Protein AF-A0A9X9M7S9-F1 (afdb_monomer_lite)

Structure (mmCIF, N/CA/C/O backbone):
data_AF-A0A9X9M7S9-F1
#
_entry.id   AF-A0A9X9M7S9-F1
#
loop_
_atom_site.group_PDB
_atom_site.id
_atom_site.type_symbol
_atom_site.label_atom_id
_atom_site.label_alt_id
_atom_site.label_comp_id
_atom_site.label_asym_id
_atom_site.label_entity_id
_atom_site.label_seq_id
_atom_site.pdbx_PDB_ins_code
_atom_site.Cartn_x
_atom_site.Cartn_y
_atom_site.Cartn_z
_atom_site.occupancy
_atom_site.B_iso_or_equiv
_atom_site.auth_seq_id
_atom_site.auth_comp_id
_atom_site.auth_asym_id
_atom_site.auth_atom_id
_atom_site.pdbx_PDB_model_num
ATOM 1 N N . MET A 1 1 ? 25.853 -17.321 -23.809 1.00 47.62 1 MET A N 1
ATOM 2 C CA . MET A 1 1 ? 25.324 -18.065 -22.638 1.00 47.62 1 MET A CA 1
ATOM 3 C C . MET A 1 1 ? 24.465 -17.165 -21.759 1.00 47.62 1 MET A C 1
ATOM 5 O O . MET A 1 1 ? 23.256 -17.331 -21.812 1.00 47.62 1 MET A O 1
ATOM 9 N N . ASP A 1 2 ? 25.023 -16.188 -21.032 1.00 68.62 2 ASP A N 1
ATOM 10 C CA . ASP A 1 2 ? 24.218 -15.273 -20.192 1.00 68.62 2 ASP A CA 1
ATOM 11 C C . ASP A 1 2 ? 23.227 -14.417 -21.001 1.00 68.62 2 ASP A C 1
ATOM 13 O O . ASP A 1 2 ? 22.062 -14.299 -20.622 1.00 68.62 2 ASP A O 1
ATOM 17 N N . ASP A 1 3 ? 23.658 -13.866 -22.139 1.00 73.50 3 ASP A N 1
ATOM 18 C CA . ASP A 1 3 ? 22.803 -12.988 -22.951 1.00 73.50 3 ASP A CA 1
ATOM 19 C C . ASP A 1 3 ? 21.720 -13.750 -23.720 1.00 73.50 3 ASP A C 1
ATOM 21 O O . ASP A 1 3 ? 20.636 -13.219 -23.945 1.00 73.50 3 ASP A O 1
ATOM 25 N N . ASP A 1 4 ? 21.969 -15.006 -24.093 1.00 79.50 4 ASP A N 1
ATOM 26 C CA . ASP A 1 4 ? 20.979 -15.848 -24.780 1.00 79.50 4 ASP A CA 1
ATOM 27 C C . ASP A 1 4 ? 19.871 -16.287 -23.819 1.00 79.50 4 ASP A C 1
ATOM 29 O O . ASP A 1 4 ? 18.689 -16.251 -24.164 1.00 79.50 4 ASP A O 1
ATOM 33 N N . LEU A 1 5 ? 20.243 -16.620 -22.578 1.00 84.44 5 LEU A N 1
ATOM 34 C CA . LEU A 1 5 ? 19.285 -16.881 -21.509 1.00 84.44 5 LEU A CA 1
ATOM 35 C C . LEU A 1 5 ? 18.484 -15.618 -21.168 1.00 84.44 5 LEU A C 1
ATOM 37 O O . LEU A 1 5 ? 17.266 -15.685 -21.012 1.00 84.44 5 LEU A O 1
ATOM 41 N N . LEU A 1 6 ? 19.138 -14.454 -21.099 1.00 84.44 6 LEU A N 1
ATOM 42 C CA . LEU A 1 6 ? 18.450 -13.189 -20.858 1.00 84.44 6 LEU A CA 1
ATOM 43 C C . LEU A 1 6 ? 17.467 -12.846 -21.984 1.00 84.44 6 LEU A C 1
ATOM 45 O O . LEU A 1 6 ? 16.357 -12.413 -21.695 1.00 84.44 6 LEU A O 1
ATOM 49 N N . LYS A 1 7 ? 17.817 -13.090 -23.253 1.00 83.88 7 LYS A N 1
ATOM 50 C CA . LYS A 1 7 ? 16.895 -12.910 -24.390 1.00 83.88 7 LYS A CA 1
ATOM 51 C C . LYS A 1 7 ? 15.647 -13.787 -24.276 1.00 83.88 7 LYS A C 1
ATOM 53 O O . LYS A 1 7 ? 14.579 -13.353 -24.694 1.00 83.88 7 LYS A O 1
ATOM 58 N N . LEU A 1 8 ? 15.767 -14.985 -23.701 1.00 85.94 8 LEU A N 1
ATOM 59 C CA . LEU A 1 8 ? 14.631 -15.874 -23.454 1.00 85.94 8 LEU A CA 1
ATOM 60 C C . LEU A 1 8 ? 13.777 -15.414 -22.262 1.00 85.94 8 LEU A C 1
ATOM 62 O O . LEU A 1 8 ? 12.552 -15.499 -22.309 1.00 85.94 8 LEU A O 1
ATOM 66 N N . LEU A 1 9 ? 14.415 -14.926 -21.196 1.00 88.06 9 LEU A N 1
ATOM 67 C CA . LEU A 1 9 ? 13.733 -14.516 -19.966 1.00 88.06 9 LEU A CA 1
ATOM 68 C C . LEU A 1 9 ? 13.092 -13.130 -20.066 1.00 88.06 9 LEU A C 1
ATOM 70 O O . LEU A 1 9 ? 12.056 -12.897 -19.454 1.00 88.06 9 LEU A O 1
ATOM 74 N N . LEU A 1 10 ? 13.675 -12.209 -20.831 1.00 89.56 10 LEU A N 1
ATOM 75 C CA . LEU A 1 10 ? 13.235 -10.816 -20.896 1.00 89.56 10 LEU A CA 1
ATOM 76 C C . LEU A 1 10 ? 11.772 -10.649 -21.356 1.00 89.56 10 LEU A C 1
ATOM 78 O O . LEU A 1 10 ? 11.062 -9.873 -20.718 1.00 89.56 10 LEU A O 1
ATOM 82 N N . PRO A 1 11 ? 11.268 -11.377 -22.375 1.00 89.75 11 PRO A N 1
ATOM 83 C CA . PRO A 1 11 ? 9.847 -11.351 -22.718 1.00 89.75 11 PRO A CA 1
ATOM 84 C C . PRO A 1 11 ? 8.944 -11.792 -21.563 1.00 89.75 11 PRO A C 1
ATOM 86 O O . PRO A 1 11 ? 7.930 -11.148 -21.323 1.00 89.75 11 PRO A O 1
ATOM 89 N N . LEU A 1 12 ? 9.331 -12.831 -20.812 1.00 90.12 12 LEU A N 1
ATOM 90 C CA . LEU A 1 12 ? 8.583 -13.283 -19.632 1.00 90.12 12 LEU A CA 1
ATOM 91 C C . LEU A 1 12 ? 8.607 -12.216 -18.535 1.00 90.12 12 LEU A C 1
ATOM 93 O O . LEU A 1 12 ? 7.580 -11.903 -17.946 1.00 90.12 12 LEU A O 1
ATOM 97 N N . MET A 1 13 ? 9.768 -11.607 -18.292 1.00 90.06 13 MET A N 1
ATOM 98 C CA . MET A 1 13 ? 9.902 -10.530 -17.312 1.00 90.06 13 MET A CA 1
ATOM 99 C C . MET A 1 13 ? 8.981 -9.354 -17.650 1.00 90.06 13 MET A C 1
ATOM 101 O O . MET A 1 13 ? 8.308 -8.843 -16.762 1.00 90.06 13 MET A O 1
ATOM 105 N N . LEU A 1 14 ? 8.931 -8.951 -18.924 1.00 90.69 14 LEU A N 1
ATOM 106 C CA . LEU A 1 14 ? 8.047 -7.889 -19.408 1.00 90.69 14 LEU A CA 1
ATOM 107 C C . LEU A 1 14 ? 6.568 -8.294 -19.365 1.00 90.69 14 LEU A C 1
ATOM 109 O O . LEU A 1 14 ? 5.734 -7.460 -19.043 1.00 90.69 14 LEU A O 1
ATOM 113 N N . GLN A 1 15 ? 6.238 -9.554 -19.654 1.00 92.56 15 GLN A N 1
ATOM 114 C CA . GLN A 1 15 ? 4.866 -10.063 -19.591 1.00 92.56 15 GLN A CA 1
ATOM 115 C C . GLN A 1 15 ? 4.295 -10.021 -18.168 1.00 92.56 15 GLN A C 1
ATOM 117 O O . GLN A 1 15 ? 3.120 -9.719 -17.992 1.00 92.56 15 GLN A O 1
ATOM 122 N N . TYR A 1 16 ? 5.125 -10.304 -17.164 1.00 91.00 16 TYR A N 1
ATOM 123 C CA . TYR A 1 16 ? 4.739 -10.317 -15.751 1.00 91.00 16 TYR A CA 1
ATOM 124 C C . TYR A 1 16 ? 5.138 -9.029 -15.010 1.00 91.00 16 TYR A C 1
ATOM 126 O O . TYR A 1 16 ? 5.242 -9.023 -13.782 1.00 91.00 16 TYR A O 1
ATOM 134 N N . SER A 1 17 ? 5.378 -7.920 -15.727 1.00 91.44 17 SER A N 1
ATOM 135 C CA . SER A 1 17 ? 5.828 -6.660 -15.116 1.00 91.44 17 SER A CA 1
ATOM 136 C C . SER A 1 17 ? 4.877 -6.163 -14.030 1.00 91.44 17 SER A C 1
ATOM 138 O O . SER A 1 17 ? 5.337 -5.709 -12.983 1.00 91.44 17 SER A O 1
ATOM 140 N N . ASP A 1 18 ? 3.570 -6.308 -14.255 1.00 89.56 18 ASP A N 1
ATOM 141 C CA . ASP A 1 18 ? 2.520 -5.857 -13.338 1.00 89.56 18 ASP A CA 1
ATOM 142 C C . ASP A 1 18 ? 2.488 -6.667 -12.037 1.00 89.56 18 ASP A C 1
ATOM 144 O O . ASP A 1 18 ? 2.126 -6.137 -10.990 1.00 89.56 18 ASP A O 1
ATOM 148 N N . GLU A 1 19 ? 2.931 -7.925 -12.064 1.00 89.31 19 GLU A N 1
ATOM 149 C CA . GLU A 1 19 ? 3.075 -8.754 -10.864 1.00 89.31 19 GLU A CA 1
ATOM 150 C C . GLU A 1 19 ? 4.368 -8.417 -10.113 1.00 89.31 19 GLU A C 1
ATOM 152 O O . GLU A 1 19 ? 4.375 -8.306 -8.886 1.00 89.31 19 GLU A O 1
ATOM 157 N N . PHE A 1 20 ? 5.474 -8.173 -10.828 1.00 89.50 20 PHE A N 1
ATOM 158 C CA . PHE A 1 20 ? 6.741 -7.802 -10.191 1.00 89.50 20 PHE A CA 1
ATOM 159 C C . PHE A 1 20 ? 6.636 -6.499 -9.394 1.00 89.50 20 PHE A C 1
ATOM 161 O O . PHE A 1 20 ? 7.176 -6.412 -8.284 1.00 89.50 20 PHE A O 1
ATOM 168 N N . VAL A 1 21 ? 5.934 -5.495 -9.932 1.00 91.38 21 VAL A N 1
ATOM 169 C CA . VAL A 1 21 ? 5.788 -4.175 -9.292 1.00 91.38 21 VAL A CA 1
ATOM 170 C C . VAL A 1 21 ? 4.903 -4.184 -8.049 1.00 91.38 21 VAL A C 1
ATOM 172 O O . VAL A 1 21 ? 4.995 -3.263 -7.238 1.00 91.38 21 VAL A O 1
ATOM 175 N N . GLN A 1 22 ? 4.134 -5.253 -7.830 1.00 87.56 22 GLN A N 1
ATOM 176 C CA . GLN A 1 22 ? 3.372 -5.455 -6.596 1.00 87.56 22 GLN A CA 1
ATOM 177 C C . GLN A 1 22 ? 4.266 -5.786 -5.394 1.00 87.56 22 GLN A C 1
ATOM 179 O O . GLN A 1 22 ? 3.878 -5.545 -4.253 1.00 87.56 22 GLN A O 1
ATOM 184 N N . SER A 1 23 ? 5.483 -6.293 -5.623 1.00 86.25 23 SER A N 1
ATOM 185 C CA . SER A 1 23 ? 6.447 -6.590 -4.562 1.00 86.25 23 SER A CA 1
ATOM 186 C C . SER A 1 23 ? 7.656 -5.664 -4.640 1.00 86.25 23 SER A C 1
ATOM 188 O O . SER A 1 23 ? 8.510 -5.795 -5.519 1.00 86.25 23 SER A O 1
ATOM 190 N N . ALA A 1 24 ? 7.795 -4.770 -3.656 1.00 86.56 24 ALA A N 1
ATOM 191 C CA . ALA A 1 24 ? 8.944 -3.866 -3.566 1.00 86.56 24 ALA A CA 1
ATOM 192 C C . ALA A 1 24 ? 10.284 -4.618 -3.472 1.00 86.56 24 ALA A C 1
ATOM 194 O O . ALA A 1 24 ? 11.287 -4.178 -4.036 1.00 86.56 24 ALA A O 1
ATOM 195 N N . TYR A 1 25 ? 10.306 -5.777 -2.806 1.00 85.31 25 TYR A N 1
ATOM 196 C CA . TYR A 1 25 ? 11.500 -6.615 -2.700 1.00 85.31 25 TYR A CA 1
ATOM 197 C C . TYR A 1 25 ? 11.914 -7.204 -4.056 1.00 85.31 25 TYR A C 1
ATOM 199 O O . TYR A 1 25 ? 13.078 -7.082 -4.453 1.00 85.31 25 TYR A O 1
ATOM 207 N N . LEU A 1 26 ? 10.971 -7.809 -4.791 1.00 87.88 26 LEU A N 1
ATOM 208 C CA . LEU A 1 26 ? 11.246 -8.364 -6.121 1.00 87.88 26 LEU A CA 1
ATOM 209 C C . LEU A 1 26 ? 11.609 -7.256 -7.110 1.00 87.88 26 LEU A C 1
ATOM 211 O O . LEU A 1 26 ? 12.632 -7.362 -7.785 1.00 87.88 26 LEU A O 1
ATOM 215 N N . SER A 1 27 ? 10.847 -6.160 -7.112 1.00 92.44 27 SER A N 1
ATOM 216 C CA . SER A 1 27 ? 11.121 -4.958 -7.905 1.00 92.44 27 SER A CA 1
ATOM 217 C C . SER A 1 27 ? 12.523 -4.416 -7.668 1.00 92.44 27 SER A C 1
ATOM 219 O O . SER A 1 27 ? 13.221 -4.067 -8.615 1.00 92.44 27 SER A O 1
ATOM 221 N N . ARG A 1 28 ? 12.989 -4.393 -6.415 1.00 92.00 28 ARG A N 1
ATOM 222 C CA . ARG A 1 28 ? 14.336 -3.921 -6.080 1.00 92.00 28 ARG A CA 1
ATOM 223 C C . ARG A 1 28 ? 15.413 -4.845 -6.630 1.00 92.00 28 ARG A C 1
ATOM 225 O O . ARG A 1 28 ? 16.378 -4.370 -7.225 1.00 92.00 28 ARG A O 1
ATOM 232 N N . ARG A 1 29 ? 15.262 -6.162 -6.461 1.00 90.56 29 ARG A N 1
ATOM 233 C CA . ARG A 1 29 ? 16.203 -7.148 -7.025 1.00 90.56 29 ARG A CA 1
ATOM 234 C C . ARG A 1 29 ? 16.255 -7.056 -8.547 1.00 90.56 29 ARG A C 1
ATOM 236 O O . ARG A 1 29 ? 17.342 -7.079 -9.122 1.00 90.56 29 ARG A O 1
ATOM 243 N N . LEU A 1 30 ? 15.092 -6.913 -9.170 1.00 92.56 30 LEU A N 1
ATOM 244 C CA . LEU A 1 30 ? 14.942 -6.746 -10.605 1.00 92.56 30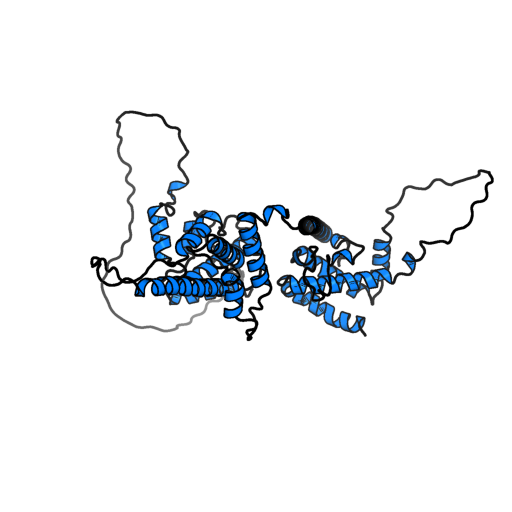 LEU A CA 1
ATOM 245 C C . LEU A 1 30 ? 15.574 -5.439 -11.096 1.00 92.56 30 LEU A C 1
ATOM 247 O O . LEU A 1 30 ? 16.305 -5.450 -12.083 1.00 92.56 30 LEU A O 1
ATOM 251 N N . ALA A 1 31 ? 15.377 -4.335 -10.378 1.00 94.19 31 ALA A N 1
ATOM 252 C CA . ALA A 1 31 ? 15.998 -3.054 -10.686 1.00 94.19 31 ALA A CA 1
ATOM 253 C C . ALA A 1 31 ? 17.526 -3.123 -10.598 1.00 94.19 31 ALA A C 1
ATOM 255 O O . ALA A 1 31 ? 18.192 -2.670 -11.522 1.00 94.19 31 ALA A O 1
ATOM 256 N N . TYR A 1 32 ? 18.092 -3.743 -9.553 1.00 92.19 32 TYR A N 1
ATOM 257 C CA . TYR A 1 32 ? 19.542 -3.965 -9.460 1.00 92.19 32 TYR A CA 1
ATOM 258 C C . TYR A 1 32 ? 20.067 -4.795 -10.633 1.00 92.19 32 TYR A C 1
ATOM 260 O O . TYR A 1 32 ? 21.108 -4.469 -11.203 1.00 92.19 32 TYR A O 1
ATOM 268 N N . PHE A 1 33 ? 19.344 -5.851 -11.015 1.00 91.38 33 PHE A N 1
ATOM 269 C CA . PHE A 1 33 ? 19.691 -6.663 -12.176 1.00 91.38 33 PHE A CA 1
ATOM 270 C C . PHE A 1 33 ? 19.680 -5.835 -13.470 1.00 91.38 33 PHE A C 1
ATOM 272 O O . PHE A 1 33 ? 20.670 -5.847 -14.204 1.00 91.38 33 PHE A O 1
ATOM 279 N N . CYS A 1 34 ? 18.607 -5.077 -13.720 1.00 92.81 34 CYS A N 1
ATOM 280 C CA . CYS A 1 34 ? 18.466 -4.244 -14.915 1.00 92.81 34 CYS A CA 1
ATOM 281 C C . CYS A 1 34 ? 19.530 -3.146 -14.963 1.00 92.81 34 CYS A C 1
ATOM 283 O O . CYS A 1 34 ? 20.212 -3.008 -15.973 1.00 92.81 34 CYS A O 1
ATOM 285 N N . ALA A 1 35 ? 19.720 -2.416 -13.864 1.00 92.44 35 ALA A N 1
ATOM 286 C CA . ALA A 1 35 ? 20.692 -1.337 -13.748 1.00 92.44 35 ALA A CA 1
ATOM 287 C C . ALA A 1 35 ? 22.126 -1.832 -13.971 1.00 92.44 35 ALA A C 1
ATOM 289 O O . ALA A 1 35 ? 22.855 -1.266 -14.780 1.00 92.44 35 ALA A O 1
ATOM 290 N N . ARG A 1 36 ? 22.518 -2.941 -13.331 1.00 90.25 36 ARG A N 1
ATOM 291 C CA . ARG A 1 36 ? 23.852 -3.528 -13.505 1.00 90.25 36 ARG A CA 1
ATOM 292 C C . ARG A 1 36 ? 24.081 -4.033 -14.930 1.00 90.25 36 ARG A C 1
ATOM 294 O O . ARG A 1 36 ? 25.153 -3.810 -15.481 1.00 90.25 36 ARG A O 1
ATOM 301 N N . ARG A 1 37 ? 23.102 -4.723 -15.528 1.00 88.88 37 ARG A N 1
ATOM 302 C CA . ARG A 1 37 ? 23.224 -5.234 -16.904 1.00 88.88 37 ARG A CA 1
ATOM 303 C C . ARG A 1 37 ? 23.265 -4.098 -17.924 1.00 88.88 37 ARG A C 1
ATOM 305 O O . ARG A 1 37 ? 24.103 -4.141 -18.816 1.00 88.88 37 ARG A O 1
ATOM 312 N N . LEU A 1 38 ? 22.441 -3.065 -17.755 1.00 89.12 38 LEU A N 1
ATOM 313 C CA . LEU A 1 38 ? 22.503 -1.853 -18.575 1.00 89.12 38 LEU A CA 1
ATOM 314 C C . LEU A 1 38 ? 23.852 -1.144 -18.426 1.00 89.12 38 LEU A C 1
ATOM 316 O O . LEU A 1 38 ? 24.454 -0.798 -19.433 1.00 89.12 38 LEU A O 1
ATOM 320 N N . ALA A 1 39 ? 24.362 -0.976 -17.203 1.00 87.69 39 ALA A N 1
ATOM 321 C CA . ALA A 1 39 ? 25.665 -0.356 -16.972 1.00 87.69 39 ALA A CA 1
ATOM 322 C C . ALA A 1 39 ? 26.801 -1.116 -17.675 1.00 87.69 39 ALA A C 1
ATOM 324 O O . ALA A 1 39 ? 27.630 -0.483 -18.320 1.00 87.69 39 ALA A O 1
ATOM 325 N N . LEU A 1 40 ? 26.800 -2.455 -17.614 1.00 85.81 40 LEU A N 1
ATOM 326 C CA . LEU A 1 40 ? 27.782 -3.292 -18.314 1.00 85.81 40 LEU A CA 1
ATOM 327 C C . LEU A 1 40 ? 27.705 -3.110 -19.834 1.00 85.81 40 LEU A C 1
ATOM 329 O O . LEU A 1 40 ? 28.723 -2.811 -20.454 1.00 85.81 40 LEU A O 1
ATOM 333 N N . LEU A 1 41 ? 26.499 -3.205 -20.406 1.00 81.00 41 LEU A N 1
ATOM 334 C CA . LEU A 1 41 ? 26.272 -3.008 -21.841 1.00 81.00 41 LEU A CA 1
ATOM 335 C C . LEU A 1 41 ? 26.709 -1.612 -22.311 1.00 81.00 41 LEU A C 1
ATOM 337 O O . LEU A 1 41 ? 27.214 -1.476 -23.415 1.00 81.00 41 LEU A O 1
ATOM 341 N N . LEU A 1 42 ? 26.548 -0.582 -21.474 1.00 74.06 42 LEU A N 1
ATOM 342 C CA . LEU A 1 42 ? 26.959 0.790 -21.788 1.00 74.06 42 LEU A CA 1
ATOM 343 C C . LEU A 1 42 ? 28.463 1.033 -21.585 1.00 74.06 42 LEU A C 1
ATOM 345 O O . LEU A 1 42 ? 29.034 1.896 -22.249 1.00 74.06 42 LEU A O 1
ATOM 349 N N . SER A 1 43 ? 29.103 0.293 -20.676 1.00 68.19 43 SER A N 1
ATOM 350 C CA . SER A 1 43 ? 30.533 0.424 -20.371 1.00 68.19 43 SER A CA 1
ATOM 351 C C . SER A 1 43 ? 31.457 -0.291 -21.361 1.00 68.19 43 SER A C 1
ATOM 353 O O . SER A 1 43 ? 32.602 0.123 -21.499 1.00 68.19 43 SER A O 1
ATOM 355 N N . ASP A 1 44 ? 30.966 -1.301 -22.087 1.00 59.66 44 ASP A N 1
ATOM 356 C CA . ASP A 1 44 ? 31.745 -2.083 -23.069 1.00 59.66 44 ASP A CA 1
ATOM 357 C C . ASP A 1 44 ? 32.049 -1.306 -24.373 1.00 59.66 44 ASP A C 1
ATOM 359 O O . ASP A 1 44 ? 32.544 -1.856 -25.357 1.00 59.66 44 ASP A O 1
ATOM 363 N N . SER A 1 45 ? 31.756 -0.000 -24.397 1.00 49.16 45 SER A N 1
ATOM 364 C CA . SER A 1 45 ? 32.053 0.877 -25.524 1.00 49.16 45 SER A CA 1
ATOM 365 C C . SER A 1 45 ? 33.520 1.343 -25.509 1.00 49.16 45 SER A C 1
ATOM 367 O O . SER A 1 45 ? 33.936 2.032 -24.570 1.00 49.16 45 SER A O 1
ATOM 369 N N . PRO A 1 46 ? 34.306 1.107 -26.579 1.00 46.00 46 PRO A N 1
ATOM 370 C CA . PRO A 1 46 ? 35.680 1.610 -26.689 1.00 46.00 46 PRO A CA 1
ATOM 371 C C . PRO A 1 46 ? 35.775 3.147 -26.685 1.00 46.00 46 PRO A C 1
ATOM 373 O O . PRO A 1 46 ? 36.852 3.703 -26.471 1.00 46.00 46 PRO A O 1
ATOM 376 N N . SER A 1 47 ? 34.663 3.855 -26.924 1.00 45.50 47 SER A N 1
ATOM 377 C CA . SER A 1 47 ? 34.629 5.317 -27.057 1.00 45.50 47 SER A CA 1
ATOM 378 C C . SER A 1 47 ? 34.764 6.089 -25.737 1.00 45.50 47 SER A C 1
ATOM 380 O O . SER A 1 47 ? 35.062 7.280 -25.779 1.00 45.50 47 SER A O 1
ATOM 382 N N . LEU A 1 48 ? 34.634 5.441 -24.570 1.00 42.44 48 LEU A N 1
ATOM 383 C CA . LEU A 1 48 ? 34.871 6.090 -23.268 1.00 42.44 48 LEU A CA 1
ATOM 384 C C . LEU A 1 48 ? 36.340 6.045 -22.811 1.00 42.44 48 LEU A C 1
ATOM 386 O O . LEU A 1 48 ? 36.735 6.843 -21.963 1.00 42.44 48 LEU A O 1
ATOM 390 N N . LEU A 1 49 ? 37.174 5.177 -23.393 1.00 37.78 49 LEU A N 1
ATOM 391 C CA . LEU A 1 49 ? 38.612 5.108 -23.083 1.00 37.78 49 LEU A CA 1
ATOM 392 C C . LEU A 1 49 ? 39.456 6.111 -23.889 1.00 37.78 49 LEU A C 1
ATOM 394 O O . LEU A 1 49 ? 40.599 6.382 -23.530 1.00 37.78 49 LEU A O 1
ATOM 398 N N . ALA A 1 50 ? 38.897 6.715 -24.942 1.00 35.62 50 ALA A N 1
ATOM 399 C CA . ALA A 1 50 ? 39.602 7.679 -25.791 1.00 35.62 50 ALA A CA 1
ATOM 400 C C . ALA A 1 50 ? 39.707 9.102 -25.192 1.00 35.62 50 ALA A C 1
ATOM 402 O O . ALA A 1 50 ? 40.277 9.988 -25.826 1.00 35.62 50 ALA A O 1
ATOM 403 N N . ALA A 1 51 ? 39.180 9.346 -23.983 1.00 37.34 51 ALA A N 1
ATOM 404 C CA . ALA A 1 51 ? 39.198 10.669 -23.344 1.00 37.34 51 ALA A CA 1
ATOM 405 C C . ALA A 1 51 ? 40.479 10.982 -22.540 1.00 37.34 51 ALA A C 1
ATOM 407 O O . ALA A 1 51 ? 40.660 12.117 -22.101 1.00 37.34 51 ALA A O 1
ATOM 408 N N . HIS A 1 52 ? 41.402 10.028 -22.381 1.00 34.91 52 HIS A N 1
ATOM 409 C CA . HIS A 1 52 ? 42.715 10.288 -21.785 1.00 34.91 52 HIS A CA 1
ATOM 410 C C . HIS A 1 52 ? 43.821 10.148 -22.833 1.00 34.91 52 HIS A C 1
ATOM 412 O O . HIS A 1 52 ? 44.499 9.129 -22.927 1.00 34.91 52 HIS A O 1
ATOM 418 N N . SER A 1 53 ? 44.014 11.208 -23.620 1.00 29.45 53 SER A N 1
ATOM 419 C CA . SER A 1 53 ? 45.252 11.392 -24.382 1.00 29.45 53 SER A CA 1
ATOM 420 C C . SER A 1 53 ? 46.413 11.613 -23.393 1.00 29.45 53 SER A C 1
ATOM 422 O O . SER A 1 53 ? 46.241 12.385 -22.442 1.00 29.45 53 SER A O 1
ATOM 424 N N . PRO A 1 54 ? 47.576 10.950 -23.542 1.00 35.44 54 PRO A N 1
ATOM 425 C CA . PRO A 1 54 ? 48.663 11.084 -22.589 1.00 35.44 54 PRO A CA 1
ATOM 426 C C . PRO A 1 54 ? 49.318 12.461 -22.730 1.00 35.44 54 PRO A C 1
ATOM 428 O O . PRO A 1 54 ? 49.567 12.959 -23.826 1.00 35.44 54 PRO A O 1
ATOM 431 N N . HIS A 1 55 ? 49.588 13.057 -21.575 1.00 34.81 55 HIS A N 1
ATOM 432 C CA . HIS A 1 55 ? 50.401 14.245 -21.343 1.00 34.81 55 HIS A CA 1
ATOM 433 C C . HIS A 1 55 ? 51.508 14.461 -22.402 1.00 34.81 55 HIS A C 1
ATOM 435 O O . HIS A 1 55 ? 52.436 13.661 -22.510 1.00 34.81 55 HIS A O 1
ATOM 441 N N . MET A 1 56 ? 51.465 15.588 -23.119 1.00 31.27 56 MET A N 1
ATOM 442 C CA . MET A 1 56 ? 52.626 16.147 -23.820 1.00 31.27 56 MET A CA 1
ATOM 443 C C . MET A 1 56 ? 53.019 17.469 -23.157 1.00 31.27 56 MET A C 1
ATOM 445 O O . MET A 1 56 ? 52.186 18.322 -22.858 1.00 31.27 56 MET A O 1
ATOM 449 N N . MET A 1 57 ? 54.308 17.569 -22.856 1.00 32.06 57 MET A N 1
ATOM 450 C CA . MET A 1 57 ? 54.972 18.631 -22.107 1.00 32.06 57 MET A CA 1
ATOM 451 C C . MET A 1 57 ? 54.931 19.961 -22.876 1.00 32.06 57 MET A C 1
ATOM 453 O O . MET A 1 57 ? 55.347 20.018 -24.032 1.00 32.06 57 MET A O 1
ATOM 457 N N . ILE A 1 58 ? 54.480 21.040 -22.229 1.00 33.06 58 ILE A N 1
ATOM 458 C CA . ILE A 1 58 ? 54.546 22.408 -22.763 1.00 33.06 58 ILE A CA 1
ATOM 459 C C . ILE A 1 58 ? 55.952 22.971 -22.508 1.00 33.06 58 ILE A C 1
ATOM 461 O O . ILE A 1 58 ? 56.333 23.198 -21.362 1.00 33.06 58 ILE A O 1
ATOM 465 N N . GLY A 1 59 ? 56.706 23.220 -23.581 1.00 31.58 59 GLY A N 1
ATOM 466 C CA . GLY A 1 59 ? 57.794 24.203 -23.611 1.00 31.58 59 GLY A CA 1
ATOM 467 C C . GLY A 1 59 ? 57.267 25.545 -24.148 1.00 31.58 59 GLY A C 1
ATOM 468 O O . GLY A 1 59 ? 56.335 25.538 -24.955 1.00 31.58 59 GLY A O 1
ATOM 469 N N . PRO A 1 60 ? 57.804 26.701 -23.722 1.00 40.31 60 PRO A N 1
ATOM 470 C CA . PRO A 1 60 ? 57.287 27.993 -24.147 1.00 40.31 60 PRO A CA 1
ATOM 471 C C . PRO A 1 60 ? 57.940 28.407 -25.469 1.00 40.31 60 PRO A C 1
ATOM 473 O O . PRO A 1 60 ? 59.163 28.391 -25.568 1.00 40.31 60 PRO A O 1
ATOM 476 N N . ASN A 1 61 ? 57.144 28.785 -26.475 1.00 29.67 61 ASN A N 1
ATOM 477 C CA . ASN A 1 61 ? 57.446 29.923 -27.350 1.00 29.67 61 ASN A CA 1
ATOM 478 C C . ASN A 1 61 ? 56.296 30.259 -28.315 1.00 29.67 61 ASN A C 1
ATOM 480 O O . ASN A 1 61 ? 55.525 29.419 -28.763 1.00 29.67 61 ASN A O 1
ATOM 484 N N . SER A 1 62 ? 56.216 31.558 -28.580 1.00 32.22 62 SER A N 1
ATOM 485 C CA . SER A 1 62 ? 55.239 32.349 -29.328 1.00 32.22 62 SER A CA 1
ATOM 486 C C . SER A 1 62 ? 55.082 32.017 -30.818 1.00 32.22 62 SER A C 1
ATOM 488 O O . SER A 1 62 ? 56.085 31.807 -31.496 1.00 32.22 62 SER A O 1
ATOM 490 N N . SER A 1 63 ? 53.867 32.158 -31.363 1.00 31.66 63 SER A N 1
ATOM 491 C CA . SER A 1 63 ? 53.505 33.060 -32.488 1.00 31.66 63 SER A CA 1
ATOM 492 C C . SER A 1 63 ? 52.138 32.685 -33.089 1.00 31.66 63 SER A C 1
ATOM 494 O O . SER A 1 63 ? 51.788 31.519 -33.230 1.00 31.66 63 SER A O 1
ATOM 496 N N . SER A 1 64 ? 51.339 33.710 -33.389 1.00 32.72 64 SER A N 1
ATOM 497 C CA . SER A 1 64 ? 49.999 33.642 -33.982 1.00 32.72 64 SER A CA 1
ATOM 498 C C . SER A 1 64 ? 50.010 33.160 -35.436 1.00 32.72 64 SER A C 1
ATOM 500 O O . SER A 1 64 ? 50.921 33.559 -36.153 1.00 32.72 64 SER A O 1
ATOM 502 N N . ILE A 1 65 ? 48.948 32.473 -35.890 1.00 30.55 65 ILE A N 1
ATOM 503 C CA . ILE A 1 65 ? 48.178 32.763 -37.127 1.00 30.55 65 ILE A CA 1
ATOM 504 C C . ILE A 1 65 ? 46.971 31.796 -37.240 1.00 30.55 65 ILE A C 1
ATOM 506 O O . ILE A 1 65 ? 47.138 30.583 -37.234 1.00 30.55 65 ILE A O 1
ATOM 510 N N . GLY A 1 66 ? 45.765 32.369 -37.388 1.00 28.83 66 GLY A N 1
ATOM 511 C CA . GLY A 1 66 ? 44.638 31.824 -38.170 1.00 28.83 66 GLY A CA 1
ATOM 512 C C . GLY A 1 66 ? 43.745 30.728 -37.566 1.00 28.83 66 GLY A C 1
ATOM 513 O O . GLY A 1 66 ? 43.852 29.574 -37.964 1.00 28.83 66 GLY A O 1
ATOM 514 N N . ALA A 1 67 ? 42.771 31.092 -36.723 1.00 28.97 67 ALA A N 1
ATOM 515 C CA . ALA A 1 67 ? 41.620 30.232 -36.410 1.00 28.97 67 ALA A CA 1
ATOM 516 C C . ALA A 1 67 ? 40.425 30.564 -37.336 1.00 28.97 67 ALA A C 1
ATOM 518 O O . ALA A 1 67 ? 40.067 31.742 -37.434 1.00 28.97 67 ALA A O 1
ATOM 519 N N . PRO A 1 68 ? 39.765 29.586 -37.987 1.00 31.02 68 PRO A N 1
ATOM 520 C CA . PRO A 1 68 ? 38.428 29.790 -38.530 1.00 31.02 68 PRO A CA 1
ATOM 521 C C . PRO A 1 68 ? 37.411 29.801 -37.378 1.00 31.02 68 PRO A C 1
ATOM 523 O O . PRO A 1 68 ? 37.510 29.011 -36.440 1.00 31.02 68 PRO A O 1
ATOM 526 N N . SER A 1 69 ? 36.448 30.725 -37.431 1.00 28.81 69 SER A N 1
ATOM 527 C CA . SER A 1 69 ? 35.374 30.843 -36.432 1.00 28.81 69 SER A CA 1
ATOM 528 C C . SER A 1 69 ? 34.602 29.525 -36.273 1.00 28.81 69 SER A C 1
ATOM 530 O O . SER A 1 69 ? 34.275 28.904 -37.288 1.00 28.81 69 SER A O 1
ATOM 532 N N . PRO A 1 70 ? 34.239 29.109 -35.044 1.00 37.12 70 PRO A N 1
ATOM 533 C CA . PRO A 1 70 ? 33.311 28.009 -34.867 1.00 37.12 70 PRO A CA 1
ATOM 534 C C . PRO A 1 70 ? 31.911 28.478 -35.275 1.00 37.12 70 PRO A C 1
ATOM 536 O O . PRO A 1 70 ? 31.414 29.495 -34.789 1.00 37.12 70 PRO A O 1
ATOM 539 N N . GLY A 1 71 ? 31.283 27.735 -36.187 1.00 37.59 71 GLY A N 1
ATOM 540 C CA . GLY A 1 71 ? 29.848 27.840 -36.440 1.00 37.59 71 GLY A CA 1
ATOM 541 C C . GLY A 1 71 ? 29.038 27.526 -35.173 1.00 37.59 71 GLY A C 1
ATOM 542 O O . GLY A 1 71 ? 29.588 26.999 -34.201 1.00 37.59 71 GLY A O 1
ATOM 543 N N . PRO A 1 72 ? 27.736 27.856 -35.157 1.00 34.72 72 PRO A N 1
ATOM 544 C CA . PRO A 1 72 ? 26.901 27.681 -33.975 1.00 34.72 72 PRO A CA 1
ATOM 545 C C . PRO A 1 72 ? 26.919 26.210 -33.535 1.00 34.72 72 PRO A C 1
ATOM 547 O O . PRO A 1 72 ? 26.894 25.324 -34.396 1.00 34.72 72 PRO A O 1
ATOM 550 N N . PRO A 1 73 ? 26.967 25.924 -32.222 1.00 37.94 73 PRO A N 1
ATOM 551 C CA . PRO A 1 73 ? 26.945 24.556 -31.740 1.00 37.94 73 PRO A CA 1
ATOM 552 C C . PRO A 1 73 ? 25.610 23.932 -32.150 1.00 37.94 73 PRO A C 1
ATOM 554 O O . PRO A 1 73 ? 24.549 24.303 -31.649 1.00 37.94 73 PRO A O 1
ATOM 557 N N . GLY A 1 74 ? 25.663 22.985 -33.089 1.00 39.41 74 GLY A N 1
ATOM 558 C CA . GLY A 1 74 ? 24.584 22.021 -33.262 1.00 39.41 74 GLY A CA 1
ATOM 559 C C . GLY A 1 74 ? 24.360 21.266 -31.945 1.00 39.41 74 GLY A C 1
ATOM 560 O O . GLY A 1 74 ? 25.232 21.295 -31.073 1.00 39.41 74 GLY A O 1
ATOM 561 N N . PRO A 1 75 ? 23.208 20.602 -31.763 1.00 39.16 75 PRO A N 1
ATOM 562 C CA . PRO A 1 75 ? 22.911 19.879 -30.534 1.00 39.16 75 PRO A CA 1
ATOM 563 C C . PRO A 1 75 ? 23.953 18.772 -30.350 1.00 39.16 75 PRO A C 1
ATOM 565 O O . PRO A 1 75 ? 23.886 17.723 -30.987 1.00 39.16 75 PRO A O 1
ATOM 568 N N . VAL A 1 76 ? 24.958 19.033 -29.515 1.00 41.44 76 VAL A N 1
ATOM 569 C CA . VAL A 1 76 ? 25.993 18.062 -29.174 1.00 41.44 76 VAL A CA 1
ATOM 570 C C . VAL A 1 76 ? 25.302 17.011 -28.314 1.00 41.44 76 VAL A C 1
ATOM 572 O O . VAL A 1 76 ? 25.004 17.251 -27.144 1.00 41.44 76 VAL A O 1
ATOM 575 N N . MET A 1 77 ? 24.948 15.879 -28.925 1.00 50.53 77 MET A N 1
ATOM 576 C CA . MET A 1 77 ? 24.375 14.735 -28.219 1.00 50.53 77 MET A CA 1
ATOM 577 C C . MET A 1 77 ? 25.342 14.312 -27.111 1.00 50.53 77 MET A C 1
ATOM 579 O O . MET A 1 77 ? 26.558 14.298 -27.320 1.00 50.53 77 MET A O 1
ATOM 583 N N . SER A 1 78 ? 24.827 13.998 -25.919 1.00 58.69 78 SER A N 1
ATOM 584 C CA . SER A 1 78 ? 25.710 13.592 -24.824 1.00 58.69 78 SER A CA 1
ATOM 585 C C . SER A 1 78 ? 26.454 12.298 -25.204 1.00 58.69 78 SER A C 1
ATOM 587 O O . SER A 1 78 ? 25.885 11.465 -25.915 1.00 58.69 78 SER A O 1
ATOM 589 N N . PRO A 1 79 ? 27.696 12.074 -24.729 1.00 58.62 79 PRO A N 1
ATOM 590 C CA . PRO A 1 79 ? 28.462 10.858 -25.037 1.00 58.62 79 PRO A CA 1
ATOM 591 C C . PRO A 1 79 ? 27.677 9.568 -24.761 1.00 58.62 79 PRO A C 1
ATOM 593 O O . PRO A 1 79 ? 27.823 8.568 -25.457 1.00 58.62 79 PRO A O 1
ATOM 596 N N . VAL A 1 80 ? 26.779 9.620 -23.775 1.00 60.19 80 VAL A N 1
ATOM 597 C CA . VAL A 1 80 ? 25.916 8.504 -23.402 1.00 60.19 80 VAL A CA 1
ATOM 598 C C . VAL A 1 80 ? 24.738 8.322 -24.366 1.00 60.19 80 VAL A C 1
ATOM 600 O O . VAL A 1 80 ? 24.375 7.193 -24.679 1.00 60.19 80 VAL A O 1
ATOM 603 N N . GLN A 1 81 ? 24.161 9.406 -24.892 1.00 65.00 81 GLN A N 1
ATOM 604 C CA . GLN A 1 81 ? 23.146 9.329 -25.950 1.00 65.00 81 GLN A CA 1
ATOM 605 C C . GLN A 1 81 ? 23.724 8.776 -27.260 1.00 65.00 81 GLN A C 1
ATOM 607 O O . GLN A 1 81 ? 23.022 8.042 -27.954 1.00 65.00 81 GLN A O 1
ATOM 612 N N . LEU A 1 82 ? 24.996 9.072 -27.556 1.00 62.91 82 LEU A N 1
ATOM 613 C CA . LEU A 1 82 ? 25.737 8.457 -28.662 1.00 62.91 82 LEU A CA 1
ATOM 614 C C . LEU A 1 82 ? 25.967 6.955 -28.438 1.00 62.91 82 LEU A C 1
ATOM 616 O O . LEU A 1 82 ? 25.705 6.152 -29.330 1.00 62.91 82 LEU A O 1
ATOM 620 N N . ALA A 1 83 ? 26.379 6.556 -27.230 1.00 61.62 83 ALA A N 1
ATOM 621 C CA . ALA A 1 83 ? 26.517 5.140 -26.895 1.00 61.62 83 ALA A CA 1
ATOM 622 C C . ALA A 1 83 ? 25.179 4.396 -27.065 1.00 61.62 83 ALA A C 1
ATOM 624 O O . ALA A 1 83 ? 25.132 3.329 -27.675 1.00 61.62 83 ALA A O 1
ATOM 625 N N . PHE A 1 84 ? 24.062 4.985 -26.621 1.00 69.69 84 PHE A N 1
ATOM 626 C CA . PHE A 1 84 ? 22.740 4.409 -26.869 1.00 69.69 84 PHE A CA 1
ATOM 627 C C . PHE A 1 84 ? 22.426 4.280 -28.362 1.00 69.69 84 PHE A C 1
ATOM 629 O O . PHE A 1 84 ? 21.939 3.226 -28.760 1.00 69.69 84 PHE A O 1
ATOM 636 N N . SER A 1 85 ? 22.701 5.280 -29.207 1.00 65.12 85 SER A N 1
ATOM 637 C CA . SER A 1 85 ? 22.412 5.157 -30.645 1.00 65.12 85 SER A CA 1
ATOM 638 C C . SER A 1 85 ? 23.164 4.002 -31.311 1.00 65.12 85 SER A C 1
ATOM 640 O O . SER A 1 85 ? 22.573 3.294 -32.130 1.00 65.12 85 SER A O 1
ATOM 642 N N . ASP A 1 86 ? 24.407 3.746 -30.900 1.00 65.69 86 ASP A N 1
ATOM 643 C CA . ASP A 1 86 ? 25.222 2.665 -31.457 1.00 65.69 86 ASP A CA 1
ATOM 644 C C . ASP A 1 86 ? 24.692 1.285 -31.029 1.00 65.69 86 ASP A C 1
ATOM 646 O O . ASP A 1 86 ? 24.469 0.413 -31.872 1.00 65.69 86 ASP A O 1
ATOM 650 N N . PHE A 1 87 ? 24.371 1.087 -29.744 1.00 65.81 87 PHE A N 1
ATOM 651 C CA . PHE A 1 87 ? 23.833 -0.193 -29.254 1.00 65.81 87 PHE A CA 1
ATOM 652 C C . PHE A 1 87 ? 22.411 -0.483 -29.735 1.00 65.81 87 PHE A C 1
ATOM 654 O O . PHE A 1 87 ? 22.070 -1.640 -29.993 1.00 65.81 87 PHE A O 1
ATOM 661 N N . LEU A 1 88 ? 21.584 0.551 -29.889 1.00 66.69 88 LEU A N 1
ATOM 662 C CA . LEU A 1 88 ? 20.229 0.415 -30.424 1.00 66.69 88 LEU A CA 1
ATOM 663 C C . LEU A 1 88 ? 20.232 0.020 -31.906 1.00 66.69 88 LEU A C 1
ATOM 665 O O . LEU A 1 88 ? 19.299 -0.641 -32.357 1.00 66.69 88 LEU A O 1
ATOM 669 N N . SER A 1 89 ? 21.288 0.372 -32.646 1.00 67.69 89 SER A N 1
ATOM 670 C CA . SER A 1 89 ? 21.472 -0.046 -34.041 1.00 67.69 89 SER A CA 1
ATOM 671 C C . SER A 1 89 ? 21.924 -1.509 -34.186 1.00 67.69 89 SER A C 1
ATOM 673 O O . SER A 1 89 ? 21.802 -2.099 -35.262 1.00 67.69 89 SER A O 1
ATOM 675 N N . CYS A 1 90 ? 22.395 -2.138 -33.101 1.00 77.69 90 CYS A N 1
ATOM 676 C CA . CYS A 1 90 ? 22.819 -3.532 -33.095 1.00 77.69 90 CYS A CA 1
ATOM 677 C C . CYS A 1 90 ? 21.624 -4.482 -32.907 1.00 77.69 90 CYS A C 1
ATOM 679 O O . CYS A 1 90 ? 20.998 -4.514 -31.846 1.00 77.69 90 CYS A O 1
ATOM 681 N N . ALA A 1 91 ? 21.373 -5.350 -33.894 1.00 74.81 91 ALA A N 1
ATOM 682 C CA . ALA A 1 91 ? 20.279 -6.328 -33.862 1.00 74.81 91 ALA A CA 1
ATOM 683 C C . ALA A 1 91 ? 20.329 -7.301 -32.664 1.00 74.81 91 ALA A C 1
ATOM 685 O O . ALA A 1 91 ? 19.303 -7.862 -32.285 1.00 74.81 91 ALA A O 1
ATOM 686 N N . GLN A 1 92 ? 21.504 -7.505 -32.053 1.00 76.94 92 GLN A N 1
ATOM 687 C CA . GLN A 1 92 ? 21.663 -8.400 -30.902 1.00 76.94 92 GLN A CA 1
ATOM 688 C C . GLN A 1 92 ? 21.445 -7.712 -29.546 1.00 76.94 92 GLN A C 1
ATOM 690 O O . GLN A 1 92 ? 20.956 -8.367 -28.624 1.00 76.94 92 GLN A O 1
ATOM 695 N N . HIS A 1 93 ? 21.778 -6.423 -29.420 1.00 81.62 93 HIS A N 1
ATOM 696 C CA . HIS A 1 93 ? 21.744 -5.689 -28.146 1.00 81.62 93 HIS A CA 1
ATOM 697 C C . HIS A 1 93 ? 20.529 -4.763 -28.016 1.00 81.62 93 HIS A C 1
ATOM 699 O O . HIS A 1 93 ? 20.027 -4.583 -26.908 1.00 81.62 93 HIS A O 1
ATOM 705 N N . GLY A 1 94 ? 20.001 -4.235 -29.125 1.00 85.38 94 GLY A N 1
ATOM 706 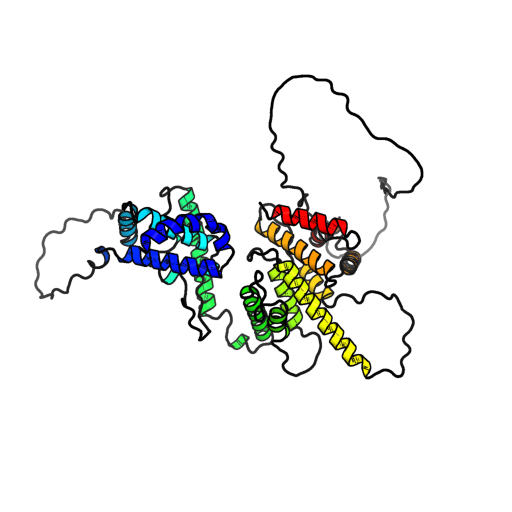C CA . GLY A 1 94 ? 18.856 -3.321 -29.129 1.00 85.38 94 GLY A CA 1
ATOM 707 C C . GLY A 1 94 ? 17.643 -3.838 -28.339 1.00 85.38 94 GLY A C 1
ATOM 708 O O . GLY A 1 94 ? 17.181 -3.138 -27.435 1.00 85.38 94 GLY A O 1
ATOM 709 N N . PRO A 1 95 ? 17.152 -5.072 -28.585 1.00 87.38 95 PRO A N 1
ATOM 710 C CA . PRO A 1 95 ? 16.023 -5.631 -27.835 1.00 87.38 95 PRO A CA 1
ATOM 711 C C . PRO A 1 95 ? 16.285 -5.753 -26.328 1.00 87.38 95 PRO A C 1
ATOM 713 O O . PRO A 1 95 ? 15.393 -5.489 -25.522 1.00 87.38 95 PRO A O 1
ATOM 716 N N . LEU A 1 96 ? 17.516 -6.108 -25.941 1.00 88.44 96 LEU A N 1
ATOM 717 C CA . LEU A 1 96 ? 17.915 -6.216 -24.537 1.00 88.44 96 LEU A CA 1
ATOM 718 C C . LEU A 1 96 ? 17.918 -4.845 -23.858 1.00 88.44 96 LEU A C 1
ATOM 720 O O . LEU A 1 96 ? 17.331 -4.688 -22.791 1.00 88.44 96 LEU A O 1
ATOM 724 N N . VAL A 1 97 ? 18.523 -3.840 -24.495 1.00 89.31 97 VAL A N 1
ATOM 725 C CA . VAL A 1 97 ? 18.579 -2.472 -23.965 1.00 89.31 97 VAL A CA 1
ATOM 726 C C . VAL A 1 97 ? 17.174 -1.893 -23.811 1.00 89.31 97 VAL A C 1
ATOM 728 O O . VAL A 1 97 ? 16.870 -1.337 -22.755 1.00 89.31 97 VAL A O 1
ATOM 731 N N . TYR A 1 98 ? 16.294 -2.065 -24.804 1.00 89.81 98 TYR A N 1
ATOM 732 C CA . TYR A 1 98 ? 14.907 -1.604 -24.706 1.00 89.81 98 TYR A CA 1
ATOM 733 C C . TYR A 1 98 ? 14.131 -2.316 -23.601 1.00 89.81 98 TYR A C 1
ATOM 735 O O . TYR A 1 98 ? 13.458 -1.646 -22.823 1.00 89.81 98 TYR A O 1
ATOM 743 N N . GLY A 1 99 ? 14.221 -3.643 -23.495 1.00 91.75 99 GLY A N 1
ATOM 744 C CA . GLY A 1 99 ? 13.461 -4.369 -22.478 1.00 91.75 99 GLY A CA 1
ATOM 745 C C . GLY A 1 99 ? 13.962 -4.106 -21.057 1.00 91.75 99 GLY A C 1
ATOM 746 O O . GLY A 1 99 ? 13.150 -3.881 -20.165 1.00 91.75 99 GLY A O 1
ATOM 747 N N . LEU A 1 100 ? 15.280 -4.047 -20.833 1.00 93.00 100 LEU A N 1
ATOM 748 C CA . LEU A 1 100 ? 15.837 -3.692 -19.520 1.00 93.00 100 LEU A CA 1
ATOM 749 C C . LEU A 1 100 ? 15.501 -2.242 -19.135 1.00 93.00 100 LEU A C 1
ATOM 751 O O . LEU A 1 100 ? 15.171 -1.975 -17.979 1.00 93.00 100 LEU A O 1
ATOM 755 N N . SER A 1 101 ? 15.542 -1.317 -20.102 1.00 93.19 101 SER A N 1
ATOM 756 C CA . SER A 1 101 ? 15.137 0.081 -19.897 1.00 93.19 101 SER A CA 1
ATOM 757 C C . SER A 1 101 ? 13.656 0.185 -19.556 1.00 93.19 101 SER A C 1
ATOM 759 O O . SER A 1 101 ? 13.300 0.827 -18.572 1.00 93.19 101 SER A O 1
ATOM 761 N N . CYS A 1 102 ? 12.805 -0.504 -20.318 1.00 93.81 102 CYS A N 1
ATOM 762 C CA . CYS A 1 102 ? 11.367 -0.560 -20.091 1.00 93.81 102 CYS A CA 1
ATOM 763 C C . CYS A 1 102 ? 11.048 -1.123 -18.703 1.00 93.81 102 CYS A C 1
ATOM 765 O O . CYS A 1 102 ? 10.250 -0.535 -17.975 1.00 93.81 102 CYS A O 1
ATOM 767 N N . MET A 1 103 ? 11.725 -2.196 -18.289 1.00 95.31 103 MET A N 1
ATOM 768 C CA . MET A 1 103 ? 11.535 -2.765 -16.959 1.00 95.31 103 MET A CA 1
ATOM 769 C C . MET A 1 103 ? 11.923 -1.777 -15.856 1.00 95.31 103 MET A C 1
ATOM 771 O O . MET A 1 103 ? 11.160 -1.562 -14.916 1.00 95.31 103 MET A O 1
ATOM 775 N N . LEU A 1 104 ? 13.079 -1.118 -15.976 1.00 95.12 104 LEU A N 1
ATOM 776 C CA . LEU A 1 104 ? 13.514 -0.150 -14.972 1.00 95.12 104 LEU A CA 1
ATOM 777 C C . LEU A 1 104 ? 12.597 1.084 -14.914 1.00 95.12 104 LEU A C 1
ATOM 779 O O . LEU A 1 104 ? 12.289 1.571 -13.826 1.00 95.12 104 LEU A O 1
ATOM 783 N N . GLN A 1 105 ? 12.122 1.569 -16.062 1.00 95.25 105 GLN A N 1
ATOM 784 C CA . GLN A 1 105 ? 11.137 2.652 -16.149 1.00 95.25 105 GLN A CA 1
ATOM 785 C C . GLN A 1 105 ? 9.791 2.244 -15.533 1.00 95.25 105 GLN A C 1
ATOM 787 O O . GLN A 1 105 ? 9.190 3.034 -14.807 1.00 95.25 105 GLN A O 1
ATOM 792 N N . THR A 1 106 ? 9.362 0.997 -15.740 1.00 95.38 106 THR A N 1
ATOM 793 C CA . THR A 1 106 ? 8.142 0.432 -15.140 1.00 95.38 106 THR A CA 1
ATOM 794 C C . THR A 1 106 ? 8.268 0.356 -13.621 1.00 95.38 106 THR A C 1
ATOM 796 O O . THR A 1 106 ? 7.406 0.864 -12.910 1.00 95.38 106 THR A O 1
ATOM 799 N N . VAL A 1 107 ? 9.387 -0.163 -13.099 1.00 95.62 107 VAL A N 1
ATOM 800 C CA . VAL A 1 107 ? 9.673 -0.138 -11.653 1.00 95.62 107 VAL A CA 1
ATOM 801 C C . VAL A 1 107 ? 9.713 1.298 -11.124 1.00 95.62 107 VAL A C 1
ATOM 803 O O . VAL A 1 107 ? 9.185 1.560 -10.047 1.00 95.62 107 VAL A O 1
ATOM 806 N N . THR A 1 108 ? 10.277 2.244 -11.882 1.00 95.62 108 THR A N 1
ATOM 807 C CA . THR A 1 108 ? 10.321 3.660 -11.485 1.00 95.62 108 THR A CA 1
ATOM 808 C C . THR A 1 108 ? 8.922 4.246 -11.333 1.00 95.62 108 THR A C 1
ATOM 810 O O . THR A 1 108 ? 8.672 4.930 -10.350 1.00 95.62 108 THR A O 1
ATOM 813 N N . LEU A 1 109 ? 7.999 3.960 -12.253 1.00 93.62 109 LEU A N 1
ATOM 814 C CA . LEU A 1 109 ? 6.636 4.494 -12.211 1.00 93.62 109 LEU A CA 1
ATOM 815 C C . LEU A 1 109 ? 5.741 3.780 -11.193 1.00 93.62 109 LEU A C 1
ATOM 817 O O . LEU A 1 109 ? 5.024 4.439 -10.441 1.00 93.62 109 LEU A O 1
ATOM 821 N N . CYS A 1 110 ? 5.781 2.450 -11.170 1.00 92.50 110 CYS A N 1
ATOM 822 C CA . CYS A 1 110 ? 4.806 1.637 -10.446 1.00 92.50 110 CYS A CA 1
ATOM 823 C C . CYS A 1 110 ? 5.281 1.235 -9.043 1.00 92.50 110 CYS A C 1
ATOM 825 O O . CYS A 1 110 ? 4.461 1.060 -8.148 1.00 92.50 110 CYS A O 1
ATOM 827 N N . CYS A 1 111 ? 6.595 1.122 -8.818 1.00 91.94 111 CYS A N 1
ATOM 828 C CA . CYS A 1 111 ? 7.168 0.729 -7.527 1.00 91.94 111 CYS A CA 1
ATOM 829 C C . CYS A 1 111 ? 8.394 1.585 -7.136 1.00 91.94 111 CYS A C 1
ATOM 831 O O . CYS A 1 111 ? 9.480 1.057 -6.875 1.00 91.94 111 CYS A O 1
ATOM 833 N N . PRO A 1 112 ? 8.261 2.924 -7.048 1.00 93.12 112 PRO A N 1
ATOM 834 C CA . PRO A 1 112 ? 9.397 3.818 -6.805 1.00 93.12 112 PRO A CA 1
ATOM 835 C C . PRO A 1 112 ? 10.106 3.578 -5.466 1.00 93.12 112 PRO A C 1
ATOM 837 O O . PRO A 1 112 ? 11.294 3.864 -5.336 1.00 93.12 112 PRO A O 1
ATOM 840 N N . SER A 1 113 ? 9.410 3.029 -4.463 1.00 89.44 113 SER A N 1
ATOM 841 C CA . SER A 1 113 ? 10.002 2.655 -3.169 1.00 89.44 113 SER A CA 1
ATOM 842 C C . SER A 1 113 ? 11.150 1.654 -3.315 1.00 89.44 113 SER A C 1
ATOM 844 O O . SER A 1 113 ? 12.116 1.733 -2.559 1.00 89.44 113 SER A O 1
ATOM 846 N N . ALA A 1 114 ? 11.094 0.766 -4.312 1.00 90.88 114 ALA A N 1
ATOM 847 C CA . ALA A 1 114 ? 12.146 -0.203 -4.599 1.00 90.88 114 ALA A CA 1
ATOM 848 C C . ALA A 1 114 ? 13.480 0.460 -4.983 1.00 90.88 114 ALA A C 1
ATOM 850 O O . ALA A 1 114 ? 14.541 -0.134 -4.777 1.00 90.88 114 ALA A O 1
ATOM 851 N N . LEU A 1 115 ? 13.427 1.689 -5.505 1.00 93.00 115 LEU A N 1
ATOM 852 C CA . LEU A 1 115 ? 14.578 2.455 -5.982 1.00 93.00 115 LEU A CA 1
ATOM 853 C C . LEU A 1 115 ? 15.121 3.441 -4.942 1.00 93.00 115 LEU A C 1
ATOM 855 O O . LEU A 1 115 ? 16.187 4.017 -5.147 1.00 93.00 115 LEU A O 1
ATOM 859 N N . VAL A 1 116 ? 14.420 3.645 -3.825 1.00 90.38 116 VAL A N 1
ATOM 860 C CA . VAL A 1 116 ? 14.889 4.529 -2.752 1.00 90.38 116 VAL A CA 1
ATOM 861 C C . VAL A 1 116 ? 16.164 3.953 -2.136 1.00 90.38 116 VAL A C 1
ATOM 863 O O . VAL A 1 116 ? 16.311 2.736 -1.976 1.00 90.38 116 VAL A O 1
ATOM 866 N N . TRP A 1 117 ? 17.106 4.838 -1.823 1.00 85.44 117 TRP A N 1
ATOM 867 C CA . TRP A 1 117 ? 18.359 4.476 -1.175 1.00 85.44 117 TRP A CA 1
ATOM 868 C C . TRP A 1 117 ? 18.094 3.790 0.173 1.00 85.44 117 TRP A C 1
ATOM 870 O O . TRP A 1 117 ? 17.242 4.237 0.941 1.00 85.44 117 TRP A O 1
ATOM 880 N N . ASN A 1 118 ? 18.789 2.684 0.447 1.00 77.69 118 ASN A N 1
ATOM 881 C CA . ASN A 1 118 ? 18.628 1.929 1.689 1.00 77.69 118 ASN A CA 1
ATOM 882 C C . ASN A 1 118 ? 19.995 1.553 2.278 1.00 77.69 118 ASN A C 1
ATOM 884 O O . ASN A 1 118 ? 20.870 1.054 1.562 1.00 77.69 118 ASN A O 1
ATOM 888 N N . TYR A 1 119 ? 20.150 1.770 3.585 1.00 65.00 119 TYR A N 1
ATOM 889 C CA . TYR A 1 119 ? 21.320 1.371 4.356 1.00 65.00 119 TYR A CA 1
ATOM 890 C C . TYR A 1 119 ? 21.118 -0.043 4.902 1.00 65.00 119 TYR A C 1
ATOM 892 O O . TYR A 1 119 ? 20.134 -0.320 5.587 1.00 65.00 119 TYR A O 1
ATOM 900 N N . SER A 1 120 ? 22.055 -0.955 4.643 1.00 54.44 120 SER A N 1
ATOM 901 C CA . SER A 1 120 ? 22.005 -2.271 5.276 1.00 54.44 120 SER A CA 1
ATOM 902 C C . SER A 1 120 ? 22.484 -2.168 6.721 1.00 54.44 120 SER A C 1
ATOM 904 O O . SER A 1 120 ? 23.683 -2.161 6.982 1.00 54.44 120 SER A O 1
ATOM 906 N N . THR A 1 121 ? 21.553 -2.087 7.666 1.00 45.38 121 THR A N 1
ATOM 907 C CA . THR A 1 121 ? 21.852 -2.059 9.108 1.00 45.38 121 THR A CA 1
ATOM 908 C C . THR A 1 121 ? 22.163 -3.440 9.694 1.00 45.38 121 THR A C 1
ATOM 910 O O . THR A 1 121 ? 22.398 -3.542 10.891 1.00 45.38 121 THR A O 1
ATOM 913 N N . ASN A 1 122 ? 22.144 -4.506 8.887 1.00 41.22 122 ASN A N 1
ATOM 914 C CA . ASN A 1 122 ? 22.259 -5.877 9.371 1.00 41.22 122 ASN A CA 1
ATOM 915 C C . ASN A 1 122 ? 23.529 -6.542 8.818 1.00 41.22 122 ASN A C 1
ATOM 917 O O . ASN A 1 122 ? 23.698 -6.632 7.599 1.00 41.22 122 ASN A O 1
ATOM 921 N N . ASP A 1 123 ? 24.386 -7.034 9.717 1.00 44.31 123 ASP A N 1
ATOM 922 C CA . ASP A 1 123 ? 25.666 -7.714 9.443 1.00 44.31 123 ASP A CA 1
ATOM 923 C C . ASP A 1 123 ? 25.530 -8.961 8.544 1.00 44.31 123 ASP A C 1
ATOM 925 O O . ASP A 1 123 ? 26.507 -9.480 7.995 1.00 44.31 123 ASP A O 1
ATOM 929 N N . ASN A 1 124 ? 24.300 -9.414 8.297 1.00 44.72 124 ASN A N 1
ATOM 930 C CA . ASN A 1 124 ? 23.990 -10.356 7.233 1.00 44.72 124 ASN A CA 1
ATOM 931 C C . ASN A 1 124 ? 23.979 -9.653 5.873 1.00 44.72 124 ASN A C 1
ATOM 933 O O . ASN A 1 124 ? 22.916 -9.284 5.379 1.00 44.72 124 ASN A O 1
ATOM 937 N N . LYS A 1 125 ? 25.177 -9.504 5.284 1.00 49.53 125 LYS A N 1
ATOM 938 C CA . LYS A 1 125 ? 25.475 -9.222 3.862 1.00 49.53 125 LYS A CA 1
ATOM 939 C C . LYS A 1 125 ? 24.223 -8.970 3.012 1.00 49.53 125 LYS A C 1
ATOM 941 O O . LYS A 1 125 ? 23.804 -9.837 2.239 1.00 49.53 125 LYS A O 1
ATOM 946 N N . SER A 1 126 ? 23.617 -7.786 3.119 1.00 51.66 126 SER A N 1
ATOM 947 C CA . SER A 1 126 ? 22.620 -7.406 2.125 1.00 51.66 126 SER A CA 1
ATOM 948 C C . SER A 1 126 ? 23.390 -7.280 0.813 1.00 51.66 126 SER A C 1
ATOM 950 O O . SER A 1 126 ? 24.341 -6.504 0.724 1.00 51.66 126 SER A O 1
ATOM 952 N N . ALA A 1 127 ? 23.056 -8.107 -0.175 1.00 55.75 127 ALA A N 1
ATOM 953 C CA . ALA A 1 127 ? 23.867 -8.230 -1.383 1.00 55.75 127 ALA A CA 1
ATOM 954 C C . ALA A 1 127 ? 23.981 -6.911 -2.173 1.00 55.75 127 ALA A C 1
ATOM 956 O O . ALA A 1 127 ? 24.869 -6.805 -3.010 1.00 55.75 127 ALA A O 1
ATOM 957 N N . ASN A 1 128 ? 23.117 -5.920 -1.901 1.00 61.50 128 ASN A N 1
ATOM 958 C CA . ASN A 1 128 ? 23.072 -4.646 -2.613 1.00 61.50 128 ASN A CA 1
ATOM 959 C C . ASN A 1 128 ? 22.667 -3.467 -1.683 1.00 61.50 128 ASN A C 1
ATOM 961 O O . ASN A 1 128 ? 21.473 -3.152 -1.591 1.00 61.50 128 ASN A O 1
ATOM 965 N N . PRO A 1 129 ? 23.613 -2.814 -0.981 1.00 70.94 129 PRO A N 1
ATOM 966 C CA . PRO A 1 129 ? 23.352 -1.543 -0.298 1.00 70.94 129 PRO A CA 1
ATOM 967 C C . PRO A 1 129 ? 23.144 -0.393 -1.309 1.00 70.94 129 PRO A C 1
ATOM 969 O O . PRO A 1 129 ? 23.538 -0.498 -2.471 1.00 70.94 129 PRO A O 1
ATOM 972 N N . GLY A 1 130 ? 22.524 0.712 -0.880 1.00 80.06 130 GLY A N 1
ATOM 973 C CA . GLY A 1 130 ? 22.378 1.936 -1.687 1.00 80.06 130 GLY A CA 1
ATOM 974 C C . GLY A 1 130 ? 21.092 2.012 -2.513 1.00 80.06 130 GLY A C 1
ATOM 975 O O . GLY A 1 130 ? 20.079 1.436 -2.126 1.00 80.06 130 GLY A O 1
ATOM 976 N N . SER A 1 131 ? 21.073 2.744 -3.627 1.00 88.19 131 SER A N 1
ATOM 977 C CA . SER A 1 131 ? 19.981 2.713 -4.611 1.00 88.19 131 SER A CA 1
ATOM 978 C C . SER A 1 131 ? 20.375 1.851 -5.819 1.00 88.19 131 SER A C 1
ATOM 980 O O . SER A 1 131 ? 21.516 1.924 -6.272 1.00 88.19 131 SER A O 1
ATOM 982 N N . PRO A 1 132 ? 19.447 1.078 -6.425 1.00 89.19 132 PRO A N 1
ATOM 983 C CA . PRO A 1 132 ? 19.681 0.467 -7.735 1.00 89.19 132 PRO A CA 1
ATOM 984 C C . PRO A 1 132 ? 20.108 1.473 -8.810 1.00 89.19 132 PRO A C 1
ATOM 986 O O . PRO A 1 132 ? 20.842 1.113 -9.728 1.00 89.19 132 PRO A O 1
ATOM 989 N N . LEU A 1 133 ? 19.650 2.724 -8.698 1.00 89.94 133 LEU A N 1
ATOM 990 C CA . LEU A 1 133 ? 19.938 3.776 -9.668 1.00 89.94 133 LEU A CA 1
ATOM 991 C C . LEU A 1 133 ? 21.378 4.295 -9.572 1.00 89.94 133 LEU A C 1
ATOM 993 O O . LEU A 1 133 ? 21.877 4.812 -10.564 1.00 89.94 133 LEU A O 1
ATOM 997 N N . ASP A 1 134 ? 22.067 4.092 -8.443 1.00 88.06 134 ASP A N 1
ATOM 998 C CA . ASP A 1 134 ? 23.463 4.522 -8.255 1.00 88.06 134 ASP A CA 1
ATOM 999 C C . ASP A 1 134 ? 24.436 3.754 -9.169 1.00 88.06 134 ASP A C 1
ATOM 1001 O O . ASP A 1 134 ? 25.553 4.201 -9.423 1.00 88.06 134 ASP A O 1
ATOM 1005 N N . LEU A 1 135 ? 24.012 2.594 -9.687 1.00 86.12 135 LEU A N 1
ATOM 1006 C CA . LEU A 1 135 ? 24.787 1.795 -10.639 1.00 86.12 135 LEU A CA 1
ATOM 1007 C C . LEU A 1 135 ? 24.745 2.353 -12.067 1.00 86.12 135 LEU A C 1
ATOM 1009 O O . LEU A 1 135 ? 25.537 1.931 -12.909 1.00 86.12 135 LEU A O 1
ATOM 1013 N N . LEU A 1 136 ? 23.811 3.259 -12.364 1.00 85.56 136 LEU A N 1
ATOM 1014 C CA . LEU A 1 136 ? 23.622 3.823 -13.694 1.00 85.56 136 LEU A CA 1
ATOM 1015 C C . LEU A 1 136 ? 24.180 5.239 -13.771 1.00 85.56 136 LEU A C 1
ATOM 1017 O O . LEU A 1 136 ? 23.889 6.094 -12.943 1.00 85.56 136 LEU A O 1
ATOM 1021 N N . GLN A 1 137 ? 24.894 5.525 -14.858 1.00 80.81 137 GLN A N 1
ATOM 1022 C CA . GLN A 1 137 ? 25.329 6.889 -15.184 1.00 80.81 137 GLN A CA 1
ATOM 1023 C C . GLN A 1 137 ? 24.198 7.741 -15.791 1.00 80.81 137 GLN A C 1
ATOM 1025 O O . GLN A 1 137 ? 24.383 8.923 -16.073 1.00 80.81 137 GLN A O 1
ATOM 1030 N N . VAL A 1 138 ? 23.028 7.137 -16.027 1.00 85.38 138 VAL A N 1
ATOM 1031 C CA . VAL A 1 138 ? 21.903 7.719 -16.766 1.00 85.38 138 VAL A CA 1
ATOM 1032 C C . VAL A 1 138 ? 20.629 7.561 -15.958 1.00 85.38 138 VAL A C 1
ATOM 1034 O O . VAL A 1 138 ? 20.336 6.477 -15.455 1.00 85.38 138 VAL A O 1
ATOM 1037 N N . ALA A 1 139 ? 19.846 8.635 -15.872 1.00 89.12 139 ALA A N 1
ATOM 1038 C CA . ALA A 1 139 ? 18.547 8.607 -15.215 1.00 89.12 139 ALA A CA 1
ATOM 1039 C C . ALA A 1 139 ? 17.529 7.751 -16.005 1.00 89.12 139 ALA A C 1
ATOM 1041 O O . ALA A 1 139 ? 17.545 7.791 -17.240 1.00 89.12 139 ALA A O 1
ATOM 1042 N N . PRO A 1 140 ? 16.607 7.029 -15.338 1.00 92.06 140 PRO A N 1
ATOM 1043 C CA . PRO A 1 140 ? 15.542 6.258 -15.993 1.00 92.06 140 PRO A CA 1
ATOM 1044 C C . PRO A 1 140 ? 14.754 7.008 -17.088 1.00 92.06 140 PRO A C 1
ATOM 1046 O O . PRO A 1 140 ? 14.402 6.429 -18.115 1.00 92.06 140 PRO A O 1
ATOM 1049 N N . SER A 1 141 ? 14.525 8.307 -16.918 1.00 92.38 141 SER A N 1
ATOM 1050 C CA . SER A 1 141 ? 13.838 9.225 -17.835 1.00 92.38 141 SER A CA 1
ATOM 1051 C C . SER A 1 141 ? 14.604 9.451 -19.139 1.00 92.38 141 SER A C 1
ATOM 1053 O O . SER A 1 141 ? 14.009 9.762 -20.170 1.00 92.38 141 SER A O 1
ATOM 1055 N N . SER A 1 142 ? 15.922 9.258 -19.107 1.00 90.25 142 SER A N 1
ATOM 1056 C CA . SER A 1 142 ? 16.818 9.376 -20.258 1.00 90.25 142 SER A CA 1
ATOM 1057 C C . SER A 1 142 ? 17.076 8.036 -20.954 1.00 90.25 142 SER A C 1
ATOM 1059 O O . SER A 1 142 ? 17.734 8.013 -21.994 1.00 90.25 142 SER A O 1
ATOM 1061 N N . LEU A 1 143 ? 16.563 6.925 -20.413 1.00 90.50 143 LEU A N 1
ATOM 1062 C CA . LEU A 1 143 ? 16.694 5.611 -21.036 1.00 90.50 143 LEU A CA 1
ATOM 1063 C C . LEU A 1 143 ? 15.834 5.489 -22.310 1.00 90.50 143 LEU A C 1
ATOM 1065 O O . LEU A 1 143 ? 14.780 6.131 -22.436 1.00 90.50 143 LEU A O 1
ATOM 1069 N N . PRO A 1 144 ? 16.271 4.667 -23.280 1.00 88.69 144 PRO A N 1
ATOM 1070 C CA . PRO A 1 144 ? 15.590 4.535 -24.558 1.00 88.69 144 PRO A CA 1
ATOM 1071 C C . PRO A 1 144 ? 14.208 3.889 -24.413 1.00 88.69 144 PRO A C 1
ATOM 1073 O O . PRO A 1 144 ? 14.013 2.946 -23.651 1.00 88.69 144 PRO A O 1
ATOM 1076 N N . MET A 1 145 ? 13.254 4.390 -25.201 1.00 87.00 145 MET A N 1
ATOM 1077 C CA . MET A 1 145 ? 11.882 3.880 -25.283 1.00 87.00 145 MET A CA 1
ATOM 1078 C C . MET A 1 145 ? 11.558 3.458 -26.721 1.00 87.00 145 MET A C 1
ATOM 1080 O O . MET A 1 145 ? 11.972 4.161 -27.655 1.00 87.00 145 MET A O 1
ATOM 1084 N N . PRO A 1 146 ? 10.813 2.357 -26.928 1.00 81.69 146 PRO A N 1
ATOM 1085 C CA . PRO A 1 146 ? 10.309 1.989 -28.246 1.00 81.69 146 PRO A CA 1
ATOM 1086 C C . PRO A 1 146 ? 9.458 3.112 -28.860 1.00 81.69 146 PRO A C 1
ATOM 1088 O O . PRO A 1 146 ? 8.795 3.872 -28.154 1.00 81.69 146 PRO A O 1
ATOM 1091 N N . GLY A 1 147 ? 9.474 3.235 -30.188 1.00 77.69 147 GLY A N 1
ATOM 1092 C CA . GLY A 1 147 ? 8.668 4.236 -30.902 1.00 77.69 147 GLY A CA 1
ATOM 1093 C C . GLY A 1 147 ? 9.255 5.654 -30.938 1.00 77.69 147 GLY A C 1
ATOM 1094 O O . GLY A 1 147 ? 8.615 6.560 -31.461 1.00 77.69 147 GLY A O 1
ATOM 1095 N N . GLY A 1 148 ? 10.475 5.873 -30.437 1.00 75.50 148 GLY A N 1
ATOM 1096 C CA . GLY A 1 148 ? 11.185 7.147 -30.595 1.00 75.50 148 GLY A CA 1
ATOM 1097 C C . GLY A 1 148 ? 10.640 8.277 -29.712 1.00 75.50 148 GLY A C 1
ATOM 1098 O O . GLY A 1 148 ? 10.307 8.065 -28.544 1.00 75.50 148 GLY A O 1
ATOM 1099 N N . ASN A 1 1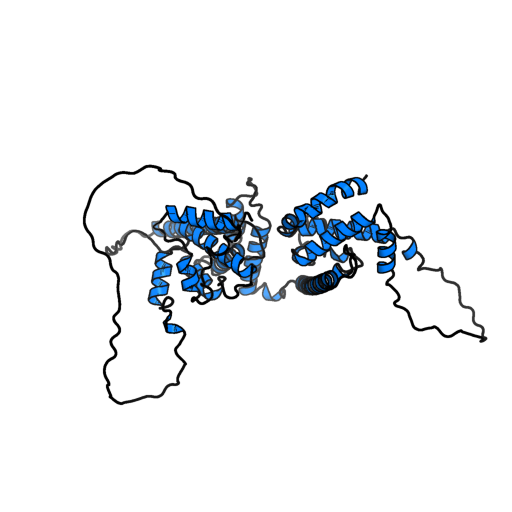49 ? 10.604 9.508 -30.233 1.00 78.81 149 ASN A N 1
ATOM 1100 C CA . ASN A 1 149 ? 10.246 10.713 -29.472 1.00 78.81 149 ASN A CA 1
ATOM 1101 C C . ASN A 1 149 ? 8.809 11.198 -29.746 1.00 78.81 149 ASN A C 1
ATOM 1103 O O . ASN A 1 149 ? 8.598 12.340 -30.148 1.00 78.81 149 ASN A O 1
ATOM 1107 N N . THR A 1 150 ? 7.822 10.321 -29.556 1.00 89.56 150 THR A N 1
ATOM 1108 C CA . THR A 1 150 ? 6.397 10.679 -29.659 1.00 89.56 150 THR A CA 1
ATOM 1109 C C . THR A 1 150 ? 5.958 11.592 -28.507 1.00 89.56 150 THR A C 1
ATOM 1111 O O . THR A 1 150 ? 6.572 11.589 -27.439 1.00 89.56 150 THR A O 1
ATOM 1114 N N . ALA A 1 151 ? 4.862 12.340 -28.687 1.00 89.75 151 ALA A N 1
ATOM 1115 C CA . ALA A 1 151 ? 4.278 13.171 -27.624 1.00 89.75 151 ALA A CA 1
ATOM 1116 C C . ALA A 1 151 ? 3.911 12.346 -26.373 1.00 89.75 151 ALA A C 1
ATOM 1118 O O . ALA A 1 151 ? 4.156 12.776 -25.248 1.00 89.75 151 ALA A O 1
ATOM 1119 N N . PHE A 1 152 ? 3.411 11.122 -26.571 1.00 91.62 152 PHE A N 1
ATOM 1120 C CA . PHE A 1 152 ? 3.161 10.176 -25.483 1.00 91.62 152 PHE A CA 1
ATOM 1121 C C . PHE A 1 152 ? 4.451 9.815 -24.732 1.00 91.62 152 PHE A C 1
ATOM 1123 O O . PHE A 1 152 ? 4.508 9.958 -23.515 1.00 91.62 152 PHE A O 1
ATOM 1130 N N . ASN A 1 153 ? 5.524 9.437 -25.438 1.00 89.94 153 ASN A N 1
ATOM 1131 C CA . ASN A 1 153 ? 6.803 9.115 -24.794 1.00 89.94 153 ASN A CA 1
ATOM 1132 C C . ASN A 1 153 ? 7.389 10.325 -24.050 1.00 89.94 153 ASN A C 1
ATOM 1134 O O . ASN A 1 153 ? 8.006 10.155 -23.002 1.00 89.94 153 ASN A O 1
ATOM 1138 N N . GLN A 1 154 ? 7.182 11.550 -24.541 1.00 90.69 154 GLN A N 1
ATOM 1139 C CA . GLN A 1 154 ? 7.572 12.765 -23.816 1.00 90.69 154 GLN A CA 1
ATOM 1140 C C . GLN A 1 154 ? 6.790 12.926 -22.505 1.00 90.69 154 GLN A C 1
ATOM 1142 O O . GLN A 1 154 ? 7.398 13.217 -21.476 1.00 90.69 154 GLN A O 1
ATOM 1147 N N . GLN A 1 155 ? 5.478 12.669 -22.513 1.00 93.44 155 GLN A N 1
ATOM 1148 C CA . GLN A 1 155 ? 4.654 12.690 -21.302 1.00 93.44 155 GLN A CA 1
ATOM 1149 C C . GLN A 1 155 ? 5.100 11.624 -20.291 1.00 93.44 155 GLN A C 1
ATOM 1151 O O . GLN A 1 155 ? 5.257 11.922 -19.107 1.00 93.44 155 GLN A O 1
ATOM 1156 N N . VAL A 1 156 ? 5.367 10.397 -20.750 1.00 93.06 156 VAL A N 1
ATOM 1157 C CA . VAL A 1 156 ? 5.869 9.322 -19.882 1.00 93.06 156 VAL A CA 1
ATOM 1158 C C . VAL A 1 156 ? 7.236 9.695 -19.300 1.00 93.06 156 VAL A C 1
ATOM 1160 O O . VAL A 1 156 ? 7.438 9.549 -18.098 1.00 93.06 156 VAL A O 1
ATOM 1163 N N . ARG A 1 157 ? 8.160 10.245 -20.100 1.00 93.69 157 ARG A N 1
ATOM 1164 C CA . ARG A 1 157 ? 9.466 10.723 -19.607 1.00 93.69 157 ARG A CA 1
ATOM 1165 C C . ARG A 1 157 ? 9.334 11.824 -18.562 1.00 93.69 157 ARG A C 1
ATOM 1167 O O . ARG A 1 157 ? 10.036 11.766 -17.556 1.00 93.69 157 ARG A O 1
ATOM 1174 N N . ALA A 1 158 ? 8.439 12.790 -18.772 1.00 94.69 158 ALA A N 1
ATOM 1175 C CA . ALA A 1 158 ? 8.162 13.832 -17.787 1.00 94.69 158 ALA A CA 1
ATOM 1176 C C . ALA A 1 158 ? 7.669 13.219 -16.469 1.00 94.69 158 ALA A C 1
ATOM 1178 O O . ALA A 1 158 ? 8.181 13.553 -15.402 1.00 94.69 158 ALA A O 1
ATOM 1179 N N . ARG A 1 159 ? 6.763 12.234 -16.543 1.00 96.19 159 ARG A N 1
ATOM 1180 C CA . ARG A 1 159 ? 6.271 11.540 -15.352 1.00 96.19 159 ARG A CA 1
ATOM 1181 C C . ARG A 1 159 ? 7.356 10.728 -14.644 1.00 96.19 159 ARG A C 1
ATOM 1183 O O . ARG A 1 159 ? 7.437 10.765 -13.420 1.00 96.19 159 ARG A O 1
ATOM 1190 N N . ILE A 1 160 ? 8.209 10.025 -15.389 1.00 96.50 160 ILE A N 1
ATOM 1191 C CA . ILE A 1 160 ? 9.361 9.309 -14.820 1.00 96.50 160 ILE A CA 1
ATOM 1192 C C . ILE A 1 160 ? 10.278 10.297 -14.097 1.00 96.50 160 ILE A C 1
ATOM 1194 O O . ILE A 1 160 ? 10.656 10.049 -12.957 1.00 96.50 160 ILE A O 1
ATOM 1198 N N . TYR A 1 161 ? 10.585 11.436 -14.720 1.00 96.00 161 TYR A N 1
ATOM 1199 C CA . TYR A 1 161 ? 11.428 12.467 -14.121 1.00 96.00 161 TYR A CA 1
ATOM 1200 C C . TYR A 1 161 ? 10.847 13.011 -12.806 1.00 96.00 161 TYR A C 1
ATOM 1202 O O . TYR A 1 161 ? 11.577 13.163 -11.829 1.00 96.00 161 TYR A O 1
ATOM 1210 N N . GLU A 1 162 ? 9.537 13.259 -12.734 1.00 96.50 162 GLU A N 1
ATOM 1211 C CA . GLU A 1 162 ? 8.877 13.655 -11.481 1.00 96.50 162 GLU A CA 1
ATOM 1212 C C . GLU A 1 162 ? 9.083 12.612 -10.375 1.00 96.50 162 GLU A C 1
ATOM 1214 O O . GLU A 1 162 ? 9.451 12.951 -9.246 1.00 96.50 162 GLU A O 1
ATOM 1219 N N . VAL A 1 163 ? 8.889 11.332 -10.702 1.00 96.25 163 VAL A N 1
ATOM 1220 C CA . VAL A 1 163 ? 9.051 10.236 -9.742 1.00 96.25 163 VAL A CA 1
ATOM 1221 C C . VAL A 1 163 ? 10.518 10.056 -9.334 1.00 96.25 163 VAL A C 1
ATOM 1223 O O . VAL A 1 163 ? 10.803 9.816 -8.162 1.00 96.25 163 VAL A O 1
ATOM 1226 N N . GLU A 1 164 ? 11.474 10.269 -10.239 1.00 94.25 164 GLU A N 1
ATOM 1227 C CA . GLU A 1 164 ? 12.905 10.300 -9.912 1.00 94.25 164 GLU A CA 1
ATOM 1228 C C . GLU A 1 164 ? 13.235 11.357 -8.856 1.00 94.25 164 GLU A C 1
ATOM 1230 O O . GLU A 1 164 ? 14.008 11.086 -7.934 1.00 94.25 164 GLU A O 1
ATOM 1235 N N . GLN A 1 165 ? 12.649 12.556 -8.953 1.00 94.38 165 GLN A N 1
ATOM 1236 C CA . GLN A 1 165 ? 12.864 13.593 -7.940 1.00 94.38 165 GLN A CA 1
ATOM 1237 C C . GLN A 1 165 ? 12.293 13.178 -6.582 1.00 94.38 165 GLN A C 1
ATOM 1239 O O . GLN A 1 165 ? 12.929 13.419 -5.554 1.00 94.38 165 GLN A O 1
ATOM 1244 N N . GLN A 1 166 ? 11.147 12.488 -6.563 1.00 94.00 166 GLN A N 1
ATOM 1245 C CA . GLN A 1 166 ? 10.591 11.923 -5.330 1.00 94.00 166 GLN A CA 1
ATOM 1246 C C . GLN A 1 166 ? 11.509 10.849 -4.737 1.00 94.00 166 GLN A C 1
ATOM 1248 O O . GLN A 1 166 ? 11.758 10.857 -3.532 1.00 94.00 166 GLN A O 1
ATOM 1253 N N . ILE A 1 167 ? 12.059 9.956 -5.567 1.00 93.56 167 ILE A N 1
ATOM 1254 C CA . ILE A 1 167 ? 13.015 8.926 -5.133 1.00 93.56 167 ILE A CA 1
ATOM 1255 C C . ILE A 1 167 ? 14.252 9.581 -4.511 1.00 93.56 167 ILE A C 1
ATOM 1257 O O . ILE A 1 167 ? 14.648 9.202 -3.410 1.00 93.56 167 ILE A O 1
ATOM 1261 N N . LYS A 1 168 ? 14.819 10.606 -5.160 1.00 90.06 168 LYS A N 1
ATOM 1262 C CA . LYS A 1 168 ? 15.971 11.364 -4.640 1.00 90.06 168 LYS A CA 1
ATOM 1263 C C . LYS A 1 168 ? 15.657 12.052 -3.316 1.00 90.06 168 LYS A C 1
ATOM 1265 O O . LYS A 1 168 ? 16.448 11.968 -2.381 1.00 90.06 168 LYS A O 1
ATOM 1270 N N . GLN A 1 169 ? 14.504 12.713 -3.215 1.00 90.38 169 GLN A N 1
ATOM 1271 C CA . GLN A 1 169 ? 14.084 13.373 -1.979 1.00 90.38 169 GLN A CA 1
ATOM 1272 C C . GLN A 1 169 ? 13.925 12.370 -0.831 1.00 90.38 169 GLN A C 1
ATOM 1274 O O . GLN A 1 169 ? 14.395 12.626 0.275 1.00 90.38 169 GLN A O 1
ATOM 1279 N N . ARG A 1 170 ? 13.308 11.213 -1.097 1.00 89.88 170 ARG A N 1
ATOM 1280 C CA . ARG A 1 170 ? 13.165 10.133 -0.113 1.00 89.88 170 ARG A CA 1
ATOM 1281 C C . ARG A 1 170 ? 14.513 9.521 0.264 1.00 89.88 170 ARG A C 1
ATOM 1283 O O . ARG A 1 170 ? 14.726 9.257 1.438 1.00 89.88 170 ARG A O 1
ATOM 1290 N N . GLY A 1 171 ? 15.426 9.347 -0.693 1.00 89.00 171 GLY A N 1
ATOM 1291 C CA . GLY A 1 171 ? 16.791 8.879 -0.434 1.00 89.00 171 GLY A CA 1
ATOM 1292 C C . GLY A 1 171 ? 17.535 9.791 0.544 1.00 89.00 171 GLY A C 1
ATOM 1293 O O . GLY A 1 171 ? 18.026 9.315 1.561 1.00 89.00 171 GLY A O 1
ATOM 1294 N N . ARG A 1 172 ? 17.492 11.112 0.322 1.00 84.38 172 ARG A N 1
ATOM 1295 C CA . ARG A 1 172 ? 18.057 12.100 1.261 1.00 84.38 172 ARG A CA 1
ATOM 1296 C C . ARG A 1 172 ? 17.423 12.034 2.652 1.00 84.38 172 ARG A C 1
ATOM 1298 O O . ARG A 1 172 ? 18.116 12.187 3.650 1.00 84.38 172 ARG A O 1
ATOM 1305 N N . ALA A 1 173 ? 16.110 11.801 2.736 1.00 83.38 173 ALA A N 1
ATOM 1306 C CA . ALA A 1 173 ? 15.421 11.645 4.021 1.00 83.38 173 ALA A CA 1
ATOM 1307 C C . ALA A 1 173 ? 15.906 10.403 4.800 1.00 83.38 173 ALA A C 1
ATOM 1309 O O . ALA A 1 173 ? 16.008 10.442 6.027 1.00 83.38 173 ALA A O 1
ATOM 1310 N N . VAL A 1 174 ? 16.247 9.321 4.089 1.00 80.44 174 VAL A N 1
ATOM 1311 C CA . VAL A 1 174 ? 16.835 8.111 4.684 1.00 80.44 174 VAL A CA 1
ATOM 1312 C C . VAL A 1 174 ? 18.234 8.390 5.232 1.00 80.44 174 VAL A C 1
ATOM 1314 O O . VAL A 1 174 ? 18.538 7.951 6.339 1.00 80.44 174 VAL A O 1
ATOM 1317 N N . GLU A 1 175 ? 19.064 9.145 4.508 1.00 77.25 175 GLU A N 1
ATOM 1318 C CA . GLU A 1 175 ? 20.415 9.524 4.958 1.00 77.25 175 GLU A CA 1
ATOM 1319 C C . GLU A 1 175 ? 20.390 10.296 6.286 1.00 77.25 175 GLU A C 1
ATOM 1321 O O . GLU A 1 175 ? 21.263 10.107 7.131 1.00 77.25 175 GLU A O 1
ATOM 1326 N N . VAL A 1 176 ? 19.346 11.099 6.518 1.00 74.81 176 VAL A N 1
ATOM 1327 C CA . VAL A 1 176 ? 19.128 11.825 7.784 1.00 74.81 176 VAL A CA 1
ATOM 1328 C C . VAL A 1 176 ? 18.293 11.038 8.808 1.00 74.81 176 VAL A C 1
ATOM 1330 O O . VAL A 1 176 ? 17.739 11.624 9.735 1.00 74.81 176 VAL A O 1
ATOM 1333 N N . ARG A 1 177 ? 18.204 9.707 8.651 1.00 70.56 177 ARG A N 1
ATOM 1334 C CA . ARG A 1 177 ? 17.533 8.746 9.552 1.00 70.56 177 ARG A CA 1
ATOM 1335 C C . ARG A 1 177 ? 16.041 8.980 9.793 1.00 70.56 177 ARG A C 1
ATOM 1337 O O . ARG A 1 177 ? 15.503 8.464 10.769 1.00 70.56 177 ARG A O 1
ATOM 1344 N N . TRP A 1 178 ? 15.352 9.718 8.917 1.00 63.72 178 TRP A N 1
ATOM 1345 C CA . TRP A 1 178 ? 13.926 10.085 9.035 1.00 63.72 178 TRP A CA 1
ATOM 1346 C C . TRP A 1 178 ? 13.549 10.894 10.295 1.00 63.72 178 TRP A C 1
ATOM 1348 O O . TRP A 1 178 ? 12.505 11.540 10.316 1.00 63.72 178 TRP A O 1
ATOM 1358 N N . SER A 1 179 ? 14.385 10.886 11.332 1.00 60.84 179 SER A N 1
ATOM 1359 C CA . SER A 1 179 ? 14.218 11.558 12.612 1.00 60.84 179 SER A CA 1
ATOM 1360 C C . SER A 1 179 ? 15.592 11.790 13.250 1.00 60.84 179 SER A C 1
ATOM 1362 O O . SER A 1 179 ? 16.529 11.019 13.048 1.00 60.84 179 SER A O 1
ATOM 1364 N N . PHE A 1 180 ? 15.722 12.876 14.011 1.00 60.22 180 PHE A N 1
ATOM 1365 C CA . PHE A 1 180 ? 16.949 13.194 14.742 1.00 60.22 180 PHE A CA 1
ATOM 1366 C C . PHE A 1 180 ? 17.144 12.184 15.882 1.00 60.22 180 PHE A C 1
ATOM 1368 O O . PHE A 1 180 ? 16.168 11.864 16.558 1.00 60.22 180 PHE A O 1
ATOM 1375 N N . ASP A 1 181 ? 18.377 11.748 16.165 1.00 63.84 181 ASP A N 1
ATOM 1376 C CA . ASP A 1 181 ? 18.662 10.770 17.237 1.00 63.84 181 ASP A CA 1
ATOM 1377 C C . ASP A 1 181 ? 18.070 11.203 18.603 1.00 63.84 181 ASP A C 1
ATOM 1379 O O . ASP A 1 181 ? 17.597 10.374 19.371 1.00 63.84 181 ASP A O 1
ATOM 1383 N N . LYS A 1 182 ? 17.953 12.517 18.854 1.00 60.06 182 LYS A N 1
ATOM 1384 C CA . LYS A 1 182 ? 17.301 13.091 20.051 1.00 60.06 182 LYS A CA 1
ATOM 1385 C C . LYS A 1 182 ? 15.809 12.752 20.204 1.00 60.06 182 LYS A C 1
ATOM 1387 O O . LYS A 1 182 ? 15.281 12.846 21.304 1.00 60.06 182 LYS A O 1
ATOM 1392 N N . CYS A 1 183 ? 15.107 12.413 19.121 1.00 62.75 183 CYS A N 1
ATOM 1393 C CA . CYS A 1 183 ? 13.689 12.051 19.170 1.00 62.75 183 CYS A CA 1
ATOM 1394 C C . CYS A 1 183 ? 13.488 10.641 19.740 1.00 62.75 183 CYS A C 1
ATOM 1396 O O . CYS A 1 183 ? 12.472 10.401 20.386 1.00 62.75 183 CYS A O 1
ATOM 1398 N N . GLN A 1 184 ? 14.456 9.734 19.554 1.00 66.06 184 GLN A N 1
ATOM 1399 C CA . GLN A 1 184 ? 14.339 8.320 19.938 1.00 66.06 184 GLN A CA 1
ATOM 1400 C C . GLN A 1 184 ? 14.218 8.113 21.455 1.00 66.06 184 GLN A C 1
ATOM 1402 O O . GLN A 1 184 ? 13.568 7.167 21.884 1.00 66.06 184 GLN A O 1
ATOM 1407 N N . GLU A 1 185 ? 14.771 9.024 22.258 1.00 74.62 185 GLU A N 1
ATOM 1408 C CA . GLU A 1 185 ? 14.687 8.993 23.728 1.00 74.62 185 GLU A CA 1
ATOM 1409 C C . GLU A 1 185 ? 13.337 9.501 24.273 1.00 74.62 185 GLU A C 1
ATOM 1411 O O . GLU A 1 185 ? 13.063 9.389 25.466 1.00 74.62 185 GLU A O 1
ATOM 1416 N N . SER A 1 186 ? 12.474 10.064 23.420 1.00 82.88 186 SER A N 1
ATOM 1417 C CA . SER A 1 186 ? 11.147 10.552 23.815 1.00 82.88 186 SER A CA 1
ATOM 1418 C C . SER A 1 186 ? 10.072 9.466 23.702 1.00 82.88 186 SER A C 1
ATOM 1420 O O . SER A 1 186 ? 10.181 8.547 22.891 1.00 82.88 186 SER A O 1
ATOM 1422 N N . THR A 1 187 ? 8.957 9.624 24.423 1.00 82.00 187 THR A N 1
ATOM 1423 C CA . THR A 1 187 ? 7.764 8.764 24.280 1.00 82.00 187 THR A CA 1
ATOM 1424 C C . THR A 1 187 ? 7.273 8.682 22.828 1.00 82.00 187 THR A C 1
ATOM 1426 O O . THR A 1 187 ? 6.880 7.614 22.351 1.00 82.00 187 THR A O 1
ATOM 1429 N N . ALA A 1 188 ? 7.347 9.795 22.089 1.00 82.94 188 ALA A N 1
ATOM 1430 C CA . ALA A 1 188 ? 7.022 9.826 20.666 1.00 82.94 188 ALA A CA 1
ATOM 1431 C C . ALA A 1 188 ? 8.015 8.993 19.836 1.00 82.94 188 ALA A C 1
ATOM 1433 O O . ALA A 1 188 ? 7.599 8.249 18.953 1.00 82.94 188 ALA A O 1
ATOM 1434 N N . GLY A 1 189 ? 9.311 9.052 20.151 1.00 83.12 189 GLY A N 1
ATOM 1435 C CA . GLY A 1 189 ? 10.345 8.233 19.513 1.00 83.12 189 GLY A CA 1
ATOM 1436 C C . GLY A 1 189 ? 10.172 6.737 19.742 1.00 83.12 189 GLY A C 1
ATOM 1437 O O . GLY A 1 189 ? 10.332 5.957 18.801 1.00 83.12 189 GLY A O 1
ATOM 1438 N N . VAL A 1 190 ? 9.785 6.334 20.955 1.00 81.88 190 VAL A N 1
ATOM 1439 C CA . VAL A 1 190 ? 9.449 4.935 21.274 1.00 81.88 190 VAL A CA 1
ATOM 1440 C C . VAL A 1 190 ? 8.261 4.468 20.432 1.00 81.88 190 VAL A C 1
ATOM 1442 O O . VAL A 1 190 ? 8.325 3.407 19.809 1.00 81.88 190 VAL A O 1
ATOM 1445 N N . THR A 1 191 ? 7.212 5.291 20.342 1.00 85.69 191 THR A N 1
ATOM 1446 C CA . THR A 1 191 ? 6.020 4.994 19.531 1.00 85.69 191 THR A CA 1
ATOM 1447 C C . THR A 1 191 ? 6.381 4.857 18.049 1.00 85.69 191 THR A C 1
ATOM 1449 O O . THR A 1 191 ? 6.033 3.861 17.419 1.00 85.69 191 THR A O 1
ATOM 1452 N N . ILE A 1 192 ? 7.140 5.811 17.497 1.00 85.00 192 ILE A N 1
ATOM 1453 C CA . ILE A 1 192 ? 7.604 5.786 16.102 1.00 85.00 192 ILE A CA 1
ATOM 1454 C C . ILE A 1 192 ? 8.433 4.528 15.834 1.00 85.00 192 ILE A C 1
ATOM 1456 O O . ILE A 1 192 ? 8.179 3.823 14.860 1.00 85.00 192 ILE A O 1
ATOM 1460 N N . SER A 1 193 ? 9.392 4.210 16.705 1.00 83.38 193 SER A N 1
ATOM 1461 C CA . SER A 1 193 ? 10.247 3.025 16.557 1.00 83.38 193 SER A CA 1
ATOM 1462 C C . SER A 1 193 ? 9.424 1.738 16.563 1.00 83.38 193 SER A C 1
ATOM 1464 O O . SER A 1 193 ? 9.664 0.847 15.750 1.00 83.38 193 SER A O 1
ATOM 1466 N N . ARG A 1 194 ? 8.400 1.659 17.420 1.00 86.19 194 ARG A N 1
ATOM 1467 C CA . ARG A 1 194 ? 7.484 0.515 17.491 1.00 86.19 194 ARG A CA 1
ATOM 1468 C C . ARG A 1 194 ? 6.609 0.383 16.242 1.00 86.19 194 ARG A C 1
ATOM 1470 O O . ARG A 1 194 ? 6.450 -0.723 15.725 1.00 86.19 194 ARG A O 1
ATOM 1477 N N . VAL A 1 195 ? 6.076 1.492 15.732 1.00 90.12 195 VAL A N 1
ATOM 1478 C CA . VAL A 1 195 ? 5.299 1.538 14.481 1.00 90.12 195 VAL A CA 1
ATOM 1479 C C . VAL A 1 195 ? 6.170 1.105 13.296 1.00 90.12 195 VAL A C 1
ATOM 1481 O O . VAL A 1 195 ? 5.775 0.233 12.524 1.00 90.12 195 VAL A O 1
ATOM 1484 N N . LEU A 1 196 ? 7.391 1.635 13.180 1.00 88.00 196 LEU A N 1
ATOM 1485 C CA . LEU A 1 196 ? 8.331 1.259 12.119 1.00 88.00 196 LEU A CA 1
ATOM 1486 C C . LEU A 1 196 ? 8.744 -0.215 12.207 1.00 88.00 196 LEU A C 1
ATOM 1488 O O . LEU A 1 196 ? 8.768 -0.899 11.185 1.00 88.00 196 LEU A O 1
ATOM 1492 N N . HIS A 1 197 ? 9.013 -0.720 13.413 1.00 88.44 197 HIS A N 1
ATOM 1493 C CA . HIS A 1 197 ? 9.327 -2.132 13.627 1.00 88.44 197 HIS A CA 1
ATOM 1494 C C . HIS A 1 197 ? 8.166 -3.041 13.211 1.00 88.44 197 HIS A C 1
ATOM 1496 O O . HIS A 1 197 ? 8.364 -4.006 12.476 1.00 88.44 197 HIS A O 1
ATOM 1502 N N . THR A 1 198 ? 6.942 -2.702 13.625 1.00 92.81 198 THR A N 1
ATOM 1503 C CA . THR A 1 198 ? 5.731 -3.444 13.248 1.00 92.81 198 THR A CA 1
ATOM 1504 C C . THR A 1 198 ? 5.568 -3.483 11.730 1.00 92.81 198 THR A C 1
ATOM 1506 O O . THR A 1 198 ? 5.314 -4.542 11.158 1.00 92.81 198 THR A O 1
ATOM 1509 N N . LEU A 1 199 ? 5.776 -2.345 11.061 1.00 91.94 199 LEU A N 1
ATOM 1510 C CA . LEU A 1 199 ? 5.706 -2.251 9.607 1.00 91.94 199 LEU A CA 1
ATOM 1511 C C . LEU A 1 199 ? 6.757 -3.134 8.917 1.00 91.94 199 LEU A C 1
ATOM 1513 O O . LEU A 1 199 ? 6.433 -3.835 7.961 1.00 91.94 199 LEU A O 1
ATOM 1517 N N . GLU A 1 200 ? 7.997 -3.143 9.417 1.00 88.31 200 GLU A N 1
ATOM 1518 C CA . GLU A 1 200 ? 9.068 -4.009 8.906 1.00 88.31 200 GLU A CA 1
ATOM 1519 C C . GLU A 1 200 ? 8.734 -5.496 9.084 1.00 88.31 200 GLU A C 1
ATOM 1521 O O . GLU A 1 200 ? 8.959 -6.299 8.176 1.00 88.31 200 GLU A O 1
ATOM 1526 N N . VAL A 1 201 ? 8.185 -5.870 10.242 1.00 92.19 201 VAL A N 1
ATOM 1527 C CA . VAL A 1 201 ? 7.775 -7.243 10.550 1.00 92.19 201 VAL A CA 1
ATOM 1528 C C . VAL A 1 201 ? 6.658 -7.709 9.612 1.00 92.19 201 VAL A C 1
ATOM 1530 O O . VAL A 1 201 ? 6.761 -8.809 9.066 1.00 92.19 201 VAL A O 1
ATOM 1533 N N . LEU A 1 202 ? 5.635 -6.878 9.385 1.00 92.62 202 LEU A N 1
ATOM 1534 C CA . LEU A 1 202 ? 4.539 -7.167 8.453 1.00 92.62 202 LEU A CA 1
ATOM 1535 C C . LEU A 1 202 ? 5.048 -7.321 7.018 1.00 92.62 202 LEU A C 1
ATOM 1537 O O . LEU A 1 202 ? 4.721 -8.301 6.354 1.00 92.62 202 LEU A O 1
ATOM 1541 N N . ASP A 1 203 ? 5.882 -6.389 6.551 1.00 87.62 203 ASP A N 1
ATOM 1542 C CA . ASP A 1 203 ? 6.375 -6.378 5.169 1.00 87.62 203 ASP A CA 1
ATOM 1543 C C . ASP A 1 203 ? 7.378 -7.513 4.879 1.00 87.62 203 ASP A C 1
ATOM 1545 O O . ASP A 1 203 ? 7.570 -7.894 3.723 1.00 87.62 203 ASP A O 1
ATOM 1549 N N . ARG A 1 204 ? 8.027 -8.072 5.910 1.00 85.62 204 ARG A N 1
ATOM 1550 C CA . ARG A 1 204 ? 8.897 -9.255 5.786 1.00 85.62 204 ARG A CA 1
ATOM 1551 C C . ARG A 1 204 ? 8.158 -10.581 5.892 1.00 85.62 204 ARG A C 1
ATOM 1553 O O . ARG A 1 204 ? 8.728 -11.607 5.519 1.00 85.62 204 ARG A O 1
ATOM 1560 N N . HIS A 1 205 ? 6.951 -10.587 6.445 1.00 89.62 205 HIS A N 1
ATOM 1561 C CA . HIS A 1 205 ? 6.204 -11.816 6.646 1.00 89.62 205 HIS A CA 1
ATOM 1562 C C . HIS A 1 205 ? 5.729 -12.382 5.305 1.00 89.62 205 HIS A C 1
ATOM 1564 O O . HIS A 1 205 ? 5.159 -11.673 4.477 1.00 89.62 205 HIS A O 1
ATOM 1570 N N . CYS A 1 206 ? 5.956 -13.676 5.080 1.00 87.25 206 CYS A N 1
ATOM 1571 C CA . CYS A 1 206 ? 5.490 -14.339 3.867 1.00 87.25 206 CYS A CA 1
ATOM 1572 C C . CYS A 1 206 ? 4.099 -14.929 4.114 1.00 87.25 206 CYS A C 1
ATOM 1574 O O . CYS A 1 206 ? 3.982 -15.974 4.742 1.00 87.25 206 CYS A O 1
ATOM 1576 N N . PHE A 1 207 ? 3.043 -14.281 3.624 1.00 88.75 207 PHE A N 1
ATOM 1577 C CA . PHE A 1 207 ? 1.667 -14.747 3.849 1.00 88.75 207 PHE A CA 1
ATOM 1578 C C . PHE A 1 207 ? 1.266 -15.966 2.995 1.00 88.75 207 PHE A C 1
ATOM 1580 O O . PHE A 1 207 ? 0.270 -16.615 3.303 1.00 88.75 207 PHE A O 1
ATOM 1587 N N . ASP A 1 208 ? 2.051 -16.318 1.972 1.00 84.75 208 ASP A N 1
ATOM 1588 C CA . ASP A 1 208 ? 1.771 -17.455 1.076 1.00 84.75 208 ASP A CA 1
ATOM 1589 C C . ASP A 1 208 ? 2.301 -18.796 1.604 1.00 84.75 208 ASP A C 1
ATOM 1591 O O . ASP A 1 208 ? 1.971 -19.862 1.080 1.00 84.75 208 ASP A O 1
ATOM 1595 N N . ARG A 1 209 ? 3.154 -18.767 2.633 1.00 86.75 209 ARG A N 1
ATOM 1596 C CA . ARG A 1 209 ? 3.813 -19.957 3.175 1.00 86.75 209 ARG A CA 1
ATOM 1597 C C . ARG A 1 209 ? 3.709 -19.975 4.688 1.00 86.75 209 ARG A C 1
ATOM 1599 O O . ARG A 1 209 ? 3.986 -18.981 5.340 1.00 86.75 209 ARG A O 1
ATOM 1606 N N . THR A 1 210 ? 3.401 -21.129 5.267 1.00 90.06 210 THR A N 1
ATOM 1607 C CA . THR A 1 210 ? 3.437 -21.309 6.723 1.00 90.06 210 THR A CA 1
ATOM 1608 C C . THR A 1 210 ? 4.480 -22.352 7.101 1.00 90.06 210 THR A C 1
ATOM 1610 O O . THR A 1 210 ? 4.468 -23.465 6.580 1.00 90.06 210 THR A O 1
ATOM 1613 N N . ASP A 1 211 ? 5.394 -21.987 7.998 1.00 90.25 211 ASP A N 1
ATOM 1614 C CA . ASP A 1 211 ? 6.374 -22.888 8.606 1.00 90.25 211 ASP A CA 1
ATOM 1615 C C . ASP A 1 211 ? 6.617 -22.523 10.082 1.00 90.25 211 ASP A C 1
ATOM 1617 O O . ASP A 1 211 ? 5.993 -21.607 10.620 1.00 90.25 211 ASP A O 1
ATOM 1621 N N . SER A 1 212 ? 7.509 -23.247 10.764 1.00 87.56 212 SER A N 1
ATOM 1622 C CA . SER A 1 212 ? 7.793 -23.034 12.191 1.00 87.56 212 SER A CA 1
ATOM 1623 C C . SER A 1 212 ? 8.392 -21.658 12.514 1.00 87.56 212 SER A C 1
ATOM 1625 O O . SER A 1 212 ? 8.302 -21.212 13.652 1.00 87.56 212 SER A O 1
ATOM 1627 N N . SER A 1 213 ? 9.016 -20.988 11.540 1.00 87.56 213 SER A N 1
ATOM 1628 C CA . SER A 1 213 ? 9.627 -19.656 11.677 1.00 87.56 213 SER A CA 1
ATOM 1629 C C . SER A 1 213 ? 8.784 -18.521 11.076 1.00 87.56 213 SER A C 1
ATOM 1631 O O . SER A 1 213 ? 9.046 -17.343 11.345 1.00 87.56 213 SER A O 1
ATOM 1633 N N . ASN A 1 214 ? 7.776 -18.878 10.276 1.00 91.19 214 ASN A N 1
ATOM 1634 C CA . ASN A 1 214 ? 6.882 -17.988 9.552 1.00 91.19 214 ASN A CA 1
ATOM 1635 C C . ASN A 1 214 ? 5.435 -18.490 9.677 1.00 91.19 214 ASN A C 1
ATOM 1637 O O . ASN A 1 214 ? 4.908 -19.189 8.813 1.00 91.19 214 ASN A O 1
ATOM 1641 N N . SER A 1 215 ? 4.798 -18.131 10.785 1.00 94.12 215 SER A N 1
ATOM 1642 C CA . SER A 1 215 ? 3.391 -18.404 11.087 1.00 94.12 215 SER A CA 1
ATOM 1643 C C . SER A 1 215 ? 2.706 -17.171 11.681 1.00 94.12 215 SER A C 1
ATOM 1645 O O . SER A 1 215 ? 3.385 -16.263 12.171 1.00 94.12 215 SER A O 1
ATOM 1647 N N . MET A 1 216 ? 1.368 -17.156 11.692 1.00 93.94 216 MET A N 1
ATOM 1648 C CA . MET A 1 216 ? 0.591 -16.101 12.362 1.00 93.94 216 MET A CA 1
ATOM 1649 C C . MET A 1 216 ? 0.970 -15.951 13.840 1.00 93.94 216 MET A C 1
ATOM 1651 O O . MET A 1 216 ? 1.009 -14.836 14.347 1.00 93.94 216 MET A O 1
ATOM 1655 N N . GLU A 1 217 ? 1.331 -17.053 14.502 1.00 92.75 217 GLU A N 1
ATOM 1656 C CA . GLU A 1 217 ? 1.820 -17.036 15.880 1.00 92.75 217 GLU A CA 1
ATOM 1657 C C . GLU A 1 217 ? 3.147 -16.277 15.981 1.00 92.75 217 GLU A C 1
ATOM 1659 O O . GLU A 1 217 ? 3.269 -15.310 16.724 1.00 92.75 217 GLU A O 1
ATOM 1664 N N . THR A 1 218 ? 4.142 -16.638 15.165 1.00 93.75 218 THR A N 1
ATOM 1665 C CA . THR A 1 218 ? 5.434 -15.930 15.181 1.00 93.75 218 THR A CA 1
ATOM 1666 C C . THR A 1 218 ? 5.301 -14.458 14.787 1.00 93.75 218 THR A C 1
ATOM 1668 O O . THR A 1 218 ? 6.073 -13.627 15.262 1.00 93.75 218 THR A O 1
ATOM 1671 N N . LEU A 1 219 ? 4.337 -14.127 13.920 1.00 94.62 219 LEU A N 1
ATOM 1672 C CA . LEU A 1 219 ? 4.032 -12.756 13.528 1.00 94.62 219 LEU A CA 1
ATOM 1673 C C . LEU A 1 219 ? 3.456 -11.972 14.708 1.00 94.62 219 LEU A C 1
ATOM 1675 O O . LEU A 1 219 ? 3.951 -10.891 15.014 1.00 94.62 219 LEU A O 1
ATOM 1679 N N . TYR A 1 220 ? 2.470 -12.548 15.398 1.00 94.62 220 TYR A N 1
ATOM 1680 C CA . TYR A 1 220 ? 1.873 -11.967 16.595 1.00 94.62 220 TYR A CA 1
ATOM 1681 C C . TYR A 1 220 ? 2.926 -11.638 17.654 1.00 94.62 220 TYR A C 1
ATOM 1683 O O . TYR A 1 220 ? 3.004 -10.502 18.118 1.00 94.62 220 TYR A O 1
ATOM 1691 N N . HIS A 1 221 ? 3.796 -12.602 17.971 1.00 92.25 221 HIS A N 1
ATOM 1692 C CA . HIS A 1 221 ? 4.849 -12.411 18.969 1.00 92.25 221 HIS A CA 1
ATOM 1693 C C . HIS A 1 221 ? 5.812 -11.292 18.555 1.00 92.25 221 HIS A C 1
ATOM 1695 O O . HIS A 1 221 ? 6.145 -10.428 19.357 1.00 92.25 221 HIS A O 1
ATOM 1701 N N . LYS A 1 222 ? 6.208 -11.214 17.281 1.00 92.50 222 LYS A N 1
ATOM 1702 C CA . LYS A 1 222 ? 7.072 -10.117 16.812 1.00 92.50 222 LYS A CA 1
ATOM 1703 C C . LYS A 1 222 ? 6.418 -8.734 16.941 1.00 92.50 222 LYS A C 1
ATOM 1705 O O . LYS A 1 222 ? 7.132 -7.762 17.151 1.00 92.50 222 LYS A O 1
ATOM 1710 N N . ILE A 1 223 ? 5.092 -8.636 16.826 1.00 92.88 223 ILE A N 1
ATOM 1711 C CA . ILE A 1 223 ? 4.362 -7.358 16.870 1.00 92.88 223 ILE A CA 1
ATOM 1712 C C . ILE A 1 223 ? 4.029 -6.933 18.309 1.00 92.88 223 ILE A C 1
ATOM 1714 O O . ILE A 1 223 ? 4.280 -5.787 18.683 1.00 92.88 223 ILE A O 1
ATOM 1718 N N . PHE A 1 224 ? 3.466 -7.836 19.116 1.00 88.88 224 PHE A N 1
ATOM 1719 C CA . PHE A 1 224 ? 2.932 -7.507 20.445 1.00 88.88 224 PHE A CA 1
ATOM 1720 C C . PHE A 1 224 ? 3.839 -7.943 21.605 1.00 88.88 224 PHE A C 1
ATOM 1722 O O . PHE A 1 224 ? 3.787 -7.331 22.668 1.00 88.88 224 PHE A O 1
ATOM 1729 N N . TRP A 1 225 ? 4.719 -8.934 21.418 1.00 75.50 225 TRP A N 1
ATOM 1730 C CA . TRP A 1 225 ? 5.583 -9.450 22.494 1.00 75.50 225 TRP A CA 1
ATOM 1731 C C . TRP A 1 225 ? 6.913 -8.700 22.641 1.00 75.50 225 TRP A C 1
ATOM 1733 O O . TRP A 1 225 ? 7.571 -8.799 23.674 1.00 75.50 225 TRP A O 1
ATOM 1743 N N . ALA A 1 226 ? 7.322 -7.917 21.639 1.00 59.56 226 ALA A N 1
ATOM 1744 C CA . ALA A 1 226 ? 8.630 -7.256 21.602 1.00 59.56 226 ALA A CA 1
ATOM 1745 C C . ALA A 1 226 ? 8.901 -6.261 22.757 1.00 59.56 226 ALA A C 1
ATOM 1747 O O . ALA A 1 226 ? 9.999 -5.714 22.824 1.00 59.56 226 ALA A O 1
ATOM 1748 N N . ASN A 1 227 ? 7.940 -6.006 23.656 1.00 53.84 227 ASN A N 1
ATOM 1749 C CA . ASN A 1 227 ? 8.051 -4.964 24.676 1.00 53.84 227 ASN A CA 1
ATOM 1750 C C . ASN A 1 227 ? 7.531 -5.341 26.076 1.00 53.84 227 ASN A C 1
ATOM 1752 O O . ASN A 1 227 ? 7.176 -4.452 26.844 1.00 53.84 227 ASN A O 1
ATOM 1756 N N . GLN A 1 228 ? 7.527 -6.628 26.446 1.00 53.44 228 GLN A N 1
ATOM 1757 C CA . GLN A 1 228 ? 7.336 -7.044 27.847 1.00 53.44 228 GLN A CA 1
ATOM 1758 C C . GLN A 1 228 ? 8.598 -6.740 28.685 1.00 53.44 228 GLN A C 1
ATOM 1760 O O . GLN A 1 228 ? 9.253 -7.637 29.216 1.00 53.44 228 GLN A O 1
ATOM 1765 N N . ASN A 1 229 ? 8.985 -5.466 28.777 1.00 39.78 229 ASN A N 1
ATOM 1766 C CA . ASN A 1 229 ? 9.861 -5.014 29.848 1.00 39.78 229 ASN A CA 1
ATOM 1767 C C . ASN A 1 229 ? 8.985 -4.765 31.074 1.00 39.78 229 ASN A C 1
ATOM 1769 O O . ASN A 1 229 ? 8.069 -3.951 31.032 1.00 39.78 229 ASN A O 1
ATOM 1773 N N . LYS A 1 230 ? 9.283 -5.516 32.136 1.00 42.78 230 LYS A N 1
ATOM 1774 C CA . LYS A 1 230 ? 8.696 -5.432 33.475 1.00 42.78 230 LYS A CA 1
ATOM 1775 C C . LYS A 1 230 ? 8.536 -3.981 33.939 1.00 42.78 230 LYS A C 1
ATOM 1777 O O . LYS A 1 230 ? 9.495 -3.400 34.428 1.00 42.78 230 LYS A O 1
ATOM 1782 N N . ASP A 1 231 ? 7.345 -3.427 33.802 1.00 37.75 231 ASP A N 1
ATOM 1783 C CA . ASP A 1 231 ? 6.639 -2.767 34.895 1.00 37.75 231 ASP A CA 1
ATOM 1784 C C . ASP A 1 231 ? 5.192 -2.524 34.458 1.00 37.75 231 ASP A C 1
ATOM 1786 O O . ASP A 1 231 ? 4.918 -2.101 33.336 1.00 37.75 231 ASP A O 1
ATOM 1790 N N . ASN A 1 232 ? 4.278 -2.900 35.349 1.00 42.25 232 ASN A N 1
ATOM 1791 C CA . ASN A 1 232 ? 2.829 -2.824 35.222 1.00 42.25 232 ASN A CA 1
ATOM 1792 C C . ASN A 1 232 ? 2.341 -1.517 34.571 1.00 42.25 232 ASN A C 1
ATOM 1794 O O . ASN A 1 232 ? 2.813 -0.445 34.945 1.00 42.25 232 ASN A O 1
ATOM 1798 N N . GLN A 1 233 ? 1.311 -1.607 33.715 1.00 40.56 233 GLN A N 1
ATOM 1799 C CA . GLN A 1 233 ? -0.021 -1.009 33.945 1.00 40.56 233 GLN A CA 1
ATOM 1800 C C . GLN A 1 233 ? -0.753 -0.661 32.635 1.00 40.56 233 GLN A C 1
ATOM 1802 O O . GLN A 1 233 ? -0.239 0.098 31.817 1.00 40.56 233 GLN A O 1
ATOM 1807 N N . GLU A 1 234 ? -1.989 -1.172 32.530 1.00 39.31 234 GLU A N 1
ATOM 1808 C CA . GLU A 1 234 ? -3.045 -0.845 31.553 1.00 39.31 234 GLU A CA 1
ATOM 1809 C C . GLU A 1 234 ? -2.678 -1.048 30.072 1.00 39.31 234 GLU A C 1
ATOM 1811 O O . GLU A 1 234 ? -1.516 -1.164 29.703 1.00 39.31 234 GLU A O 1
ATOM 1816 N N . VAL A 1 235 ? -3.682 -1.184 29.195 1.00 46.50 235 VAL A N 1
ATOM 1817 C CA . VAL A 1 235 ? -3.478 -1.351 27.744 1.00 46.50 235 VAL A CA 1
ATOM 1818 C C . VAL A 1 235 ? -2.583 -0.212 27.263 1.00 46.50 235 VAL A C 1
ATOM 1820 O O . VAL A 1 235 ? -3.024 0.931 27.161 1.00 46.50 235 VAL A O 1
ATOM 1823 N N . ALA A 1 236 ? -1.298 -0.512 27.062 1.00 54.94 236 ALA A N 1
ATOM 1824 C CA . ALA A 1 236 ? -0.295 0.523 26.905 1.00 54.94 236 ALA A CA 1
ATOM 1825 C C . ALA A 1 236 ? -0.684 1.416 25.712 1.00 54.94 236 ALA A C 1
ATOM 1827 O O . ALA A 1 236 ? -1.055 0.877 24.668 1.00 54.94 236 ALA A O 1
ATOM 1828 N N . PRO A 1 237 ? -0.538 2.753 25.784 1.00 58.91 237 PRO A N 1
ATOM 1829 C CA . PRO A 1 237 ? -0.814 3.675 24.665 1.00 58.91 237 PRO A CA 1
ATOM 1830 C C . PRO A 1 237 ? -0.076 3.305 23.360 1.00 58.91 237 PRO A C 1
ATOM 1832 O O . PRO A 1 237 ? -0.422 3.754 22.270 1.00 58.91 237 PRO A O 1
ATOM 1835 N N . ASN A 1 238 ? 0.925 2.432 23.461 1.00 69.38 238 ASN A N 1
ATOM 1836 C CA . ASN A 1 238 ? 1.622 1.813 22.347 1.00 69.38 238 ASN A CA 1
ATOM 1837 C C . ASN A 1 238 ? 0.789 0.793 21.540 1.00 69.38 238 ASN A C 1
ATOM 1839 O O . ASN A 1 238 ? 1.031 0.648 20.342 1.00 69.38 238 ASN A O 1
ATOM 1843 N N . ASP A 1 239 ? -0.156 0.073 22.152 1.00 85.75 239 ASP A N 1
ATOM 1844 C CA . ASP A 1 239 ? -0.999 -0.909 21.456 1.00 85.75 239 ASP A CA 1
ATOM 1845 C C . ASP A 1 239 ? -1.984 -0.205 20.521 1.00 85.75 239 ASP A C 1
ATOM 1847 O O . ASP A 1 239 ? -2.169 -0.648 19.390 1.00 85.75 239 ASP A O 1
ATOM 1851 N N . GLU A 1 240 ? -2.536 0.943 20.925 1.00 90.62 240 GLU A N 1
ATOM 1852 C CA . GLU A 1 240 ? -3.418 1.736 20.062 1.00 90.62 240 GLU A CA 1
ATOM 1853 C C . GLU A 1 240 ? -2.713 2.212 18.785 1.00 90.62 240 GLU A C 1
ATOM 1855 O O . GLU A 1 240 ? -3.291 2.152 17.697 1.00 90.62 240 GLU A O 1
ATOM 1860 N N . ALA A 1 241 ? -1.455 2.655 18.897 1.00 91.75 241 ALA A N 1
ATOM 1861 C CA . ALA A 1 241 ? -0.649 3.062 17.747 1.00 91.75 241 ALA A CA 1
ATOM 1862 C C . ALA A 1 241 ? -0.385 1.881 16.797 1.00 91.75 241 ALA A C 1
ATOM 1864 O O . ALA A 1 241 ? -0.459 2.038 15.578 1.00 91.75 241 ALA A O 1
ATOM 1865 N N . VAL A 1 242 ? -0.135 0.686 17.345 1.00 94.31 242 VAL A N 1
ATOM 1866 C CA . VAL A 1 242 ? 0.018 -0.548 16.559 1.00 94.31 242 VAL A CA 1
ATOM 1867 C C . VAL A 1 242 ? -1.296 -0.944 15.884 1.00 94.31 242 VAL A C 1
ATOM 1869 O O . VAL A 1 242 ? -1.288 -1.232 14.692 1.00 94.31 242 VAL A O 1
ATOM 1872 N N . VAL A 1 243 ? -2.427 -0.921 16.593 1.00 95.56 243 VAL A N 1
ATOM 1873 C CA . VAL A 1 243 ? -3.754 -1.229 16.028 1.00 95.56 243 VAL A CA 1
ATOM 1874 C C . VAL A 1 243 ? -4.102 -0.262 14.898 1.00 95.56 243 VAL A C 1
ATOM 1876 O O . VAL A 1 243 ? -4.552 -0.682 13.832 1.00 95.56 243 VAL A O 1
ATOM 1879 N N . THR A 1 244 ? -3.831 1.026 15.099 1.00 95.69 244 THR A N 1
ATOM 1880 C CA . THR A 1 244 ? -4.047 2.062 14.084 1.00 95.69 244 THR A CA 1
ATOM 1881 C C . THR A 1 244 ? -3.177 1.809 12.851 1.00 95.69 244 THR A C 1
ATOM 1883 O O . THR A 1 244 ? -3.697 1.777 11.737 1.00 95.69 244 THR A O 1
ATOM 1886 N N . LEU A 1 245 ? -1.884 1.516 13.042 1.00 96.38 245 LEU A N 1
ATOM 1887 C CA . LEU A 1 245 ? -0.985 1.130 11.952 1.00 96.38 245 LEU A CA 1
ATOM 1888 C C . LEU A 1 245 ? -1.474 -0.125 11.222 1.00 96.38 245 LEU A C 1
ATOM 1890 O O . LEU A 1 245 ? -1.377 -0.185 10.002 1.00 96.38 245 LEU A O 1
ATOM 1894 N N . LEU A 1 246 ? -1.970 -1.141 11.932 1.00 97.44 246 LEU A N 1
ATOM 1895 C CA . LEU A 1 246 ? -2.489 -2.360 11.310 1.00 97.44 246 LEU A CA 1
ATOM 1896 C C . LEU A 1 246 ? -3.694 -2.052 10.410 1.00 97.44 246 LEU A C 1
ATOM 1898 O O . LEU A 1 246 ? -3.781 -2.596 9.308 1.00 97.44 246 LEU A O 1
ATOM 1902 N N . CYS A 1 247 ? -4.575 -1.141 10.834 1.00 97.69 247 CYS A N 1
ATOM 1903 C CA . CYS A 1 247 ? -5.690 -0.669 10.015 1.00 97.69 247 CYS A CA 1
ATOM 1904 C C . CYS A 1 247 ? -5.193 0.094 8.779 1.00 97.69 247 CYS A C 1
ATOM 1906 O O . CYS A 1 247 ? -5.554 -0.263 7.658 1.00 97.69 247 CYS A O 1
ATOM 1908 N N . GLU A 1 248 ? -4.315 1.087 8.963 1.00 96.31 248 GLU A N 1
ATOM 1909 C CA . GLU A 1 248 ? -3.705 1.860 7.868 1.00 96.31 248 GLU A CA 1
ATOM 1910 C C . GLU A 1 248 ? -2.957 0.972 6.884 1.00 96.31 248 GLU A C 1
ATOM 1912 O O . GLU A 1 248 ? -3.037 1.170 5.670 1.00 96.31 248 GLU A O 1
ATOM 1917 N N . TRP A 1 249 ? -2.244 -0.027 7.408 1.00 96.31 249 TRP A N 1
ATOM 1918 C CA . TRP A 1 249 ? -1.635 -1.063 6.612 1.00 96.31 249 TRP A CA 1
ATOM 1919 C C . TRP A 1 249 ? -2.760 -1.703 5.810 1.00 96.31 249 TRP A C 1
ATOM 1921 O O . TRP A 1 249 ? -2.836 -1.408 4.622 1.00 96.31 249 TRP A O 1
ATOM 1931 N N . ALA A 1 250 ? -3.672 -2.471 6.403 1.00 96.69 250 ALA A N 1
ATOM 1932 C CA . ALA A 1 250 ? -4.694 -3.221 5.669 1.00 96.69 250 ALA A CA 1
ATOM 1933 C C . ALA A 1 250 ? -5.443 -2.422 4.582 1.00 96.69 250 ALA A C 1
ATOM 1935 O O . ALA A 1 250 ? -5.666 -2.975 3.504 1.00 96.69 250 ALA A O 1
ATOM 1936 N N . VAL A 1 251 ? -5.760 -1.141 4.813 1.00 95.94 251 VAL A N 1
ATOM 1937 C CA . VAL A 1 251 ? -6.506 -0.323 3.839 1.00 95.94 251 VAL A CA 1
ATOM 1938 C C . VAL 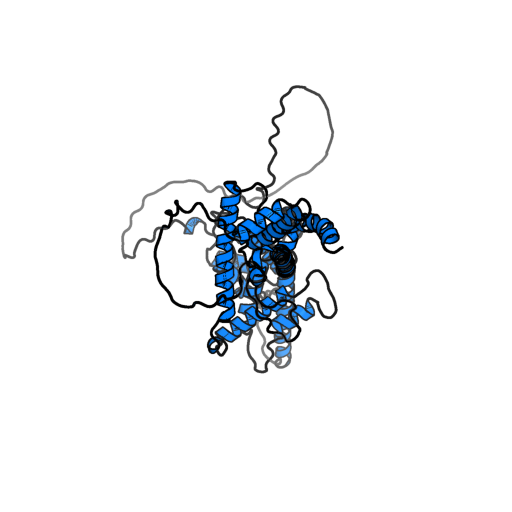A 1 251 ? -5.659 0.272 2.711 1.00 95.94 251 VAL A C 1
ATOM 1940 O O . VAL A 1 251 ? -6.182 0.495 1.625 1.00 95.94 251 VAL A O 1
ATOM 1943 N N . SER A 1 252 ? -4.357 0.494 2.912 1.00 92.94 252 SER A N 1
ATOM 1944 C CA . SER A 1 252 ? -3.507 1.252 1.979 1.00 92.94 252 SER A CA 1
ATOM 1945 C C . SER A 1 252 ? -3.474 0.696 0.548 1.00 92.94 252 SER A C 1
ATOM 1947 O O . SER A 1 252 ? -3.229 -0.498 0.359 1.00 92.94 252 SER A O 1
ATOM 1949 N N . CYS A 1 253 ? -3.544 1.582 -0.462 1.00 88.38 253 CYS A N 1
ATOM 1950 C CA . CYS A 1 253 ? -3.338 1.228 -1.877 1.00 88.38 253 CYS A CA 1
ATOM 1951 C C . CYS A 1 253 ? -1.854 1.015 -2.244 1.00 88.38 253 CYS A C 1
ATOM 1953 O O . CYS A 1 253 ? -1.527 0.701 -3.387 1.00 88.38 253 CYS A O 1
ATOM 1955 N N . LYS A 1 254 ? -0.919 1.204 -1.296 1.00 85.44 254 LYS A N 1
ATOM 1956 C CA . LYS A 1 254 ? 0.535 1.066 -1.526 1.00 85.44 254 LYS A CA 1
ATOM 1957 C C . LYS A 1 254 ? 1.055 -0.360 -1.379 1.00 85.44 254 LYS A C 1
ATOM 1959 O O . LYS A 1 254 ? 2.243 -0.593 -1.591 1.00 85.44 254 LYS A O 1
ATOM 1964 N N . ARG A 1 255 ? 0.199 -1.290 -0.968 1.00 85.69 255 ARG A N 1
ATOM 1965 C CA . ARG A 1 255 ? 0.532 -2.694 -0.745 1.00 85.69 255 ARG A CA 1
ATOM 1966 C C . ARG A 1 255 ? -0.577 -3.555 -1.322 1.00 85.69 255 ARG A C 1
ATOM 1968 O O . ARG A 1 255 ? -1.752 -3.232 -1.175 1.00 85.69 255 ARG A O 1
ATOM 1975 N N . SER A 1 256 ? -0.194 -4.645 -1.964 1.00 82.50 256 SER A N 1
ATOM 1976 C CA . SER A 1 256 ? -1.121 -5.628 -2.509 1.00 82.50 256 SER A CA 1
ATOM 1977 C C . SER A 1 256 ? -1.315 -6.792 -1.538 1.00 82.50 256 SER A C 1
ATOM 1979 O O . SER A 1 256 ? -0.495 -7.036 -0.653 1.00 82.50 256 SER A O 1
ATOM 1981 N N . GLY A 1 257 ? -2.422 -7.514 -1.707 1.00 82.19 257 GLY A N 1
ATOM 1982 C CA . GLY A 1 257 ? -2.702 -8.745 -0.973 1.00 82.19 257 GLY A CA 1
ATOM 1983 C C . GLY A 1 257 ? -4.106 -8.777 -0.383 1.00 82.19 257 GLY A C 1
ATOM 1984 O O . GLY A 1 257 ? -4.452 -7.970 0.475 1.00 82.19 257 GLY A O 1
ATOM 1985 N N . LYS A 1 258 ? -4.901 -9.773 -0.790 1.00 79.56 258 LYS A N 1
ATOM 1986 C CA . LYS A 1 258 ? -6.238 -10.026 -0.220 1.00 79.56 258 LYS A CA 1
ATOM 1987 C C . LYS A 1 258 ? -6.156 -10.516 1.240 1.00 79.56 258 LYS A C 1
ATOM 1989 O O . LYS A 1 258 ? -7.077 -10.320 2.021 1.00 79.56 258 LYS A O 1
ATOM 1994 N N . HIS A 1 259 ? -5.021 -11.102 1.633 1.00 89.69 259 HIS A N 1
ATOM 1995 C CA . HIS A 1 259 ? -4.779 -11.649 2.974 1.00 89.69 259 HIS A CA 1
ATOM 1996 C C . HIS A 1 259 ? -4.693 -10.585 4.084 1.00 89.69 259 HIS A C 1
ATOM 1998 O O . HIS A 1 259 ? -4.690 -10.929 5.262 1.00 89.69 259 HIS A O 1
ATOM 2004 N N . ARG A 1 260 ? -4.588 -9.298 3.741 1.00 94.81 260 ARG A N 1
ATOM 2005 C CA . ARG A 1 260 ? -4.242 -8.240 4.698 1.00 94.81 260 ARG A CA 1
ATOM 2006 C C . ARG A 1 260 ? -5.340 -7.993 5.727 1.00 94.81 260 ARG A C 1
ATOM 2008 O O . ARG A 1 260 ? -5.042 -7.912 6.914 1.00 94.81 260 ARG A O 1
ATOM 2015 N N . ALA A 1 261 ? -6.596 -7.950 5.281 1.00 95.00 261 ALA A N 1
ATOM 2016 C CA . ALA A 1 261 ? -7.759 -7.791 6.154 1.00 95.00 261 ALA A CA 1
ATOM 2017 C C . ALA A 1 261 ? -7.857 -8.936 7.178 1.00 95.00 261 ALA A C 1
ATOM 2019 O O . ALA A 1 261 ? -7.869 -8.694 8.383 1.00 95.00 261 ALA A O 1
ATOM 2020 N N . ILE A 1 262 ? -7.817 -10.188 6.704 1.00 94.56 262 ILE A N 1
ATOM 2021 C CA . ILE A 1 262 ? -7.890 -11.369 7.575 1.00 94.56 262 ILE A CA 1
ATOM 2022 C C . ILE A 1 262 ? -6.671 -11.497 8.497 1.00 94.56 262 ILE A C 1
ATOM 2024 O O . ILE A 1 262 ? -6.818 -11.916 9.642 1.00 94.56 262 ILE A O 1
ATOM 2028 N N . ALA A 1 263 ? -5.472 -11.133 8.032 1.00 96.38 263 ALA A N 1
ATOM 2029 C CA . ALA A 1 263 ? -4.268 -11.150 8.857 1.00 96.38 263 ALA A CA 1
ATOM 2030 C C . ALA A 1 263 ? -4.387 -10.172 10.030 1.00 96.38 263 ALA A C 1
ATOM 2032 O O . ALA A 1 263 ? -4.128 -10.551 11.169 1.00 96.38 263 ALA A O 1
ATOM 2033 N N . VAL A 1 264 ? -4.823 -8.938 9.761 1.00 97.81 264 VAL A N 1
ATOM 2034 C CA . VAL A 1 264 ? -5.021 -7.922 10.801 1.00 97.81 264 VAL A CA 1
ATOM 2035 C C . VAL A 1 264 ? -6.132 -8.328 11.764 1.00 97.81 264 VAL A C 1
ATOM 2037 O O . VAL A 1 264 ? -5.928 -8.248 12.973 1.00 97.81 264 VAL A O 1
ATOM 2040 N N . ALA A 1 265 ? -7.257 -8.842 11.264 1.00 97.19 265 ALA A N 1
ATOM 2041 C CA . ALA A 1 265 ? -8.338 -9.310 12.125 1.00 97.19 265 ALA A CA 1
ATOM 2042 C C . ALA A 1 265 ? -7.892 -10.446 13.056 1.00 97.19 265 ALA A C 1
ATOM 2044 O O . ALA A 1 265 ? -8.112 -10.351 14.256 1.00 97.19 265 ALA A O 1
ATOM 2045 N N . LYS A 1 266 ? -7.159 -11.448 12.549 1.00 96.50 266 LYS A N 1
ATOM 2046 C CA . LYS A 1 266 ? -6.608 -12.539 13.376 1.00 96.50 266 LYS A CA 1
ATOM 2047 C C . LYS A 1 266 ? -5.578 -12.069 14.405 1.00 96.50 266 LYS A C 1
ATOM 2049 O O . LYS A 1 266 ? -5.501 -12.623 15.498 1.00 96.50 266 LYS A O 1
ATOM 2054 N N . LEU A 1 267 ? -4.752 -11.077 14.061 1.00 97.31 267 LEU A N 1
ATOM 2055 C CA . LEU A 1 267 ? -3.790 -10.499 15.006 1.00 97.31 267 LEU A CA 1
ATOM 2056 C C . LEU A 1 267 ? -4.506 -9.806 16.171 1.00 97.31 267 LEU A C 1
ATOM 2058 O O . LEU A 1 267 ? -4.093 -9.971 17.318 1.00 97.31 267 LEU A O 1
ATOM 2062 N N . LEU A 1 268 ? -5.572 -9.056 15.880 1.00 96.81 268 LEU A N 1
ATOM 2063 C CA . LEU A 1 268 ? -6.350 -8.357 16.902 1.00 96.81 268 LEU A CA 1
ATOM 2064 C C . LEU A 1 268 ? -7.263 -9.295 17.695 1.00 96.81 268 LEU A C 1
ATOM 2066 O O . LEU A 1 268 ? -7.349 -9.129 18.903 1.00 96.81 268 LEU A O 1
ATOM 2070 N N . GLU A 1 269 ? -7.866 -10.304 17.064 1.00 96.25 269 GLU A N 1
ATOM 2071 C CA . GLU A 1 269 ? -8.627 -11.369 17.736 1.00 96.25 269 GLU A CA 1
ATOM 2072 C C . GLU A 1 269 ? -7.763 -12.048 18.808 1.00 96.25 269 GLU A C 1
ATOM 2074 O O . GLU A 1 269 ? -8.144 -12.128 19.975 1.00 96.25 269 GLU A O 1
ATOM 2079 N N . LYS A 1 270 ? -6.540 -12.452 18.441 1.00 95.00 270 LYS A N 1
ATOM 2080 C CA . LYS A 1 270 ? -5.597 -13.055 19.388 1.00 95.00 270 LYS A CA 1
ATOM 2081 C C . LYS A 1 270 ? -5.187 -12.083 20.499 1.00 95.00 270 LYS A C 1
ATOM 2083 O O . LYS A 1 270 ? -5.161 -12.479 21.661 1.00 95.00 270 LYS A O 1
ATOM 2088 N N . ARG A 1 271 ? -4.892 -10.816 20.169 1.00 93.62 271 ARG A N 1
ATOM 2089 C CA . ARG A 1 271 ? -4.538 -9.805 21.184 1.00 93.62 271 ARG A CA 1
ATOM 2090 C C . ARG A 1 271 ? -5.691 -9.560 22.157 1.00 93.62 271 ARG A C 1
ATOM 2092 O O . ARG A 1 271 ? -5.451 -9.433 23.352 1.00 93.62 271 ARG A O 1
ATOM 2099 N N . GLN A 1 272 ? -6.919 -9.495 21.646 1.00 92.81 272 GLN A N 1
ATOM 2100 C CA . GLN A 1 272 ? -8.135 -9.332 22.436 1.00 92.81 272 GLN A CA 1
ATOM 2101 C C . GLN A 1 272 ? -8.303 -10.500 23.412 1.00 92.81 272 GLN A C 1
ATOM 2103 O O . GLN A 1 272 ? -8.446 -10.256 24.606 1.00 92.81 272 GLN A O 1
ATOM 2108 N N . ALA A 1 273 ? -8.175 -11.741 22.932 1.00 91.81 273 ALA A N 1
ATOM 2109 C CA . ALA A 1 273 ? -8.264 -12.933 23.773 1.00 91.81 273 ALA A CA 1
ATOM 2110 C C . ALA A 1 273 ? -7.190 -12.968 24.879 1.00 91.81 273 ALA A C 1
ATOM 2112 O O . ALA A 1 273 ? -7.478 -13.371 26.003 1.00 91.81 273 ALA A O 1
ATOM 2113 N N . GLU A 1 274 ? -5.960 -12.523 24.592 1.00 89.62 274 GLU A N 1
ATOM 2114 C CA . GLU A 1 274 ? -4.901 -12.425 25.607 1.00 89.62 274 GLU A CA 1
ATOM 2115 C C . GLU A 1 274 ? -5.201 -11.349 26.664 1.00 89.62 274 GLU A C 1
ATOM 2117 O O . GLU A 1 274 ? -5.076 -11.627 27.854 1.00 89.62 274 GLU A O 1
ATOM 2122 N N . ILE A 1 275 ? -5.668 -10.160 26.263 1.00 87.94 275 ILE A N 1
ATOM 2123 C CA . ILE A 1 275 ? -6.054 -9.087 27.201 1.00 87.94 275 ILE A CA 1
ATOM 2124 C C . ILE A 1 275 ? -7.227 -9.526 28.094 1.00 87.94 275 ILE A C 1
ATOM 2126 O O . ILE A 1 275 ? -7.266 -9.211 29.284 1.00 87.94 275 ILE A O 1
ATOM 2130 N N . GLU A 1 276 ? -8.200 -10.245 27.537 1.00 87.69 276 GLU A N 1
ATOM 2131 C CA . GLU A 1 276 ? -9.336 -10.781 28.294 1.00 87.69 276 GLU A CA 1
ATOM 2132 C C . GLU A 1 276 ? -8.901 -11.880 29.273 1.00 87.69 276 GLU A C 1
ATOM 2134 O O . GLU A 1 276 ? -9.338 -11.881 30.425 1.00 87.69 276 GLU A O 1
ATOM 2139 N N . ALA A 1 277 ? -7.985 -12.763 28.862 1.00 87.06 277 ALA A N 1
ATOM 2140 C CA . ALA A 1 277 ? -7.419 -13.789 29.734 1.00 87.06 277 ALA A CA 1
ATOM 2141 C C . ALA A 1 277 ? -6.612 -13.189 30.903 1.00 87.06 277 ALA A C 1
ATOM 2143 O O . ALA A 1 277 ? -6.739 -13.665 32.033 1.00 87.06 277 ALA A O 1
ATOM 2144 N N . GLU A 1 278 ? -5.833 -12.127 30.661 1.00 82.88 278 GLU A N 1
ATOM 2145 C CA . GLU A 1 278 ? -5.105 -11.385 31.705 1.00 82.88 278 GLU A CA 1
ATOM 2146 C C . GLU A 1 278 ? -6.067 -10.791 32.753 1.00 82.88 278 GLU A C 1
ATOM 2148 O O . GLU A 1 278 ? -5.825 -10.923 33.952 1.00 82.88 278 GLU A O 1
ATOM 2153 N N . ARG A 1 279 ? -7.208 -10.225 32.324 1.00 78.75 279 ARG A N 1
ATOM 2154 C CA . ARG A 1 279 ? -8.241 -9.687 33.235 1.00 78.75 279 ARG A CA 1
ATOM 2155 C C . ARG A 1 279 ? -8.916 -10.763 34.084 1.00 78.75 279 ARG A C 1
ATOM 2157 O O . ARG A 1 279 ? -9.227 -10.514 35.246 1.00 78.75 279 ARG A O 1
ATOM 2164 N N . CYS A 1 280 ? -9.161 -11.946 33.522 1.00 69.50 280 CYS A N 1
ATOM 2165 C CA . CYS A 1 280 ? -9.742 -13.060 34.274 1.00 69.50 280 CYS A CA 1
ATOM 2166 C C . CYS A 1 280 ? -8.763 -13.637 35.306 1.00 69.50 280 CYS A C 1
ATOM 2168 O O . CYS A 1 280 ? -9.188 -13.990 36.403 1.00 69.50 280 CYS A O 1
ATOM 2170 N N . GLY A 1 281 ? -7.465 -13.687 34.989 1.00 60.06 281 GLY A N 1
ATOM 2171 C CA . GLY A 1 281 ? -6.435 -14.213 35.890 1.00 60.06 281 GLY A CA 1
ATOM 2172 C C . GLY A 1 281 ? -6.216 -13.384 37.163 1.00 60.06 281 GLY A C 1
ATOM 2173 O O . GLY A 1 281 ? -5.863 -13.944 38.197 1.00 60.06 281 GLY A O 1
ATOM 2174 N N . GLU A 1 282 ? -6.463 -12.070 37.129 1.00 52.25 282 GLU A N 1
ATOM 2175 C CA . GLU A 1 282 ? -6.370 -11.207 38.320 1.00 52.25 282 GLU A CA 1
ATOM 2176 C C . GLU A 1 282 ? -7.600 -11.305 39.244 1.00 52.25 282 GLU A C 1
ATOM 2178 O O . GLU A 1 282 ? -7.509 -10.998 40.434 1.00 52.25 282 GLU A O 1
ATOM 2183 N N . SER A 1 283 ? -8.744 -11.772 38.731 1.00 48.75 283 SER A N 1
ATOM 2184 C CA . SER A 1 283 ? -10.012 -11.810 39.473 1.00 48.75 283 SER A CA 1
ATOM 2185 C C . SER A 1 283 ? -10.137 -12.986 40.452 1.00 48.75 283 SER A C 1
ATOM 2187 O O . SER A 1 283 ? -10.991 -12.938 41.336 1.00 48.75 283 SER A O 1
ATOM 2189 N N . GLU A 1 284 ? -9.313 -14.033 40.338 1.00 44.78 284 GLU A N 1
ATOM 2190 C CA . GLU A 1 284 ? -9.429 -15.247 41.172 1.00 44.78 284 GLU A CA 1
ATOM 2191 C C . GLU A 1 284 ? -8.913 -15.082 42.618 1.00 44.78 284 GLU A C 1
ATOM 2193 O O . GLU A 1 284 ? -9.056 -15.995 43.428 1.00 44.78 284 GLU A O 1
ATOM 2198 N N . VAL A 1 285 ? -8.338 -13.928 42.985 1.00 49.72 285 VAL A N 1
ATOM 2199 C CA . VAL A 1 285 ? -7.774 -13.700 44.337 1.00 49.72 285 VAL A CA 1
ATOM 2200 C C . VAL A 1 285 ? -8.693 -12.874 45.249 1.00 49.72 285 VAL A C 1
ATOM 2202 O O . VAL A 1 285 ? -8.351 -12.620 46.404 1.00 49.72 285 VAL A O 1
ATOM 2205 N N . LEU A 1 286 ? -9.858 -12.438 44.764 1.00 53.34 286 LEU A N 1
ATOM 2206 C CA . LEU A 1 286 ? -10.697 -11.474 45.481 1.00 53.34 286 LEU A CA 1
ATOM 2207 C C . LEU A 1 286 ? -12.185 -11.823 45.388 1.00 53.34 286 LEU A C 1
ATOM 2209 O O . LEU A 1 286 ? -13.006 -10.988 45.034 1.00 53.34 286 LEU A O 1
ATOM 2213 N N . ASP A 1 287 ? -12.537 -13.059 45.741 1.00 47.03 287 ASP A N 1
ATOM 2214 C CA . ASP A 1 287 ? -13.928 -13.408 46.021 1.00 47.03 287 ASP A CA 1
ATOM 2215 C C . ASP A 1 287 ? -14.046 -14.040 47.404 1.00 47.03 287 ASP A C 1
ATOM 2217 O O . ASP A 1 287 ? -13.943 -15.246 47.572 1.00 47.03 287 ASP A O 1
ATOM 2221 N N . GLU A 1 288 ? -14.246 -13.192 48.408 1.00 52.47 288 GLU A N 1
ATOM 2222 C CA . GLU A 1 288 ? -15.412 -13.367 49.261 1.00 52.47 288 GLU A CA 1
ATOM 2223 C C . GLU A 1 288 ? -15.945 -11.971 49.577 1.00 52.47 288 GLU A C 1
ATOM 2225 O O . GLU A 1 288 ? -15.293 -11.204 50.288 1.00 52.47 288 GLU A O 1
ATOM 2230 N N . LYS A 1 289 ? -17.164 -11.685 49.100 1.00 66.44 289 LYS A N 1
ATOM 2231 C CA . LYS A 1 289 ? -18.065 -10.618 49.577 1.00 66.44 289 LYS A CA 1
ATOM 2232 C C . LYS A 1 289 ? -18.088 -9.324 48.757 1.00 66.44 289 LYS A C 1
ATOM 2234 O O . LYS A 1 289 ? -17.797 -8.256 49.279 1.00 66.44 289 LYS A O 1
ATOM 2239 N N . GLU A 1 290 ? -18.687 -9.383 47.572 1.00 41.19 290 GLU A N 1
ATOM 2240 C CA . GLU A 1 290 ? -19.631 -8.330 47.184 1.00 41.19 290 GLU A CA 1
ATOM 2241 C C . GLU A 1 290 ? -20.710 -8.871 46.242 1.00 41.19 290 GLU A C 1
ATOM 2243 O O . GLU A 1 290 ? -20.479 -9.239 45.095 1.00 41.19 290 GLU A O 1
ATOM 2248 N N . SER A 1 291 ? -21.932 -8.950 46.767 1.00 53.78 291 SER A N 1
ATOM 2249 C CA . SER A 1 291 ? -23.133 -9.204 45.983 1.00 53.78 291 SER A CA 1
ATOM 2250 C C . SER A 1 291 ? -23.350 -8.036 45.025 1.00 53.78 291 SER A C 1
ATOM 2252 O O . SER A 1 291 ? -23.800 -6.971 45.446 1.00 53.78 291 SER A O 1
ATOM 2254 N N . ILE A 1 292 ? -23.061 -8.230 43.741 1.00 41.88 292 ILE A N 1
ATOM 2255 C CA . ILE A 1 292 ? -23.449 -7.284 42.696 1.00 41.88 292 ILE A CA 1
ATOM 2256 C C . ILE A 1 292 ? -24.802 -7.678 42.112 1.00 41.88 292 ILE A C 1
ATOM 2258 O O . ILE A 1 292 ? -25.041 -8.811 41.695 1.00 41.88 292 ILE A O 1
ATOM 2262 N N . SER A 1 293 ? -25.690 -6.688 42.138 1.00 34.50 293 SER A N 1
ATOM 2263 C CA . SER A 1 293 ? -27.033 -6.667 41.582 1.00 34.50 293 SER A CA 1
ATOM 2264 C C . SER A 1 293 ? -27.150 -7.344 40.220 1.00 34.50 293 SER A C 1
ATOM 2266 O O . SER A 1 293 ? -26.358 -7.125 39.307 1.00 34.50 293 SER A O 1
ATOM 2268 N N . SER A 1 294 ? -28.248 -8.076 40.069 1.00 41.53 294 SER A N 1
ATOM 2269 C CA . SER A 1 294 ? -28.813 -8.559 38.817 1.00 41.53 294 SER A CA 1
ATOM 2270 C C . SER A 1 294 ? -29.101 -7.409 37.838 1.00 41.53 294 SER A C 1
ATOM 2272 O O . SER A 1 294 ? -30.224 -6.920 37.745 1.00 41.53 294 SER A O 1
ATOM 2274 N N . ALA A 1 295 ? -28.079 -7.000 37.089 1.00 34.97 295 ALA A N 1
ATOM 2275 C CA . ALA A 1 295 ? -28.193 -6.362 35.781 1.00 34.97 295 ALA A CA 1
ATOM 2276 C C . ALA A 1 295 ? -27.580 -7.296 34.730 1.00 34.97 295 ALA A C 1
ATOM 2278 O O . ALA A 1 295 ? -26.688 -6.946 33.965 1.00 34.97 295 ALA A O 1
ATOM 2279 N N . SER A 1 296 ? -28.062 -8.536 34.719 1.00 35.53 296 SER A N 1
ATOM 2280 C CA . SER A 1 296 ? -27.856 -9.474 33.630 1.00 35.53 296 SER A CA 1
ATOM 2281 C C . SER A 1 296 ? -28.691 -9.030 32.428 1.00 35.53 296 SER A C 1
ATOM 2283 O O . SER A 1 296 ? -29.792 -9.531 32.207 1.00 35.53 296 SER A O 1
ATOM 2285 N N . LEU A 1 297 ? -28.140 -8.118 31.627 1.00 36.06 297 LEU A N 1
ATOM 2286 C CA . LEU A 1 297 ? -28.162 -8.340 30.187 1.00 36.06 297 LEU A CA 1
ATOM 2287 C C . LEU A 1 297 ? -26.901 -9.155 29.881 1.00 36.06 297 LEU A C 1
ATOM 2289 O O . LEU A 1 297 ? -25.842 -8.618 29.570 1.00 36.06 297 LEU A O 1
ATOM 2293 N N . ALA A 1 298 ? -26.979 -10.464 30.106 1.00 36.03 298 ALA A N 1
ATOM 2294 C CA . ALA A 1 298 ? -25.916 -11.368 29.706 1.00 36.03 298 ALA A CA 1
ATOM 2295 C C . ALA A 1 298 ? -25.731 -11.250 28.183 1.00 36.03 298 ALA A C 1
ATOM 2297 O O . ALA A 1 298 ? -26.698 -11.465 27.453 1.00 36.03 298 ALA A O 1
ATOM 2298 N N . GLY A 1 299 ? -24.519 -10.935 27.705 1.00 38.28 299 GLY A N 1
ATOM 2299 C CA . GLY A 1 299 ? -24.141 -11.412 26.372 1.00 38.28 299 GLY A CA 1
ATOM 2300 C C . GLY A 1 299 ? -23.031 -10.737 25.569 1.00 38.28 299 GLY A C 1
ATOM 2301 O O . GLY A 1 299 ? -22.511 -11.421 24.701 1.00 38.28 299 GLY A O 1
ATOM 2302 N N . SER A 1 300 ? -22.621 -9.484 25.795 1.00 51.56 300 SER A N 1
ATOM 2303 C CA . SER A 1 300 ? -21.419 -8.975 25.102 1.00 51.56 300 SER A CA 1
ATOM 2304 C C . SER A 1 300 ? -20.778 -7.803 25.838 1.00 51.56 300 SER A C 1
ATOM 2306 O O . SER A 1 300 ? -21.273 -6.675 25.782 1.00 51.56 300 SER A O 1
ATOM 2308 N N . SER A 1 301 ? -19.645 -8.041 26.499 1.00 75.94 301 SER A N 1
ATOM 2309 C CA . SER A 1 301 ? -18.675 -6.965 26.698 1.00 75.94 301 SER A CA 1
ATOM 2310 C C . SER A 1 301 ? -18.327 -6.387 25.326 1.00 75.94 301 SER A C 1
ATOM 2312 O O . SER A 1 301 ? -18.164 -7.135 24.362 1.00 75.94 301 SER A O 1
ATOM 2314 N N . LEU A 1 302 ? -18.262 -5.058 25.213 1.00 87.75 302 LEU A N 1
ATOM 2315 C CA . LEU A 1 302 ? -17.791 -4.430 23.979 1.00 87.75 302 LEU A CA 1
ATOM 2316 C C . LEU A 1 302 ? -16.401 -4.981 23.622 1.00 87.75 302 LEU A C 1
ATOM 2318 O O . LEU A 1 302 ? -15.581 -5.119 24.537 1.00 87.75 302 LEU A O 1
ATOM 2322 N N . PRO A 1 303 ? -16.117 -5.239 22.331 1.00 92.75 303 PRO A N 1
ATOM 2323 C CA . PRO A 1 303 ? -14.788 -5.651 21.901 1.00 92.75 303 PRO A CA 1
ATOM 2324 C C . PRO A 1 303 ? -13.710 -4.695 22.411 1.00 92.75 303 PRO A C 1
ATOM 2326 O O . PRO A 1 303 ? -13.904 -3.473 22.424 1.00 92.75 303 PRO A O 1
ATOM 2329 N N . VAL A 1 304 ? -12.556 -5.240 22.801 1.00 92.94 304 VAL A N 1
ATOM 2330 C CA . VAL A 1 304 ? -11.468 -4.491 23.455 1.00 92.94 304 VAL A CA 1
ATOM 2331 C C . VAL A 1 304 ? -11.020 -3.298 22.607 1.00 92.94 304 VAL A C 1
ATOM 2333 O O . VAL A 1 304 ? -10.756 -2.216 23.134 1.00 92.94 304 VAL A O 1
ATOM 2336 N N . PHE A 1 305 ? -10.991 -3.462 21.283 1.00 95.31 305 PHE A N 1
ATOM 2337 C CA . PHE A 1 305 ? -10.515 -2.441 20.348 1.00 95.31 305 PHE A CA 1
ATOM 2338 C C . PHE A 1 305 ? -11.611 -1.525 19.788 1.00 95.31 305 PHE A C 1
ATOM 2340 O O . PHE A 1 305 ? -11.299 -0.655 18.971 1.00 95.31 305 PHE A O 1
ATOM 2347 N N . GLN A 1 306 ? -12.866 -1.645 20.243 1.00 95.56 306 GLN A N 1
ATOM 2348 C CA . GLN A 1 306 ? -14.007 -0.906 19.687 1.00 95.56 306 GLN A CA 1
ATOM 2349 C C . GLN A 1 306 ? -13.743 0.605 19.573 1.00 95.56 306 GLN A C 1
ATOM 2351 O O . GLN A 1 306 ? -13.977 1.206 18.525 1.00 95.56 306 GLN A O 1
ATOM 2356 N N . ASN A 1 307 ? -13.225 1.224 20.637 1.00 93.94 307 ASN A N 1
ATOM 2357 C CA . ASN A 1 307 ? -12.997 2.672 20.681 1.00 93.94 307 ASN A CA 1
ATOM 2358 C C . ASN A 1 307 ? -11.853 3.124 19.763 1.00 93.94 307 ASN A C 1
ATOM 2360 O O . ASN A 1 307 ? -11.933 4.195 19.163 1.00 93.94 307 ASN A O 1
ATOM 2364 N N . VAL A 1 308 ? -10.794 2.318 19.637 1.00 95.44 308 VAL A N 1
ATOM 2365 C CA . VAL A 1 308 ? -9.658 2.619 18.750 1.00 95.44 308 VAL A CA 1
ATOM 2366 C C . VAL A 1 308 ? -10.114 2.564 17.293 1.00 95.44 308 VAL A C 1
ATOM 2368 O O . VAL A 1 308 ? -9.832 3.478 16.519 1.00 95.44 308 VAL A O 1
ATOM 2371 N N . LEU A 1 309 ? -10.886 1.533 16.939 1.00 97.06 309 LEU A N 1
ATOM 2372 C CA . LEU A 1 309 ? -11.437 1.357 15.597 1.00 97.06 309 LEU A CA 1
ATOM 2373 C C . LEU A 1 309 ? -12.460 2.441 15.244 1.00 97.06 309 LEU A C 1
ATOM 2375 O O . LEU A 1 309 ? -12.448 2.946 14.124 1.00 97.06 309 LEU A O 1
ATOM 2379 N N . LEU A 1 310 ? -13.290 2.867 16.200 1.00 95.50 310 LEU A N 1
ATOM 2380 C CA . LEU A 1 310 ? -14.191 4.003 16.007 1.00 95.50 310 LEU A CA 1
ATOM 2381 C C . LEU A 1 310 ? -13.411 5.296 15.719 1.00 95.50 310 LEU A C 1
ATOM 2383 O O . LEU A 1 310 ? -13.702 5.980 14.743 1.00 95.50 310 LEU A O 1
ATOM 2387 N N . ARG A 1 311 ? -12.366 5.600 16.503 1.00 96.00 311 ARG A N 1
ATOM 2388 C CA . ARG A 1 311 ? -11.506 6.771 16.249 1.00 96.00 311 ARG A CA 1
ATOM 2389 C C . ARG A 1 311 ? -10.819 6.708 14.886 1.00 96.00 311 ARG A C 1
ATOM 2391 O O . ARG A 1 311 ? -10.661 7.742 14.234 1.00 96.00 311 ARG A O 1
ATOM 2398 N N . PHE A 1 312 ? -10.418 5.515 14.448 1.00 97.12 312 PHE A N 1
ATOM 2399 C CA . PHE A 1 312 ? -9.876 5.309 13.108 1.00 97.12 312 PHE A CA 1
ATOM 2400 C C . PHE A 1 312 ? -10.912 5.654 12.025 1.00 97.12 312 PHE A C 1
ATOM 2402 O O . PHE A 1 312 ? -10.579 6.395 11.100 1.00 97.12 312 PHE A O 1
ATOM 2409 N N . LEU A 1 313 ? -12.167 5.205 12.161 1.00 96.81 313 LEU A N 1
ATOM 2410 C CA . LEU A 1 313 ? -13.254 5.566 11.238 1.00 96.81 313 LEU A CA 1
ATOM 2411 C C . LEU A 1 313 ? -13.510 7.081 11.201 1.00 96.81 313 LEU A C 1
ATOM 2413 O O . LEU A 1 313 ? -13.639 7.646 10.112 1.00 96.81 313 LEU A O 1
ATOM 2417 N N . ASP A 1 314 ? -13.515 7.728 12.369 1.00 94.38 314 ASP A N 1
ATOM 2418 C CA . ASP A 1 314 ? -13.776 9.165 12.516 1.00 94.38 314 ASP A CA 1
ATOM 2419 C C . ASP A 1 314 ? -12.711 10.022 11.798 1.00 94.38 314 ASP A C 1
ATOM 2421 O O . ASP A 1 314 ? -13.028 11.068 11.232 1.00 94.38 314 ASP A O 1
ATOM 2425 N N . THR A 1 315 ? -11.440 9.592 11.799 1.00 93.88 315 THR A N 1
ATOM 2426 C CA . THR A 1 315 ? -10.309 10.479 11.450 1.00 93.88 315 THR A CA 1
ATOM 2427 C C . THR A 1 315 ? -9.429 10.013 10.293 1.00 93.88 315 THR A C 1
ATOM 2429 O O . THR A 1 315 ? -8.980 10.846 9.509 1.00 93.88 315 THR A O 1
ATOM 2432 N N . GLN A 1 316 ? -9.171 8.711 10.163 1.00 93.81 316 GLN A N 1
ATOM 2433 C CA . GLN A 1 316 ? -8.098 8.188 9.305 1.00 93.81 316 GLN A CA 1
ATOM 2434 C C . GLN A 1 316 ? -8.592 7.271 8.185 1.00 93.81 316 GLN A C 1
ATOM 2436 O O . GLN A 1 316 ? -7.921 7.133 7.166 1.00 93.81 316 GLN A O 1
ATOM 2441 N N . ALA A 1 317 ? -9.764 6.656 8.349 1.00 95.00 317 ALA A N 1
ATOM 2442 C CA . ALA A 1 317 ? -10.310 5.742 7.358 1.00 95.00 317 ALA A CA 1
ATOM 2443 C C . ALA A 1 317 ? -10.546 6.440 5.998 1.00 95.00 317 ALA A C 1
ATOM 2445 O O . ALA A 1 317 ? -10.947 7.613 5.971 1.00 95.00 317 ALA A O 1
ATOM 2446 N N . PRO A 1 318 ? -10.305 5.739 4.875 1.00 93.69 318 PRO A N 1
ATOM 2447 C CA . PRO A 1 318 ? -10.544 6.267 3.536 1.00 93.69 318 PRO A CA 1
ATOM 2448 C C . PRO A 1 318 ? -12.044 6.465 3.282 1.00 93.69 318 PRO A C 1
ATOM 2450 O O . PRO A 1 318 ? -12.852 5.598 3.604 1.00 93.69 318 PRO A O 1
ATOM 2453 N N . SER A 1 319 ? -12.409 7.584 2.656 1.00 90.75 319 SER A N 1
ATOM 2454 C CA . SER A 1 319 ? -13.781 7.905 2.240 1.00 90.75 319 SER A CA 1
ATOM 2455 C C . SER A 1 319 ? -13.819 8.275 0.762 1.00 90.75 319 SER A C 1
ATOM 2457 O O . SER A 1 319 ? -12.895 8.918 0.264 1.00 90.75 319 SER A O 1
ATOM 2459 N N . LEU A 1 320 ? -14.896 7.910 0.069 1.00 90.12 320 LEU A N 1
ATOM 2460 C CA . LEU A 1 320 ? -15.055 8.187 -1.356 1.00 90.12 320 LEU A CA 1
ATOM 2461 C C . LEU A 1 320 ? -15.321 9.676 -1.558 1.00 90.12 320 LEU A C 1
ATOM 2463 O O . LEU A 1 320 ? -16.364 10.174 -1.133 1.00 90.12 320 LEU A O 1
ATOM 2467 N N . SER A 1 321 ? -14.373 10.367 -2.193 1.00 88.06 321 SER A N 1
ATOM 2468 C CA . SER A 1 321 ? -14.446 11.817 -2.408 1.00 88.06 321 SER A CA 1
ATOM 2469 C C . SER A 1 321 ? -14.297 12.171 -3.890 1.00 88.06 321 SER A C 1
ATOM 2471 O O . SER A 1 321 ? -15.055 12.993 -4.398 1.00 88.06 321 SER A O 1
ATOM 2473 N N . ASP A 1 322 ? -13.377 11.516 -4.608 1.00 86.31 322 ASP A N 1
ATOM 2474 C CA . ASP A 1 322 ? -13.160 11.711 -6.046 1.00 86.31 322 ASP A CA 1
ATOM 2475 C C . ASP A 1 322 ? -13.545 10.455 -6.858 1.00 86.31 322 ASP A C 1
ATOM 2477 O O . ASP A 1 322 ? -12.901 9.405 -6.737 1.00 86.31 322 ASP A O 1
ATOM 2481 N N . PRO A 1 323 ? -14.549 10.528 -7.757 1.00 83.56 323 PRO A N 1
ATOM 2482 C CA . PRO A 1 323 ? -14.955 9.392 -8.586 1.00 83.56 323 PRO A CA 1
ATOM 2483 C C . PRO A 1 323 ? -13.901 8.943 -9.607 1.00 83.56 323 PRO A C 1
ATOM 2485 O O . PRO A 1 323 ? -13.997 7.828 -10.129 1.00 83.56 323 PRO A O 1
ATOM 2488 N N . ASN A 1 324 ? -12.891 9.766 -9.895 1.00 85.88 324 ASN A N 1
ATOM 2489 C CA . ASN A 1 324 ? -11.818 9.429 -10.832 1.00 85.88 324 ASN A CA 1
ATOM 2490 C C . ASN A 1 324 ? -10.593 8.808 -10.144 1.00 85.88 324 ASN A C 1
ATOM 2492 O O . ASN A 1 324 ? -9.697 8.306 -10.826 1.00 85.88 324 ASN A O 1
ATOM 2496 N N . SER A 1 325 ? -10.544 8.821 -8.809 1.00 87.88 325 SER A N 1
ATOM 2497 C CA . SER A 1 325 ? -9.421 8.280 -8.050 1.00 87.88 325 SER A CA 1
ATOM 2498 C C . SER A 1 325 ? -9.561 6.769 -7.860 1.00 87.88 325 SER A C 1
ATOM 2500 O O . SER A 1 325 ? -10.264 6.281 -6.976 1.00 87.88 325 SER A O 1
ATOM 2502 N N . GLU A 1 326 ? -8.854 5.992 -8.683 1.00 86.94 326 GLU A N 1
ATOM 2503 C CA . GLU A 1 326 ? -8.817 4.529 -8.541 1.00 86.94 326 GLU A CA 1
ATOM 2504 C C . GLU A 1 326 ? -8.136 4.083 -7.232 1.00 86.94 326 GLU A C 1
ATOM 2506 O O . GLU A 1 326 ? -8.529 3.070 -6.660 1.00 86.94 326 GLU A O 1
ATOM 2511 N N . CYS A 1 327 ? -7.165 4.849 -6.706 1.00 87.38 327 CYS A N 1
ATOM 2512 C CA . CYS A 1 327 ? -6.571 4.536 -5.398 1.00 87.38 327 CYS A CA 1
ATOM 2513 C C . CYS A 1 327 ? -7.608 4.694 -4.273 1.00 87.38 327 CYS A C 1
ATOM 2515 O O . CYS A 1 327 ? -7.712 3.782 -3.463 1.00 87.38 327 CYS A O 1
ATOM 2517 N N . GLU A 1 328 ? -8.432 5.754 -4.256 1.00 90.81 328 GLU A N 1
ATOM 2518 C CA . GLU A 1 328 ? -9.484 5.911 -3.229 1.00 90.81 328 GLU A CA 1
ATOM 2519 C C . GLU A 1 328 ? -10.485 4.754 -3.245 1.00 90.81 328 GLU A C 1
ATOM 2521 O O . GLU A 1 328 ? -10.850 4.236 -2.191 1.00 90.81 328 GLU A O 1
ATOM 2526 N N . LYS A 1 329 ? -10.892 4.303 -4.439 1.00 90.38 329 LYS A N 1
ATOM 2527 C CA . LYS A 1 329 ? -11.790 3.148 -4.582 1.00 90.38 329 LYS A CA 1
ATOM 2528 C C . LYS A 1 329 ? -11.171 1.886 -3.988 1.00 90.38 329 LYS A C 1
ATOM 2530 O O . LYS A 1 329 ? -11.842 1.173 -3.249 1.00 90.38 329 LYS A O 1
ATOM 2535 N N . VAL A 1 330 ? -9.895 1.628 -4.278 1.00 91.12 330 VAL A N 1
ATOM 2536 C CA . VAL A 1 330 ? -9.157 0.486 -3.720 1.00 91.12 330 VAL A CA 1
ATOM 2537 C C . VAL A 1 330 ? -9.061 0.585 -2.196 1.00 91.12 330 VAL A C 1
ATOM 2539 O O . VAL A 1 330 ? -9.335 -0.396 -1.509 1.00 91.12 330 VAL A O 1
ATOM 2542 N N . GLU A 1 331 ? -8.715 1.752 -1.649 1.00 93.44 331 GLU A N 1
ATOM 2543 C CA . GLU A 1 331 ? -8.599 1.935 -0.196 1.00 93.44 331 GLU A CA 1
ATOM 2544 C C . GLU A 1 331 ? -9.943 1.772 0.515 1.00 93.44 331 GLU A C 1
ATOM 2546 O O . GLU A 1 331 ? -10.012 1.120 1.557 1.00 93.44 331 GLU A O 1
ATOM 2551 N N . PHE A 1 332 ? -11.025 2.286 -0.073 1.00 93.81 332 PHE A N 1
ATOM 2552 C CA . PHE A 1 332 ? -12.376 2.112 0.453 1.00 93.81 332 PHE A CA 1
ATOM 2553 C C . PHE A 1 332 ? -12.821 0.646 0.425 1.00 93.81 332 PHE A C 1
ATOM 2555 O O . PHE A 1 332 ? -13.355 0.140 1.409 1.00 93.81 332 PHE A O 1
ATOM 2562 N N . VAL A 1 333 ? -12.557 -0.081 -0.664 1.00 92.06 333 VAL A N 1
ATOM 2563 C CA . VAL A 1 333 ? -12.872 -1.515 -0.726 1.00 92.06 333 VAL A CA 1
ATOM 2564 C C . VAL A 1 333 ? -12.059 -2.301 0.304 1.00 92.06 333 VAL A C 1
ATOM 2566 O O . VAL A 1 333 ? -12.612 -3.157 0.995 1.00 92.06 333 VAL A O 1
ATOM 2569 N N . ASN A 1 334 ? -10.774 -1.983 0.476 1.00 94.69 334 ASN A N 1
ATOM 2570 C CA . ASN A 1 334 ? -9.955 -2.598 1.518 1.00 94.69 334 ASN A CA 1
ATOM 2571 C C . ASN A 1 334 ? -10.487 -2.285 2.928 1.00 94.69 334 ASN A C 1
ATOM 2573 O O . ASN A 1 334 ? -10.453 -3.162 3.790 1.00 94.69 334 ASN A O 1
ATOM 2577 N N . LEU A 1 335 ? -10.998 -1.070 3.168 1.00 96.06 335 LEU A N 1
ATOM 2578 C CA . LEU A 1 335 ? -11.657 -0.696 4.424 1.00 96.06 335 LEU A CA 1
ATOM 2579 C C . LEU A 1 335 ? -12.895 -1.555 4.681 1.00 96.06 335 LEU A C 1
ATOM 2581 O O . LEU A 1 335 ? -13.044 -2.090 5.778 1.00 96.06 335 LEU A O 1
ATOM 2585 N N . VAL A 1 336 ? -13.756 -1.724 3.675 1.00 94.19 336 VAL A N 1
ATOM 2586 C CA . VAL A 1 336 ? -14.937 -2.589 3.782 1.00 94.19 336 VAL A CA 1
ATOM 2587 C C . VAL A 1 336 ? -14.513 -4.020 4.104 1.00 94.19 336 VAL A C 1
ATOM 2589 O O . VAL A 1 336 ? -15.017 -4.596 5.061 1.00 94.19 336 VAL A O 1
ATOM 2592 N N . LEU A 1 337 ? -13.530 -4.577 3.387 1.00 93.56 337 LEU A N 1
ATOM 2593 C CA . LEU A 1 337 ? -12.999 -5.917 3.667 1.00 93.56 337 LEU A CA 1
ATOM 2594 C C . LEU A 1 337 ? -12.438 -6.045 5.089 1.00 93.56 337 LEU A C 1
ATOM 2596 O O . LEU A 1 337 ? -12.675 -7.053 5.751 1.00 93.56 337 LEU A O 1
ATOM 2600 N N . LEU A 1 338 ? -11.715 -5.034 5.569 1.00 96.81 338 LEU A N 1
ATOM 2601 C CA . LEU A 1 338 ? -11.154 -5.018 6.916 1.00 96.81 338 LEU A CA 1
ATOM 2602 C C . LEU A 1 338 ? -12.248 -5.057 7.987 1.00 96.81 338 LEU A C 1
ATOM 2604 O O . LEU A 1 338 ? -12.189 -5.888 8.888 1.00 96.81 338 LEU A O 1
ATOM 2608 N N . PHE A 1 339 ? -13.257 -4.192 7.883 1.00 96.31 339 PHE A N 1
ATOM 2609 C CA . PHE A 1 339 ? -14.334 -4.132 8.873 1.00 96.31 339 PHE A CA 1
ATOM 2610 C C . PHE A 1 339 ? -15.302 -5.313 8.765 1.00 96.31 339 PHE A C 1
ATOM 2612 O O . PHE A 1 339 ? -15.804 -5.766 9.791 1.00 96.31 339 PHE A O 1
ATOM 2619 N N . CYS A 1 340 ? -15.483 -5.893 7.573 1.00 93.69 340 CYS A N 1
ATOM 2620 C CA . CYS A 1 340 ? -16.103 -7.210 7.421 1.00 93.69 340 CYS A CA 1
ATOM 2621 C C . CYS A 1 340 ? -15.369 -8.253 8.273 1.00 93.69 340 CYS A C 1
ATOM 2623 O O . CYS A 1 340 ? -15.992 -8.977 9.044 1.00 93.69 340 CYS A O 1
ATOM 2625 N N . GLU A 1 341 ? -14.043 -8.325 8.165 1.00 95.25 341 GLU A N 1
ATOM 2626 C CA . GLU A 1 341 ? -13.250 -9.284 8.931 1.00 95.25 341 GLU A CA 1
ATOM 2627 C C . GLU A 1 341 ? -13.275 -8.983 10.437 1.00 95.25 341 GLU A C 1
ATOM 2629 O O . GLU A 1 341 ? -13.405 -9.913 11.227 1.00 95.25 341 GLU A O 1
ATOM 2634 N N . PHE A 1 342 ? -13.246 -7.717 10.860 1.00 96.69 342 PHE A N 1
ATOM 2635 C CA . PHE A 1 342 ? -13.368 -7.371 12.281 1.00 96.69 342 PHE A CA 1
ATOM 2636 C C . PHE A 1 342 ? -14.712 -7.754 12.894 1.00 96.69 342 PHE A C 1
ATOM 2638 O O . PHE A 1 342 ? -14.728 -8.250 14.017 1.00 96.69 342 PHE A O 1
ATOM 2645 N N . ILE A 1 343 ? -15.818 -7.560 12.171 1.00 94.44 343 ILE A N 1
ATOM 2646 C CA . ILE A 1 343 ? -17.146 -8.002 12.620 1.00 94.44 343 ILE A CA 1
ATOM 2647 C C . ILE A 1 343 ? -17.187 -9.530 12.697 1.00 94.44 343 ILE A C 1
ATOM 2649 O O . ILE A 1 343 ? -17.711 -10.091 13.649 1.00 94.44 343 ILE A O 1
ATOM 2653 N N . ARG A 1 344 ? -16.605 -10.217 11.708 1.00 92.56 344 ARG A N 1
ATOM 2654 C CA . ARG A 1 344 ? -16.611 -11.684 11.628 1.00 92.56 344 ARG A CA 1
ATOM 2655 C C . ARG A 1 344 ? -15.791 -12.368 12.728 1.00 92.56 344 ARG A C 1
ATOM 2657 O O . ARG A 1 344 ? -16.019 -13.544 12.989 1.00 92.56 344 ARG A O 1
ATOM 2664 N N . HIS A 1 345 ? -14.816 -11.668 13.301 1.00 93.62 345 HIS A N 1
ATOM 2665 C CA . HIS A 1 345 ? -13.949 -12.160 14.379 1.00 93.62 345 HIS A CA 1
ATOM 2666 C C . HIS A 1 345 ? -14.222 -11.461 15.721 1.00 93.62 345 HIS A C 1
ATOM 2668 O O . HIS A 1 345 ? -13.360 -11.467 16.592 1.00 93.62 345 HIS A O 1
ATOM 2674 N N . ASP A 1 346 ? -15.377 -10.802 15.873 1.00 93.50 346 ASP A N 1
ATOM 2675 C CA . ASP A 1 346 ? -15.801 -10.128 17.113 1.00 93.50 346 ASP A CA 1
ATOM 2676 C C . ASP A 1 346 ? -14.784 -9.106 17.676 1.00 93.50 346 ASP A C 1
ATOM 2678 O O . ASP A 1 346 ? -14.754 -8.800 18.869 1.00 93.50 346 ASP A O 1
ATOM 2682 N N . VAL A 1 347 ? -13.960 -8.522 16.800 1.00 95.62 347 VAL A N 1
ATOM 2683 C CA . VAL A 1 347 ? -13.019 -7.431 17.121 1.00 95.62 347 VAL A CA 1
ATOM 2684 C C . VAL A 1 347 ? -13.718 -6.066 17.040 1.00 95.62 347 VAL A C 1
ATOM 2686 O O . VAL A 1 347 ? -13.274 -5.088 17.645 1.00 95.62 347 VAL A O 1
ATOM 2689 N N . PHE A 1 348 ? -14.828 -5.987 16.300 1.00 96.00 348 PHE A N 1
ATOM 2690 C CA . PHE A 1 348 ? -15.632 -4.779 16.146 1.00 96.00 348 PHE A CA 1
ATOM 2691 C C . PHE A 1 348 ? -17.126 -5.093 16.185 1.00 96.00 348 PHE A C 1
ATOM 2693 O O . PHE A 1 348 ? -17.638 -5.877 15.389 1.00 96.00 348 PHE A O 1
ATOM 2700 N N . SER A 1 349 ? -17.847 -4.417 17.073 1.00 94.75 349 SER A N 1
ATOM 2701 C CA . SER A 1 349 ? -19.298 -4.493 17.171 1.00 94.75 349 SER A CA 1
ATOM 2702 C C . SER A 1 349 ? -19.936 -3.447 16.261 1.00 94.75 349 SER A C 1
ATOM 2704 O O . SER A 1 349 ? -19.873 -2.237 16.516 1.00 94.75 349 SER A O 1
ATOM 2706 N N . HIS A 1 350 ? -20.587 -3.930 15.202 1.00 92.44 350 HIS A N 1
ATOM 2707 C CA . HIS A 1 350 ? -21.388 -3.095 14.310 1.00 92.44 350 HIS A CA 1
ATOM 2708 C C . HIS A 1 350 ? -22.565 -2.437 15.049 1.00 92.44 350 HIS A C 1
ATOM 2710 O O . HIS A 1 350 ? -22.860 -1.266 14.821 1.00 92.44 350 HIS A O 1
ATOM 2716 N N . ASP A 1 351 ? -23.206 -3.143 15.982 1.00 91.81 351 ASP A N 1
ATOM 2717 C CA . ASP A 1 351 ? -24.339 -2.599 16.738 1.00 91.81 351 ASP A CA 1
ATOM 2718 C C . ASP A 1 351 ? -23.906 -1.446 17.649 1.00 91.81 351 ASP A C 1
ATOM 2720 O O . ASP A 1 351 ? -24.536 -0.388 17.655 1.00 91.81 351 ASP A O 1
ATOM 2724 N N . ALA A 1 352 ? -22.775 -1.592 18.350 1.00 93.19 352 ALA A N 1
ATOM 2725 C CA . ALA A 1 352 ? -22.204 -0.507 19.146 1.00 93.19 352 ALA A CA 1
ATOM 2726 C C . ALA A 1 352 ? -21.840 0.715 18.287 1.00 93.19 352 ALA A C 1
ATOM 2728 O O . ALA A 1 352 ? -22.056 1.860 18.697 1.00 93.19 352 ALA A O 1
ATOM 2729 N N . TYR A 1 353 ? -21.314 0.479 17.082 1.00 94.56 353 TYR A N 1
ATOM 2730 C CA . TYR A 1 353 ? -21.036 1.530 16.107 1.00 94.56 353 TYR A CA 1
ATOM 2731 C C . TYR A 1 353 ? -22.311 2.271 15.689 1.00 94.56 353 TYR A C 1
ATOM 2733 O O . TYR A 1 353 ? -22.370 3.493 15.823 1.00 94.56 353 TYR A O 1
ATOM 2741 N N . MET A 1 354 ? -23.361 1.554 15.283 1.00 92.88 354 MET A N 1
ATOM 2742 C CA . MET A 1 354 ? -24.635 2.163 14.887 1.00 92.88 354 MET A CA 1
ATOM 2743 C C . MET A 1 354 ? -25.289 2.941 16.033 1.00 92.88 354 MET A C 1
ATOM 2745 O O . MET A 1 354 ? -25.715 4.079 15.833 1.00 92.88 354 MET A O 1
ATOM 2749 N N . CYS A 1 355 ? -25.301 2.386 17.249 1.00 92.88 355 CYS A N 1
ATOM 2750 C CA . CYS A 1 355 ? -25.773 3.089 18.444 1.00 92.88 355 CYS A CA 1
ATOM 2751 C C . CYS A 1 355 ? -25.008 4.400 18.676 1.00 92.88 355 CYS A C 1
ATOM 2753 O O . CYS A 1 355 ? -25.612 5.421 19.019 1.00 92.88 355 CYS A O 1
ATOM 2755 N N . THR A 1 356 ? -23.692 4.397 18.447 1.00 93.69 356 THR A N 1
ATOM 2756 C CA . THR A 1 356 ? -22.852 5.594 18.581 1.00 93.69 356 THR A CA 1
ATOM 2757 C C . THR A 1 356 ? -23.217 6.652 17.543 1.00 93.69 356 THR A C 1
ATOM 2759 O O . THR A 1 356 ? -23.420 7.810 17.908 1.00 93.69 356 THR A O 1
ATOM 2762 N N . LEU A 1 357 ? -23.370 6.268 16.273 1.00 92.62 357 LEU A N 1
ATOM 2763 C CA . LEU A 1 357 ? -23.745 7.203 15.208 1.00 92.62 357 LEU A CA 1
ATOM 2764 C C . LEU A 1 357 ? -25.125 7.826 15.432 1.00 92.62 357 LEU A C 1
ATOM 2766 O O . LEU A 1 357 ? -25.302 9.026 15.224 1.00 92.62 357 LEU A O 1
ATOM 2770 N N . ILE A 1 358 ? -26.100 7.028 15.880 1.00 91.62 358 ILE A N 1
ATOM 2771 C CA . ILE A 1 358 ? -27.448 7.513 16.208 1.00 91.62 358 ILE A CA 1
ATOM 2772 C C . ILE A 1 358 ? -27.376 8.516 17.362 1.00 91.62 358 ILE A C 1
ATOM 2774 O O . ILE A 1 358 ? -27.970 9.589 17.279 1.00 91.62 358 ILE A O 1
ATOM 2778 N N . SER A 1 359 ? -26.607 8.201 18.406 1.00 92.06 359 SER A N 1
ATOM 2779 C CA . SER A 1 359 ? -26.451 9.068 19.581 1.00 92.06 359 SER A CA 1
ATOM 2780 C C . SER A 1 359 ? -25.761 10.396 19.250 1.00 92.06 359 SER A C 1
ATOM 2782 O O . SER A 1 359 ? -26.089 11.419 19.847 1.00 92.06 359 SER A O 1
ATOM 2784 N N . ARG A 1 360 ? -24.819 10.396 18.295 1.00 92.12 360 ARG A N 1
ATOM 2785 C CA . ARG A 1 360 ? -24.130 11.604 17.807 1.00 92.12 360 ARG A CA 1
ATOM 2786 C C . ARG A 1 360 ? -24.947 12.403 16.786 1.00 92.12 360 ARG A C 1
ATOM 2788 O O . ARG A 1 360 ? -24.726 13.601 16.641 1.00 92.12 360 ARG A O 1
ATOM 2795 N N . GLY A 1 361 ? -25.899 11.763 16.105 1.00 86.19 361 GLY A N 1
ATOM 2796 C CA . GLY A 1 361 ? -26.663 12.363 15.008 1.00 86.19 361 GLY A CA 1
ATOM 2797 C C . GLY A 1 361 ? -25.949 12.328 13.650 1.00 86.19 361 GLY A C 1
ATOM 2798 O O . GLY A 1 361 ? -26.386 13.004 12.718 1.00 86.19 361 GLY A O 1
ATOM 2799 N N . ASP A 1 362 ? -24.897 11.515 13.506 1.00 83.25 362 ASP A N 1
ATOM 2800 C CA . ASP A 1 362 ? -24.020 11.463 12.320 1.00 83.25 362 ASP A CA 1
ATOM 2801 C C . ASP A 1 362 ? -24.695 10.853 11.072 1.00 83.25 362 ASP A C 1
ATOM 2803 O O . ASP A 1 362 ? -24.152 10.903 9.968 1.00 83.25 362 ASP A O 1
ATOM 2807 N N . LEU A 1 363 ? -25.896 10.285 11.230 1.00 79.06 363 LEU A N 1
ATOM 2808 C CA . LEU A 1 363 ? -26.704 9.714 10.145 1.00 79.06 363 LEU A CA 1
ATOM 2809 C C . LEU A 1 363 ? -27.683 10.723 9.513 1.00 79.06 363 LEU A C 1
ATOM 2811 O O . LEU A 1 363 ? -28.337 10.403 8.520 1.00 79.06 363 LEU A O 1
ATOM 2815 N N . SER A 1 364 ? -27.821 11.930 10.072 1.00 73.12 364 SER A N 1
ATOM 2816 C CA . SER A 1 364 ? -28.808 12.907 9.602 1.00 73.12 364 SER A CA 1
ATOM 2817 C C . SER A 1 364 ? -28.282 13.753 8.436 1.00 73.12 364 SER A C 1
ATOM 2819 O O . SER A 1 364 ? -27.442 14.634 8.611 1.00 73.12 364 SER A O 1
ATOM 2821 N N . VAL A 1 365 ? -28.850 13.558 7.242 1.00 60.88 365 VAL A N 1
ATOM 2822 C CA . VAL A 1 365 ? -28.526 14.316 6.010 1.00 60.88 365 VAL A CA 1
ATOM 2823 C C . VAL A 1 365 ? -28.818 15.826 6.145 1.00 60.88 365 VAL A C 1
ATOM 2825 O O . VAL A 1 365 ? -28.236 16.650 5.443 1.00 60.88 365 VAL A O 1
ATOM 2828 N N . THR A 1 366 ? -29.665 16.232 7.097 1.00 50.06 366 THR A N 1
ATOM 2829 C CA . THR A 1 366 ? -30.061 17.639 7.313 1.00 50.06 366 THR A CA 1
ATOM 2830 C C . THR A 1 366 ? -28.986 18.523 7.960 1.00 50.06 366 THR A C 1
ATOM 2832 O O . THR A 1 366 ? -29.179 19.735 8.063 1.00 50.06 366 THR A O 1
ATOM 2835 N N . ALA A 1 367 ? -27.842 17.971 8.378 1.00 44.91 367 ALA A N 1
ATOM 2836 C CA . ALA A 1 367 ? -26.779 18.743 9.029 1.00 44.91 367 ALA A CA 1
ATOM 2837 C C . ALA A 1 367 ? -25.924 19.591 8.057 1.00 44.91 367 ALA A C 1
ATOM 2839 O O . ALA A 1 367 ? -25.229 20.506 8.496 1.00 44.91 367 ALA A O 1
ATOM 2840 N N . SER A 1 368 ? -25.989 19.339 6.742 1.00 41.50 368 SER A N 1
ATOM 2841 C CA . SER A 1 368 ? -25.105 19.974 5.746 1.00 41.50 368 SER A CA 1
ATOM 2842 C C . SER A 1 368 ? -25.558 21.357 5.241 1.00 41.50 368 SER A C 1
ATOM 2844 O O . SER A 1 368 ? -24.811 21.999 4.503 1.00 41.50 368 SER A O 1
ATOM 2846 N N . THR A 1 369 ? -26.748 21.851 5.594 1.00 33.34 369 THR A N 1
ATOM 2847 C CA . THR A 1 369 ? -27.300 23.087 4.994 1.00 33.34 369 THR A CA 1
ATOM 2848 C C . THR A 1 369 ? -27.634 24.196 5.982 1.00 33.34 369 THR A C 1
ATOM 2850 O O . THR A 1 369 ? -28.387 25.098 5.625 1.00 33.34 369 THR A O 1
ATOM 2853 N N . ARG A 1 370 ? -27.080 24.214 7.202 1.00 30.89 370 ARG A N 1
ATOM 2854 C CA . ARG A 1 370 ? -27.269 25.374 8.092 1.00 30.89 370 ARG A CA 1
ATOM 2855 C C . ARG A 1 370 ? -26.122 26.379 7.919 1.00 30.89 370 ARG A C 1
ATOM 2857 O O . ARG A 1 370 ? -25.015 26.101 8.381 1.00 30.89 370 ARG A O 1
ATOM 2864 N N . PRO A 1 371 ? -26.342 27.557 7.298 1.00 32.16 371 PRO A N 1
ATOM 2865 C CA . PRO A 1 371 ? -25.368 28.632 7.361 1.00 32.16 371 PRO A CA 1
ATOM 2866 C C . PRO A 1 371 ? -25.235 29.052 8.823 1.00 32.16 371 PRO A C 1
ATOM 2868 O O . PRO A 1 371 ? -26.223 29.221 9.540 1.00 32.16 371 PRO A O 1
ATOM 2871 N N . ARG A 1 372 ? -23.994 29.194 9.274 1.00 35.34 372 ARG A N 1
ATOM 2872 C CA . ARG A 1 372 ? -23.650 29.700 10.599 1.00 35.34 372 ARG A CA 1
ATOM 2873 C C . ARG A 1 372 ? -24.073 31.171 10.676 1.00 35.34 372 ARG A C 1
ATOM 2875 O O . ARG A 1 372 ? -23.361 32.032 10.171 1.00 35.34 372 ARG A O 1
ATOM 2882 N N . SER A 1 373 ? -25.221 31.461 11.281 1.00 31.12 373 SER A N 1
ATOM 2883 C CA . SER A 1 373 ? -25.606 32.832 11.644 1.00 31.12 373 SER A CA 1
ATOM 2884 C C . SER A 1 373 ? -25.196 33.127 13.092 1.00 31.12 373 SER A C 1
ATOM 2886 O O . SER A 1 373 ? -25.263 32.227 13.934 1.00 31.12 373 SER A O 1
ATOM 2888 N N . PRO A 1 374 ? -24.704 34.346 13.382 1.00 36.97 374 PRO A N 1
ATOM 2889 C CA . PRO A 1 374 ? -24.070 34.669 14.652 1.00 36.97 374 PRO A CA 1
ATOM 2890 C C . PRO A 1 374 ? -25.095 34.898 15.768 1.00 36.97 374 PRO A C 1
ATOM 2892 O O . PRO A 1 374 ? -26.261 35.195 15.521 1.00 36.97 374 PRO A O 1
ATOM 2895 N N . ALA A 1 375 ? -24.613 34.751 17.000 1.00 34.75 375 ALA A N 1
ATOM 2896 C CA . ALA A 1 375 ? -25.352 34.941 18.238 1.00 34.75 375 ALA A CA 1
ATOM 2897 C C . ALA A 1 375 ? -26.003 36.334 18.349 1.00 34.75 375 ALA A C 1
ATOM 2899 O O . ALA A 1 375 ? -25.373 37.347 18.046 1.00 34.75 375 ALA A O 1
ATOM 2900 N N . GLY A 1 376 ? -27.234 36.363 18.858 1.00 32.16 376 GLY A N 1
ATOM 2901 C CA . GLY A 1 376 ? -27.952 37.565 19.276 1.00 32.16 376 GLY A CA 1
ATOM 2902 C C . GLY A 1 376 ? -29.286 37.173 19.910 1.00 32.16 376 GLY A C 1
ATOM 2903 O O . GLY A 1 376 ? -30.070 36.453 19.301 1.00 32.16 376 GLY A O 1
ATOM 2904 N N . GLU A 1 377 ? -29.484 37.568 21.161 1.00 31.12 377 GLU A N 1
ATOM 2905 C CA . GLU A 1 377 ? -30.606 37.194 22.020 1.00 31.12 377 GLU A CA 1
ATOM 2906 C C . GLU A 1 377 ? -31.937 37.896 21.661 1.00 31.12 377 GLU A C 1
ATOM 2908 O O . GLU A 1 377 ? -31.941 39.010 21.145 1.00 31.12 377 GLU A O 1
ATOM 2913 N N . ASN A 1 378 ? -33.030 37.264 22.120 1.00 28.53 378 ASN A N 1
ATOM 2914 C CA . ASN A 1 378 ? -34.319 37.818 22.576 1.00 28.53 378 ASN A CA 1
ATOM 2915 C C . ASN A 1 378 ? -35.443 38.226 21.586 1.00 28.53 378 ASN A C 1
ATOM 2917 O O . ASN A 1 378 ? -35.329 39.191 20.843 1.00 28.53 378 ASN A O 1
ATOM 2921 N N . VAL A 1 379 ? -36.584 37.532 21.792 1.00 33.25 379 VAL A N 1
ATOM 2922 C CA . VAL A 1 379 ? -38.006 37.965 21.755 1.00 33.25 379 VAL A CA 1
ATOM 2923 C C . VAL A 1 379 ? -38.587 38.429 20.407 1.00 33.25 379 VAL A C 1
ATOM 2925 O O . VAL A 1 379 ? -38.257 39.505 19.931 1.00 33.25 379 VAL A O 1
ATOM 2928 N N . ASP A 1 380 ? -39.518 37.658 19.823 1.00 29.83 380 ASP A N 1
ATOM 2929 C CA . ASP A 1 380 ? -40.978 37.907 19.918 1.00 29.83 380 ASP A CA 1
ATOM 2930 C C . ASP A 1 380 ? -41.800 36.879 19.101 1.00 29.83 380 ASP A C 1
ATOM 2932 O O . ASP A 1 380 ? -41.327 36.304 18.118 1.00 29.83 380 ASP A O 1
ATOM 2936 N N . GLU A 1 381 ? -43.034 36.638 19.539 1.00 33.97 381 GLU A N 1
ATOM 2937 C CA . GLU A 1 381 ? -44.050 35.800 18.898 1.00 33.97 381 GLU A CA 1
ATOM 2938 C C . GLU A 1 381 ? -44.465 36.330 17.513 1.00 33.97 381 GLU A C 1
ATOM 2940 O O . GLU A 1 381 ? -44.821 37.496 17.376 1.00 33.97 381 GLU A O 1
ATOM 2945 N N . HIS A 1 382 ? -44.567 35.449 16.507 1.00 31.45 382 HIS A N 1
ATOM 2946 C CA . HIS A 1 382 ? -45.656 35.518 15.518 1.00 31.45 382 HIS A CA 1
ATOM 2947 C C . HIS A 1 382 ? -45.761 34.241 14.659 1.00 31.45 382 HIS A C 1
ATOM 2949 O O . HIS A 1 382 ? -44.840 33.873 13.934 1.00 31.45 382 HIS A O 1
ATOM 2955 N N . TYR A 1 383 ? -46.926 33.586 14.706 1.00 31.14 383 TYR A N 1
ATOM 2956 C CA . TYR A 1 383 ? -47.358 32.529 13.772 1.00 31.14 383 TYR A CA 1
ATOM 2957 C C . TYR A 1 383 ? -47.624 33.109 12.366 1.00 31.14 383 TYR A C 1
ATOM 2959 O O . TYR A 1 383 ? -48.156 34.220 12.266 1.00 31.14 383 TYR A O 1
ATOM 2967 N N . PRO A 1 384 ? -47.332 32.357 11.284 1.00 36.78 384 PRO A N 1
ATOM 2968 C CA . PRO A 1 384 ? -48.418 31.751 10.488 1.00 36.78 384 PRO A CA 1
ATOM 2969 C C . PRO A 1 384 ? -48.061 30.326 9.989 1.00 36.78 384 PRO A C 1
ATOM 2971 O O . PRO A 1 384 ? -46.952 30.067 9.544 1.00 36.78 384 PRO A O 1
ATOM 2974 N N . LYS A 1 385 ? -48.885 29.311 10.270 1.00 31.17 385 LYS A N 1
ATOM 2975 C CA . LYS A 1 385 ? -49.950 28.715 9.432 1.00 31.17 385 LYS A CA 1
ATOM 2976 C C . LYS A 1 385 ? -49.502 28.058 8.107 1.00 31.17 385 LYS A C 1
ATOM 2978 O O . LYS A 1 385 ? -49.184 28.745 7.147 1.00 31.17 385 LYS A O 1
ATOM 2983 N N . ASP A 1 386 ? -49.622 26.726 8.116 1.00 28.05 386 ASP A N 1
ATOM 2984 C CA . ASP A 1 386 ? -49.959 25.786 7.036 1.00 28.05 386 ASP A CA 1
ATOM 2985 C C . ASP A 1 386 ? -49.117 25.760 5.745 1.00 28.05 386 ASP A C 1
ATOM 2987 O O . ASP A 1 386 ? -49.312 26.557 4.832 1.00 28.05 386 ASP A O 1
ATOM 2991 N N . HIS A 1 387 ? -48.332 24.686 5.581 1.00 29.80 387 HIS A N 1
ATOM 2992 C CA . HIS A 1 387 ? -48.402 23.913 4.339 1.00 29.80 387 HIS A CA 1
ATOM 2993 C C . HIS A 1 387 ? -48.199 22.415 4.611 1.00 29.80 387 HIS A C 1
ATOM 2995 O O . HIS A 1 387 ? -47.120 21.949 4.968 1.00 29.80 387 HIS A O 1
ATOM 3001 N N . ASP A 1 388 ? -49.296 21.684 4.454 1.00 28.84 388 ASP A N 1
ATOM 3002 C CA . ASP A 1 388 ? -49.409 20.231 4.465 1.00 28.84 388 ASP A CA 1
ATOM 3003 C C . ASP A 1 388 ? -48.695 19.616 3.246 1.00 28.84 388 ASP A C 1
ATOM 3005 O O . ASP A 1 388 ? -49.029 19.949 2.108 1.00 28.84 388 ASP A O 1
ATOM 3009 N N . MET A 1 389 ? -47.724 18.727 3.483 1.00 28.70 389 MET A N 1
ATOM 3010 C CA . MET A 1 389 ? -47.302 17.672 2.550 1.00 28.70 389 MET A CA 1
ATOM 3011 C C . MET A 1 389 ? -46.887 16.426 3.348 1.00 28.70 389 MET A C 1
ATOM 3013 O O . MET A 1 389 ? -45.716 16.164 3.613 1.00 28.70 389 MET A O 1
ATOM 3017 N N . LYS A 1 390 ? -47.916 15.693 3.778 1.00 29.09 390 LYS A N 1
ATOM 3018 C CA . LYS A 1 390 ? -48.016 14.233 3.934 1.00 29.09 390 LYS A CA 1
ATOM 3019 C C . LYS A 1 390 ? -46.721 13.412 3.726 1.00 29.09 390 LYS A C 1
ATOM 3021 O O . LYS A 1 390 ? -46.298 13.144 2.604 1.00 29.09 390 LYS A O 1
ATOM 3026 N N . MET A 1 391 ? -46.181 12.914 4.843 1.00 28.11 391 MET A N 1
ATOM 3027 C CA . MET A 1 391 ? -45.305 11.738 4.920 1.00 28.11 391 MET A CA 1
ATOM 3028 C C . MET A 1 391 ? -46.065 10.486 4.460 1.00 28.11 391 MET A C 1
ATOM 3030 O O . MET A 1 391 ? -47.081 10.139 5.063 1.00 28.11 391 MET A O 1
ATOM 3034 N N . GLU A 1 392 ? -45.550 9.758 3.468 1.00 28.19 392 GLU A N 1
ATOM 3035 C CA . GLU A 1 392 ? -45.913 8.349 3.278 1.00 28.19 392 GLU A CA 1
ATOM 3036 C C . GLU A 1 392 ? -44.829 7.466 3.903 1.00 28.19 392 GLU A C 1
ATOM 3038 O O . GLU A 1 392 ? -43.791 7.164 3.320 1.00 28.19 392 GLU A O 1
ATOM 3043 N N . ILE A 1 393 ? -45.096 7.112 5.159 1.00 29.70 393 ILE A N 1
ATOM 3044 C CA . ILE A 1 393 ? -44.478 6.019 5.901 1.00 29.70 393 ILE A CA 1
ATOM 3045 C C . ILE A 1 393 ? -45.115 4.725 5.387 1.00 29.70 393 ILE A C 1
ATOM 3047 O O . ILE A 1 393 ? -46.313 4.518 5.571 1.00 29.70 393 ILE A O 1
ATOM 3051 N N . PHE A 1 394 ? -44.328 3.843 4.774 1.00 28.16 394 PHE A N 1
ATOM 3052 C CA . PHE A 1 394 ? -44.727 2.451 4.574 1.00 28.16 394 PHE A CA 1
ATOM 3053 C C . PHE A 1 394 ? -44.113 1.598 5.683 1.00 28.16 394 PHE A C 1
ATOM 3055 O O . PHE A 1 394 ? -42.942 1.229 5.626 1.00 28.16 394 PHE A O 1
ATOM 3062 N N . SER A 1 395 ? -44.933 1.278 6.683 1.00 31.02 395 SER A N 1
ATOM 3063 C CA . SER A 1 395 ? -44.732 0.108 7.539 1.00 31.02 395 SER A CA 1
ATOM 3064 C C . SER A 1 395 ? -45.688 -1.007 7.091 1.00 31.02 395 SER A C 1
ATOM 3066 O O . SER A 1 395 ? -46.827 -0.709 6.722 1.00 31.02 395 SER A O 1
ATOM 3068 N N . PRO A 1 396 ? -45.259 -2.280 7.115 1.00 33.62 396 PRO A N 1
ATOM 3069 C CA . PRO A 1 396 ? -46.020 -3.417 6.607 1.00 33.62 396 PRO A CA 1
ATOM 3070 C C . PRO A 1 396 ? -46.876 -4.062 7.705 1.00 33.62 396 PRO A C 1
ATOM 3072 O O . PRO A 1 396 ? -46.474 -4.084 8.864 1.00 33.62 396 PRO A O 1
ATOM 3075 N N . MET A 1 397 ? -48.019 -4.647 7.340 1.00 29.42 397 MET A N 1
ATOM 3076 C CA . MET A 1 397 ? -48.738 -5.639 8.155 1.00 29.42 397 MET A CA 1
ATOM 3077 C C . MET A 1 397 ? -49.636 -6.527 7.256 1.00 29.42 397 MET A C 1
ATOM 3079 O O . MET A 1 397 ? -49.813 -6.199 6.083 1.00 29.42 397 MET A O 1
ATOM 3083 N N . PRO A 1 398 ? -50.118 -7.691 7.739 1.00 36.91 398 PRO A N 1
ATOM 3084 C CA . PRO A 1 398 ? -49.906 -8.979 7.086 1.00 36.91 398 PRO A CA 1
ATOM 3085 C C . PRO A 1 398 ? -51.219 -9.684 6.708 1.00 36.91 398 PRO A C 1
ATOM 3087 O O . PRO A 1 398 ? -52.296 -9.297 7.153 1.00 36.91 398 PRO A O 1
ATOM 3090 N N . GLY A 1 399 ? -51.098 -10.804 5.993 1.00 25.64 399 GLY A N 1
ATOM 3091 C CA . GLY A 1 399 ? -52.108 -11.862 6.015 1.00 25.64 399 GLY A CA 1
ATOM 3092 C C . GLY A 1 399 ? -52.495 -12.413 4.646 1.00 25.64 399 GLY A C 1
ATOM 3093 O O . GLY A 1 399 ? -53.046 -11.686 3.833 1.00 25.64 399 GLY A O 1
ATOM 3094 N N . GLU A 1 400 ? -52.270 -13.729 4.509 1.00 25.09 400 GLU A N 1
ATOM 3095 C CA . GLU A 1 400 ? -53.088 -14.698 3.750 1.00 25.09 400 GLU A CA 1
ATOM 3096 C C . GLU A 1 400 ? -53.032 -14.598 2.205 1.00 25.09 400 GLU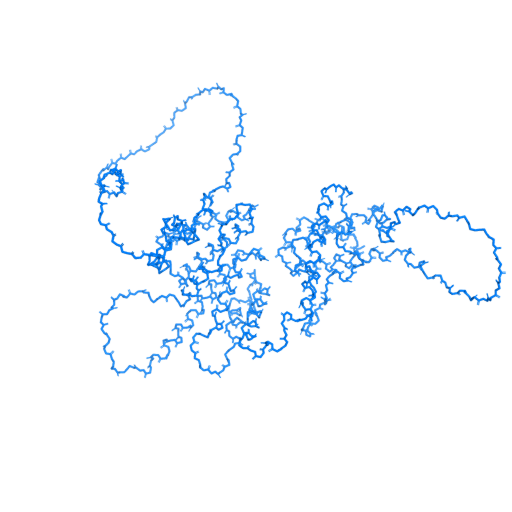 A C 1
ATOM 3098 O O . GLU A 1 400 ? -53.094 -13.530 1.626 1.00 25.09 400 GLU A O 1
ATOM 3103 N N . SER A 1 401 ? -52.961 -15.658 1.399 1.00 23.94 401 SER A N 1
ATOM 3104 C CA . SER A 1 401 ? -52.854 -17.106 1.581 1.00 23.94 401 SER A CA 1
ATOM 3105 C C . SER A 1 401 ? -52.530 -17.747 0.207 1.00 23.94 401 SER A C 1
ATOM 3107 O O . SER A 1 401 ? -52.798 -17.158 -0.834 1.00 23.94 401 SER A O 1
ATOM 3109 N N . CYS A 1 402 ? -51.937 -18.944 0.254 1.00 22.67 402 CYS A N 1
ATOM 3110 C CA . CYS A 1 402 ? -52.140 -20.118 -0.613 1.00 22.67 402 CYS A CA 1
ATOM 3111 C C . CYS A 1 402 ? -52.030 -20.066 -2.166 1.00 22.67 402 CYS A C 1
ATOM 3113 O O . CYS A 1 402 ? -52.847 -19.491 -2.870 1.00 22.67 402 CYS A O 1
ATOM 3115 N N . GLU A 1 403 ? -51.110 -20.928 -2.636 1.00 23.80 403 GLU A N 1
ATOM 3116 C CA . GLU A 1 403 ? -51.248 -21.912 -3.736 1.00 23.80 403 GLU A CA 1
ATOM 3117 C C . GLU A 1 403 ? -50.778 -21.622 -5.187 1.00 23.80 403 GLU A C 1
ATOM 3119 O O . GLU A 1 403 ? -51.442 -20.998 -6.001 1.00 23.80 403 GLU A O 1
ATOM 3124 N N . ASN A 1 404 ? -49.678 -22.327 -5.503 1.00 24.44 404 ASN A N 1
ATOM 3125 C CA . ASN A 1 404 ? -49.467 -23.277 -6.611 1.00 24.44 404 ASN A CA 1
ATOM 3126 C C . ASN A 1 404 ? -49.123 -22.850 -8.057 1.00 24.44 404 ASN A C 1
ATOM 3128 O O . ASN A 1 404 ? -49.804 -22.083 -8.723 1.00 24.44 404 ASN A O 1
ATOM 3132 N N . ALA A 1 405 ? -48.141 -23.621 -8.556 1.00 24.77 405 ALA A N 1
ATOM 3133 C CA . ALA A 1 405 ? -47.933 -24.117 -9.922 1.00 24.77 405 ALA A CA 1
ATOM 3134 C C . ALA A 1 405 ? -47.225 -23.223 -10.970 1.00 24.77 405 ALA A C 1
ATOM 3136 O O . ALA A 1 405 ? -47.826 -22.481 -11.738 1.00 24.77 405 ALA A O 1
ATOM 3137 N N . ASN A 1 406 ? -45.915 -23.463 -11.102 1.00 23.33 406 ASN A N 1
ATOM 3138 C CA . ASN A 1 406 ? -45.177 -23.484 -12.379 1.00 23.33 406 ASN A CA 1
ATOM 3139 C C . ASN A 1 406 ? -45.665 -24.660 -13.272 1.00 23.33 406 ASN A C 1
ATOM 3141 O O . ASN A 1 406 ? -46.314 -25.563 -12.741 1.00 23.33 406 ASN A O 1
ATOM 3145 N N . PRO A 1 407 ? -45.167 -24.862 -14.516 1.00 40.28 407 PRO A N 1
ATOM 3146 C CA . PRO A 1 407 ? -44.683 -23.942 -15.566 1.00 40.28 407 PRO A CA 1
ATOM 3147 C C . PRO A 1 407 ? -45.241 -24.334 -16.973 1.00 40.28 407 PRO A C 1
ATOM 3149 O O . PRO A 1 407 ? -45.879 -25.373 -17.112 1.00 40.28 407 PRO A O 1
ATOM 3152 N N . SER A 1 408 ? -44.963 -23.586 -18.058 1.00 25.25 408 SER A N 1
ATOM 3153 C CA . SER A 1 408 ? -44.463 -24.157 -19.343 1.00 25.25 408 SER A CA 1
ATOM 3154 C C . SER A 1 408 ? -44.483 -23.217 -20.565 1.00 25.25 408 SER A C 1
ATOM 3156 O O . SER A 1 408 ? -45.386 -22.422 -20.798 1.00 25.25 408 SER A O 1
ATOM 3158 N N . LEU A 1 409 ? -43.416 -23.397 -21.352 1.00 25.88 409 LEU A N 1
ATOM 3159 C CA . LEU A 1 409 ? -43.099 -22.945 -22.709 1.00 25.88 409 LEU A CA 1
ATOM 3160 C C . LEU A 1 409 ? -44.247 -22.937 -23.742 1.00 25.88 409 LEU A C 1
ATOM 3162 O O . LEU A 1 409 ? -44.994 -23.902 -23.859 1.00 25.88 409 LEU A O 1
ATOM 3166 N N . GLY A 1 410 ? -44.202 -21.962 -24.664 1.00 25.67 410 GLY A N 1
ATOM 3167 C CA . GLY A 1 410 ? -45.036 -21.952 -25.875 1.00 25.67 410 GLY A CA 1
ATOM 3168 C C . GLY A 1 410 ? -44.605 -20.972 -26.977 1.00 25.67 410 GLY A C 1
ATOM 3169 O O . GLY A 1 410 ? -45.309 -20.021 -27.283 1.00 25.67 410 GLY A O 1
ATOM 3170 N N . ARG A 1 411 ? -43.438 -21.226 -27.579 1.00 26.86 411 ARG A N 1
ATOM 3171 C CA . ARG A 1 411 ? -42.910 -20.750 -28.881 1.00 26.86 411 ARG A CA 1
ATOM 3172 C C . ARG A 1 411 ? -43.937 -20.165 -29.888 1.00 26.86 411 ARG A C 1
ATOM 3174 O O . ARG A 1 411 ? -44.771 -20.910 -30.398 1.00 26.86 411 ARG A O 1
ATOM 3181 N N . ARG A 1 412 ? -43.716 -18.930 -30.376 1.00 27.56 412 ARG A N 1
ATOM 3182 C CA . ARG A 1 412 ? -43.885 -18.586 -31.810 1.00 27.56 412 ARG A CA 1
ATOM 3183 C C . ARG A 1 412 ? -43.059 -17.356 -32.229 1.00 27.56 412 ARG A C 1
ATOM 3185 O O . ARG A 1 412 ? -42.832 -16.443 -31.450 1.00 27.56 412 ARG A O 1
ATOM 3192 N N . MET A 1 413 ? -42.556 -17.431 -33.457 1.00 23.83 413 MET A N 1
ATOM 3193 C CA . MET A 1 413 ? -41.519 -16.614 -34.090 1.00 23.83 413 MET A CA 1
ATOM 3194 C C . MET A 1 413 ? -42.042 -15.266 -34.611 1.00 23.83 413 MET A C 1
ATOM 3196 O O . MET A 1 413 ? -43.156 -15.216 -35.124 1.00 23.83 413 MET A O 1
ATOM 3200 N N . SER A 1 414 ? -41.194 -14.232 -34.617 1.00 23.70 414 SER A N 1
ATOM 3201 C CA . SER A 1 414 ? -41.210 -13.196 -35.659 1.00 23.70 414 SER A CA 1
ATOM 3202 C C . SER A 1 414 ? -39.809 -12.606 -35.849 1.00 23.70 414 SER A C 1
ATOM 3204 O O . SER A 1 414 ? -39.079 -12.383 -34.886 1.00 23.70 414 SER A O 1
ATOM 3206 N N . VAL A 1 415 ? -39.435 -12.444 -37.114 1.00 25.33 415 VAL A N 1
ATOM 3207 C CA . VAL A 1 415 ? -38.127 -12.033 -37.635 1.00 25.33 415 VAL A CA 1
ATOM 3208 C C . VAL A 1 415 ? -38.169 -10.540 -37.970 1.00 25.33 415 VAL A C 1
ATOM 3210 O O . VAL A 1 415 ? -39.183 -10.077 -38.483 1.00 25.33 415 VAL A O 1
ATOM 3213 N N . ASN A 1 416 ? -37.058 -9.849 -37.681 1.00 25.27 416 ASN A N 1
ATOM 3214 C CA . ASN A 1 416 ? -36.558 -8.534 -38.141 1.00 25.27 416 ASN A CA 1
ATOM 3215 C C . ASN A 1 416 ? -35.986 -7.835 -36.897 1.00 25.27 416 ASN A C 1
ATOM 3217 O O . ASN A 1 416 ? -36.700 -7.652 -35.924 1.00 25.27 416 ASN A O 1
ATOM 3221 N N . GLY A 1 417 ? -34.709 -7.499 -36.763 1.00 24.19 417 GLY A N 1
ATOM 3222 C CA . GLY A 1 417 ? -33.724 -7.038 -37.731 1.00 24.19 417 GLY A CA 1
ATOM 3223 C C . GLY A 1 417 ? -33.105 -5.789 -37.091 1.00 24.19 417 GLY A C 1
ATOM 3224 O O . GLY A 1 417 ? -33.854 -4.932 -36.648 1.00 24.19 417 GLY A O 1
ATOM 3225 N N . GLU A 1 418 ? -31.769 -5.733 -37.033 1.00 25.81 418 GLU A N 1
ATOM 3226 C CA . GLU A 1 418 ? -30.913 -4.624 -36.550 1.00 25.81 418 GLU A CA 1
ATOM 3227 C C . GLU A 1 418 ? -30.317 -4.778 -35.133 1.00 25.81 418 GLU A C 1
ATOM 3229 O O . GLU A 1 418 ? -30.890 -4.459 -34.095 1.00 25.81 418 GLU A O 1
ATOM 3234 N N . LYS A 1 419 ? -29.076 -5.286 -35.129 1.00 26.41 419 LYS A N 1
ATOM 3235 C CA . LYS A 1 419 ? -28.141 -5.313 -34.002 1.00 26.41 419 LYS A CA 1
ATOM 3236 C C . LYS A 1 419 ? -27.619 -3.898 -33.728 1.00 26.41 419 LYS A C 1
ATOM 3238 O O . LYS A 1 419 ? -26.839 -3.381 -34.521 1.00 26.41 419 LYS A O 1
ATOM 3243 N N . LEU A 1 420 ? -27.904 -3.362 -32.545 1.00 25.28 420 LEU A N 1
ATOM 3244 C CA . LEU A 1 420 ? -27.025 -2.412 -31.864 1.00 25.28 420 LEU A CA 1
ATOM 3245 C C . LEU A 1 420 ? -26.605 -3.063 -30.543 1.00 25.28 420 LEU A C 1
ATOM 3247 O O . LEU A 1 420 ? -27.352 -3.056 -29.567 1.00 25.28 420 LEU A O 1
ATOM 3251 N N . LEU A 1 421 ? -25.423 -3.687 -30.529 1.00 25.61 421 LEU A N 1
ATOM 3252 C CA . LEU A 1 421 ? -24.809 -4.207 -29.308 1.00 25.61 421 LEU A CA 1
ATOM 3253 C C . LEU A 1 421 ? -24.483 -3.018 -28.387 1.00 25.61 421 LEU A C 1
ATOM 3255 O O . LEU A 1 421 ? -23.407 -2.426 -28.469 1.00 25.61 421 LEU A O 1
ATOM 3259 N N . LYS A 1 422 ? -25.401 -2.670 -27.483 1.00 26.38 422 LYS A N 1
ATOM 3260 C CA . LYS A 1 422 ? -25.024 -2.023 -26.227 1.00 26.38 422 LYS A CA 1
ATOM 3261 C C . LYS A 1 422 ? -24.329 -3.090 -25.389 1.00 26.38 422 LYS A C 1
ATOM 3263 O O . LYS A 1 422 ? -24.966 -3.984 -24.847 1.00 26.38 422 LYS A O 1
ATOM 3268 N N . ARG A 1 423 ? -23.001 -3.021 -25.341 1.00 26.97 423 ARG A N 1
ATOM 3269 C CA . ARG A 1 423 ? -22.192 -3.717 -24.342 1.00 26.97 423 ARG A CA 1
ATOM 3270 C C . ARG A 1 423 ? -22.580 -3.139 -22.978 1.00 26.97 423 ARG A C 1
ATOM 3272 O O . ARG A 1 423 ? -22.147 -2.038 -22.647 1.00 26.97 423 ARG A O 1
ATOM 3279 N N . GLU A 1 424 ? -23.439 -3.838 -22.240 1.00 24.94 424 GLU A N 1
ATOM 3280 C CA . GLU A 1 424 ? -23.693 -3.558 -20.825 1.00 24.94 424 GLU A CA 1
ATOM 3281 C C . GLU A 1 424 ? -22.355 -3.571 -20.073 1.00 24.94 424 GLU A C 1
ATOM 3283 O O . GLU A 1 424 ? -21.572 -4.519 -20.165 1.00 24.94 424 GLU A O 1
ATOM 3288 N N . LYS A 1 425 ? -22.057 -2.464 -19.387 1.00 28.30 425 LYS A N 1
ATOM 3289 C CA . LYS A 1 425 ? -20.935 -2.340 -18.456 1.00 28.30 425 LYS A CA 1
ATOM 3290 C C . LYS A 1 425 ? -21.390 -2.918 -17.109 1.00 28.30 425 LYS A C 1
ATOM 3292 O O . LYS A 1 425 ? -22.296 -2.341 -16.521 1.00 28.30 425 LYS A O 1
ATOM 3297 N N . PRO A 1 426 ? -20.741 -3.952 -16.551 1.00 30.59 426 PRO A N 1
ATOM 3298 C CA . PRO A 1 426 ? -21.044 -4.434 -15.201 1.00 30.59 426 PRO A CA 1
ATOM 3299 C C . PRO A 1 426 ? -20.329 -3.620 -14.098 1.00 30.59 426 PRO A C 1
ATOM 3301 O O . PRO A 1 426 ? -20.207 -4.081 -12.972 1.00 30.59 426 PRO A O 1
ATOM 3304 N N . ARG A 1 427 ? -19.801 -2.422 -14.402 1.00 39.81 427 ARG A N 1
ATOM 3305 C CA . ARG A 1 427 ? -18.831 -1.710 -13.541 1.00 39.81 427 ARG A CA 1
ATOM 3306 C C . ARG A 1 427 ? -19.429 -0.800 -12.456 1.00 39.81 427 ARG A C 1
ATOM 3308 O O . ARG A 1 427 ? -18.659 -0.178 -11.739 1.00 39.81 427 ARG A O 1
ATOM 3315 N N . GLU A 1 428 ? -20.749 -0.713 -12.304 1.00 36.69 428 GLU A N 1
ATOM 3316 C CA . GLU A 1 428 ? -21.377 0.328 -11.459 1.00 36.69 428 GLU A CA 1
ATOM 3317 C C . GLU A 1 428 ? -22.115 -0.192 -10.211 1.00 36.69 428 GLU A C 1
ATOM 3319 O O . GLU A 1 428 ? -22.722 0.591 -9.491 1.00 36.69 428 GLU A O 1
ATOM 3324 N N . LEU A 1 429 ? -22.051 -1.489 -9.893 1.00 45.25 429 LEU A N 1
ATOM 3325 C CA . LEU A 1 429 ? -22.913 -2.063 -8.845 1.00 45.25 429 LEU A CA 1
ATOM 3326 C C . LEU A 1 429 ? -22.471 -1.799 -7.391 1.00 45.25 429 LEU A C 1
ATOM 3328 O O . LEU A 1 429 ? -23.306 -1.919 -6.501 1.00 45.25 429 LEU A O 1
ATOM 3332 N N . ILE A 1 430 ? -21.212 -1.427 -7.126 1.00 50.31 430 ILE A N 1
ATOM 3333 C CA . ILE A 1 430 ? -20.735 -1.131 -5.752 1.00 50.31 430 ILE A CA 1
ATOM 3334 C C . ILE A 1 430 ? -20.810 0.368 -5.429 1.00 50.31 430 ILE A C 1
ATOM 3336 O O . ILE A 1 430 ? -20.880 0.752 -4.268 1.00 50.31 430 ILE A O 1
ATOM 3340 N N . PHE A 1 431 ? -20.859 1.227 -6.447 1.00 52.19 431 PHE A N 1
ATOM 3341 C CA . PHE A 1 431 ? -20.829 2.675 -6.264 1.00 52.19 431 PHE A CA 1
ATOM 3342 C C . PHE A 1 431 ? -22.027 3.348 -6.949 1.00 52.19 431 PHE A C 1
ATOM 3344 O O . PHE A 1 431 ? -21.825 4.158 -7.858 1.00 52.19 431 PHE A O 1
ATOM 3351 N N . PRO A 1 432 ? -23.285 3.093 -6.525 1.00 51.53 432 PRO A N 1
ATOM 3352 C CA . PRO A 1 432 ? -24.297 4.135 -6.697 1.00 51.53 432 PRO A CA 1
ATOM 3353 C C . PRO A 1 432 ? -23.762 5.422 -6.041 1.00 51.53 432 PRO A C 1
ATOM 3355 O O . PRO A 1 432 ? -22.840 5.338 -5.236 1.00 51.53 432 PRO A O 1
ATOM 3358 N N . SER A 1 433 ? -24.264 6.600 -6.422 1.00 58.47 433 SER A N 1
ATOM 3359 C CA . SER A 1 433 ? -23.759 7.952 -6.092 1.00 58.47 433 SER A CA 1
ATOM 3360 C C . SER A 1 433 ? -23.566 8.248 -4.586 1.00 58.47 433 SER A C 1
ATOM 3362 O O . SER A 1 433 ? -24.239 9.096 -4.010 1.00 58.47 433 SER A O 1
ATOM 3364 N N . ASN A 1 434 ? -22.634 7.549 -3.943 1.00 66.12 434 ASN A N 1
ATOM 3365 C CA . ASN A 1 434 ? -22.339 7.566 -2.514 1.00 66.12 434 ASN A CA 1
ATOM 3366 C C . ASN A 1 434 ? -21.267 8.612 -2.182 1.00 66.12 434 ASN A C 1
ATOM 3368 O O . ASN A 1 434 ? -21.003 8.866 -1.012 1.00 66.12 434 ASN A O 1
ATOM 3372 N N . TYR A 1 435 ? -20.676 9.230 -3.210 1.00 78.06 435 TYR A N 1
ATOM 3373 C CA . TYR A 1 435 ? -19.676 10.294 -3.102 1.00 78.06 435 TYR A CA 1
ATOM 3374 C C . TYR A 1 435 ? -20.209 11.533 -2.363 1.00 78.06 435 TYR A C 1
ATOM 3376 O O . TYR A 1 435 ? -19.439 12.222 -1.705 1.00 78.06 435 TYR A O 1
ATOM 3384 N N . ASP A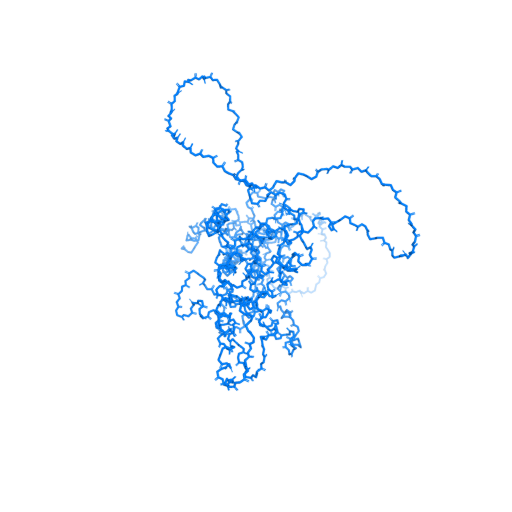 1 436 ? -21.525 11.771 -2.407 1.00 77.44 436 ASP A N 1
ATOM 3385 C CA . ASP A 1 436 ? -22.172 12.904 -1.730 1.00 77.44 436 ASP A CA 1
ATOM 3386 C C . ASP A 1 436 ? -22.631 12.576 -0.295 1.00 77.44 436 ASP A C 1
ATOM 3388 O O . ASP A 1 436 ? -23.133 13.445 0.421 1.00 77.44 436 ASP A O 1
ATOM 3392 N N . LEU A 1 437 ? -22.495 11.320 0.149 1.00 83.12 437 LEU A N 1
ATOM 3393 C CA . LEU A 1 437 ? -22.910 10.910 1.490 1.00 83.12 437 LEU A CA 1
ATOM 3394 C C . LEU A 1 437 ? -21.858 11.288 2.532 1.00 83.12 437 LEU A C 1
ATOM 3396 O O . LEU A 1 437 ? -20.654 11.245 2.276 1.00 83.12 437 LEU A O 1
ATOM 3400 N N . LEU A 1 438 ? -22.320 11.559 3.756 1.00 87.69 438 LEU A N 1
ATOM 3401 C CA . LEU A 1 438 ? -21.439 11.672 4.914 1.00 87.69 438 LEU A CA 1
ATOM 3402 C C . LEU A 1 438 ? -20.614 10.393 5.076 1.00 87.69 438 LEU A C 1
ATOM 3404 O O . LEU A 1 438 ? -21.120 9.285 4.901 1.00 87.69 438 LEU A O 1
ATOM 3408 N N . ARG A 1 439 ? -19.356 10.554 5.486 1.00 91.06 439 ARG A N 1
ATOM 3409 C CA . ARG A 1 439 ? -18.381 9.473 5.679 1.00 91.06 439 ARG A CA 1
ATOM 3410 C C . ARG A 1 439 ? -18.966 8.236 6.378 1.00 91.06 439 ARG A C 1
ATOM 3412 O O . ARG A 1 439 ? -18.890 7.133 5.851 1.00 91.06 439 ARG A O 1
ATOM 3419 N N . HIS A 1 440 ? -19.595 8.414 7.538 1.00 92.94 440 HIS A N 1
ATOM 3420 C CA . HIS A 1 440 ? -20.143 7.290 8.303 1.00 92.94 440 HIS A CA 1
ATOM 3421 C C . HIS A 1 440 ? -21.359 6.633 7.646 1.00 92.94 440 HIS A C 1
ATOM 3423 O O . HIS A 1 440 ? -21.575 5.439 7.840 1.00 92.94 440 HIS A O 1
ATOM 3429 N N . LEU A 1 441 ? -22.108 7.374 6.826 1.00 90.00 441 LEU A N 1
ATOM 3430 C CA . LEU A 1 441 ? -23.199 6.832 6.022 1.00 90.00 441 LEU A CA 1
ATOM 3431 C C . LEU A 1 441 ? -22.659 6.019 4.834 1.00 90.00 441 LEU A C 1
ATOM 3433 O O . LEU A 1 441 ? -23.207 4.963 4.522 1.00 90.00 441 LEU A O 1
ATOM 3437 N N . GLN A 1 442 ? -21.537 6.438 4.235 1.00 90.50 442 GLN A N 1
ATOM 3438 C CA . GLN A 1 442 ? -20.803 5.601 3.277 1.00 90.50 442 GLN A CA 1
ATOM 3439 C C . GLN A 1 442 ? -20.372 4.283 3.937 1.00 90.50 442 GLN A C 1
ATOM 3441 O O . GLN A 1 442 ? -20.558 3.221 3.359 1.00 90.50 442 GLN A O 1
ATOM 3446 N N . TYR A 1 443 ? -19.857 4.308 5.168 1.00 92.50 443 TYR A N 1
ATOM 3447 C CA . TYR A 1 443 ? -19.436 3.080 5.854 1.00 92.50 443 TYR A CA 1
ATOM 3448 C C . TYR A 1 443 ? -20.617 2.180 6.228 1.00 92.50 443 TYR A C 1
ATOM 3450 O O . TYR A 1 443 ? -20.619 0.998 5.894 1.00 92.50 443 TYR A O 1
ATOM 3458 N N . ALA A 1 444 ? -21.651 2.738 6.862 1.00 88.50 444 ALA A N 1
ATOM 3459 C CA . ALA A 1 444 ? -22.813 1.985 7.337 1.00 88.50 444 ALA A CA 1
ATOM 3460 C C . ALA A 1 444 ? -23.603 1.309 6.203 1.00 88.50 444 ALA A C 1
ATOM 3462 O O . ALA A 1 444 ? -24.248 0.291 6.424 1.00 88.50 444 ALA A O 1
ATOM 3463 N N . THR A 1 445 ? -23.544 1.852 4.983 1.00 86.75 445 THR A N 1
ATOM 3464 C CA . THR A 1 445 ? -24.188 1.247 3.805 1.00 86.75 445 THR A CA 1
ATOM 3465 C C . THR A 1 445 ? -23.417 0.058 3.226 1.00 86.75 445 THR A C 1
ATOM 3467 O O . THR A 1 445 ? -24.014 -0.742 2.509 1.00 86.75 445 THR A O 1
ATOM 3470 N N . HIS A 1 446 ? -22.122 -0.081 3.533 1.00 88.50 446 HIS A N 1
ATOM 3471 C CA . HIS A 1 446 ? -21.263 -1.134 2.974 1.00 88.50 446 HIS A CA 1
ATOM 3472 C C . HIS A 1 446 ? -20.789 -2.154 4.012 1.00 88.50 446 HIS A C 1
ATOM 3474 O O . HIS A 1 446 ? -20.405 -3.262 3.637 1.00 88.50 446 HIS A O 1
ATOM 3480 N N . PHE A 1 447 ? -20.795 -1.815 5.303 1.00 89.81 447 PHE A N 1
ATOM 3481 C CA . PHE A 1 447 ? -20.466 -2.775 6.350 1.00 89.81 447 PHE A CA 1
ATOM 3482 C C . PHE A 1 447 ? -21.584 -3.819 6.489 1.00 89.81 447 PHE A C 1
ATOM 3484 O O . PHE A 1 447 ? -22.769 -3.485 6.428 1.00 89.81 447 PHE A O 1
ATOM 3491 N N . PRO A 1 448 ? -21.231 -5.103 6.641 1.00 78.31 448 PRO A N 1
ATOM 3492 C CA . PRO A 1 448 ? -22.207 -6.174 6.649 1.00 78.31 448 PRO A CA 1
ATOM 3493 C C . PRO A 1 448 ? -23.015 -6.166 7.946 1.00 78.31 448 PRO A C 1
ATOM 3495 O O . PRO A 1 448 ? -22.471 -6.034 9.042 1.00 78.31 448 PRO A O 1
ATOM 3498 N N . ILE A 1 449 ? -24.324 -6.381 7.815 1.00 73.12 449 ILE A N 1
ATOM 3499 C CA . ILE A 1 449 ? -25.223 -6.531 8.959 1.00 73.12 449 ILE A CA 1
ATOM 3500 C C . ILE A 1 449 ? -25.002 -7.933 9.558 1.00 73.12 449 ILE A C 1
ATOM 3502 O O . ILE A 1 449 ? -25.180 -8.922 8.836 1.00 73.12 449 ILE A O 1
ATOM 3506 N N . PRO A 1 450 ? -24.676 -8.057 10.861 1.00 59.16 450 PRO A N 1
ATOM 3507 C CA . PRO A 1 450 ? -24.355 -9.340 11.503 1.00 59.16 450 PRO A CA 1
ATOM 3508 C C . PRO A 1 450 ? -25.425 -10.438 11.340 1.00 59.16 450 PRO A C 1
ATOM 3510 O O . PRO A 1 450 ? -25.114 -11.625 11.345 1.00 59.16 450 PRO A O 1
ATOM 3513 N N . LEU A 1 451 ? -26.692 -10.055 11.143 1.00 51.22 451 LEU A N 1
ATOM 3514 C CA . LEU A 1 451 ? -27.843 -10.965 11.064 1.00 51.22 451 LEU A CA 1
ATOM 3515 C C . LEU A 1 451 ? -27.957 -11.752 9.742 1.00 51.22 451 LEU A C 1
ATOM 3517 O O . LEU A 1 451 ? -28.771 -12.670 9.656 1.00 51.22 451 LEU A O 1
ATOM 3521 N N . VAL A 1 452 ? -27.166 -11.436 8.706 1.00 48.94 452 VAL A N 1
ATOM 3522 C CA . VAL A 1 452 ? -27.292 -12.066 7.378 1.00 48.94 452 VAL A CA 1
ATOM 3523 C C . VAL A 1 452 ? -25.997 -12.776 6.979 1.00 48.94 452 VAL A C 1
ATOM 3525 O O . VAL A 1 452 ? -25.252 -12.324 6.111 1.00 48.94 452 VAL A O 1
ATOM 3528 N N . SER A 1 453 ? -25.752 -13.951 7.567 1.00 44.69 453 SER A N 1
ATOM 3529 C CA . SER A 1 453 ? -24.606 -14.815 7.216 1.00 44.69 453 SER A CA 1
ATOM 3530 C C . SER A 1 453 ? -24.533 -15.135 5.703 1.00 44.69 453 SER A C 1
ATOM 3532 O O . SER A 1 453 ? -23.450 -15.233 5.134 1.00 44.69 453 SER A O 1
ATOM 3534 N N . HIS A 1 454 ? -25.678 -15.188 5.005 1.00 44.28 454 HIS A N 1
ATOM 3535 C CA . HIS A 1 454 ? -25.747 -15.352 3.542 1.00 44.28 454 HIS A CA 1
ATOM 3536 C C . HIS A 1 454 ? -25.316 -14.110 2.731 1.00 44.28 454 HIS A C 1
ATOM 3538 O O . HIS A 1 454 ? -24.840 -14.254 1.604 1.00 44.28 454 HIS A O 1
ATOM 3544 N N . GLY A 1 455 ? -25.469 -12.900 3.282 1.00 45.59 455 GLY A N 1
ATOM 3545 C CA . GLY A 1 455 ? -25.079 -11.642 2.637 1.00 45.59 455 GLY A CA 1
ATOM 3546 C C . GLY A 1 455 ? -23.571 -11.407 2.702 1.00 45.59 455 GLY A C 1
ATOM 3547 O O . GLY A 1 455 ? -22.986 -10.904 1.746 1.00 45.59 455 GLY A O 1
ATOM 3548 N N . PHE A 1 456 ? -22.929 -11.876 3.776 1.00 50.69 456 PHE A N 1
ATOM 3549 C CA . PHE A 1 456 ? -21.476 -11.833 3.948 1.00 50.69 456 PHE A CA 1
ATOM 3550 C C . PHE A 1 456 ? -20.748 -12.523 2.792 1.00 50.69 456 PHE A C 1
ATOM 3552 O O . PHE A 1 456 ? -19.842 -11.932 2.209 1.00 50.69 456 PHE A O 1
ATOM 3559 N N . SER A 1 457 ? -21.179 -13.736 2.415 1.00 47.97 457 SER A N 1
ATOM 3560 C CA . SER A 1 457 ? -20.589 -14.503 1.309 1.00 47.97 457 SER A CA 1
ATOM 3561 C C . SER A 1 457 ? -20.856 -13.885 -0.065 1.00 47.97 457 SER A C 1
ATOM 3563 O O . SER A 1 457 ? -19.990 -13.956 -0.928 1.00 47.97 457 SER A O 1
ATOM 3565 N N . GLN A 1 458 ? -22.020 -13.262 -0.289 1.00 46.72 458 GLN A N 1
ATOM 3566 C CA . GLN A 1 458 ? -22.311 -12.585 -1.560 1.00 46.72 458 GLN A CA 1
ATOM 3567 C C . GLN A 1 458 ? -21.555 -11.264 -1.703 1.00 46.72 458 GLN A C 1
ATOM 3569 O O . GLN A 1 458 ? -21.036 -10.998 -2.781 1.00 46.72 458 GLN A O 1
ATOM 3574 N N . LEU A 1 459 ? -21.442 -10.463 -0.639 1.00 54.72 459 LEU A N 1
ATOM 3575 C CA . LEU A 1 459 ? -20.695 -9.205 -0.664 1.00 54.72 459 LEU A CA 1
ATOM 3576 C C . LEU A 1 459 ? -19.192 -9.468 -0.813 1.00 54.72 459 LEU A C 1
ATOM 3578 O O . LEU A 1 459 ? -18.548 -8.851 -1.655 1.00 54.72 459 LEU A O 1
ATOM 3582 N N . THR A 1 460 ? -18.638 -10.440 -0.076 1.00 50.72 460 THR A N 1
ATOM 3583 C CA . THR A 1 460 ? -17.243 -10.865 -0.286 1.00 50.72 460 THR A CA 1
ATOM 3584 C C . THR A 1 460 ? -17.036 -11.479 -1.665 1.00 50.72 460 THR A C 1
ATOM 3586 O O . THR A 1 460 ? -16.049 -11.138 -2.302 1.00 50.72 460 THR A O 1
ATOM 3589 N N . ALA A 1 461 ? -17.950 -12.302 -2.190 1.00 50.44 461 ALA A N 1
ATOM 3590 C CA . ALA A 1 461 ? -17.836 -12.821 -3.558 1.00 50.44 461 ALA A CA 1
ATOM 3591 C C . ALA A 1 461 ? -17.915 -11.711 -4.622 1.00 50.44 461 ALA A C 1
ATOM 3593 O O . ALA A 1 461 ? -17.140 -11.731 -5.576 1.00 50.44 461 ALA A O 1
ATOM 3594 N N . LEU A 1 462 ? -18.794 -10.717 -4.449 1.00 52.34 462 LEU A N 1
ATOM 3595 C CA . LEU A 1 462 ? -18.902 -9.551 -5.332 1.00 52.34 462 LEU A CA 1
ATOM 3596 C C . LEU A 1 462 ? -17.636 -8.689 -5.277 1.00 52.34 462 LEU A C 1
ATOM 3598 O O . LEU A 1 462 ? -17.091 -8.347 -6.325 1.00 52.34 462 LEU A O 1
ATOM 3602 N N . ILE A 1 463 ? -17.112 -8.408 -4.083 1.00 55.84 463 ILE A N 1
ATOM 3603 C CA . ILE A 1 463 ? -15.863 -7.656 -3.905 1.00 55.84 463 ILE A CA 1
ATOM 3604 C C . ILE A 1 463 ? -14.666 -8.434 -4.478 1.00 55.84 463 ILE A C 1
ATOM 3606 O O . ILE A 1 463 ? -13.841 -7.862 -5.185 1.00 55.84 463 ILE A O 1
ATOM 3610 N N . VAL A 1 464 ? -14.585 -9.748 -4.244 1.00 47.91 464 VAL A N 1
ATOM 3611 C CA . VAL A 1 464 ? -13.523 -10.610 -4.791 1.00 47.91 464 VAL A CA 1
ATOM 3612 C C . VAL A 1 464 ? -13.597 -10.676 -6.319 1.00 47.91 464 VAL A C 1
ATOM 3614 O O . VAL A 1 464 ? -12.552 -10.618 -6.962 1.00 47.91 464 VAL A O 1
ATOM 3617 N N . SER A 1 465 ? -14.800 -10.708 -6.907 1.00 42.44 465 SER A N 1
ATOM 3618 C CA . SER A 1 465 ? -14.988 -10.707 -8.366 1.00 42.44 465 SER A CA 1
ATOM 3619 C C . SER A 1 465 ? -14.553 -9.403 -9.046 1.00 42.44 465 SER A C 1
ATOM 3621 O O . SER A 1 465 ? -14.164 -9.424 -10.210 1.00 42.44 465 SER A O 1
ATOM 3623 N N . PHE A 1 466 ? -14.552 -8.280 -8.318 1.00 45.72 466 PHE A N 1
ATOM 3624 C CA . PHE A 1 466 ? -14.020 -7.001 -8.800 1.00 45.72 466 PHE A CA 1
ATOM 3625 C C . PHE A 1 466 ? -12.484 -6.957 -8.843 1.00 45.72 466 PHE A C 1
ATOM 3627 O O . PHE A 1 466 ? -11.940 -6.105 -9.533 1.00 45.72 466 PHE A O 1
ATOM 3634 N N . TYR A 1 467 ? -11.796 -7.853 -8.126 1.00 41.47 467 TYR A N 1
ATOM 3635 C CA . TYR A 1 467 ? -10.328 -7.931 -8.084 1.00 41.47 467 TYR A CA 1
ATOM 3636 C C . TYR A 1 467 ? -9.720 -8.939 -9.070 1.00 41.47 467 TYR A C 1
ATOM 3638 O O . TYR A 1 467 ? -8.507 -8.924 -9.257 1.00 41.47 467 TYR A O 1
ATOM 3646 N N . ASP A 1 468 ? -10.517 -9.837 -9.658 1.00 34.38 468 ASP A N 1
ATOM 3647 C CA . ASP A 1 468 ? -10.033 -10.851 -10.615 1.00 34.38 468 ASP A CA 1
ATOM 3648 C C . ASP A 1 468 ? -10.079 -10.362 -12.087 1.00 34.38 468 ASP A C 1
ATOM 3650 O O . ASP A 1 468 ? -9.915 -11.145 -13.028 1.00 34.38 468 ASP A O 1
ATOM 3654 N N . HIS A 1 469 ? -10.256 -9.052 -12.295 1.00 33.03 469 HIS A N 1
ATOM 3655 C CA . HIS A 1 469 ? -10.177 -8.338 -13.575 1.00 33.03 469 HIS A CA 1
ATOM 3656 C C . HIS A 1 469 ? -9.451 -7.007 -13.409 1.00 33.03 469 HIS A C 1
ATOM 3658 O O . HIS A 1 469 ? -8.875 -6.551 -14.424 1.00 33.03 469 HIS A O 1
#

InterPro domains:
  IPR021990 Mediator complex, subunit Med12, LCEWAV-domain [PF12145] (19-451)
  IPR051647 Mediator complex subunit 12 [PTHR46007] (51-388)

Sequence (469 aa):
MDDDLLKLLLPLMLQYSDEFVQSAYLSRRLAYFCARRLALLLSDSPSLLAAHSPHMMIGPNSSSIGAPSPGPPGPVMSPVQLAFSDFLSCAQHGPLVYGLSCMLQTVTLCCPSALVWNYSTNDNKSANPGSPLDLLQVAPSSLPMPGGNTAFNQQVRARIYEVEQQIKQRGRAVEVRWSFDKCQESTAGVTISRVLHTLEVLDRHCFDRTDSSNSMETLYHKIFWANQNKDNQEVAPNDEAVVTLLCEWAVSCKRSGKHRAIAVAKLLEKRQAEIEAERCGESEVLDEKESISSASLAGSSLPVFQNVLLRFLDTQAPSLSDPNSECEKVEFVNLVLLFCEFIRHDVFSHDAYMCTLISRGDLSVTASTRPRSPAGENVDEHYPKDHDMKMEIFSPMPGESCENANPSLGRRMSVNGEKLLKREKPRELIFPSNYDLLRHLQYATHFPIPLVSHGFSQLTALIVSFYDH

pLDDT: mean 70.3, std 25.13, range [22.67, 97.81]

Secondary structure (DSSP, 8-state):
-HHHHHHHHHHHHHHTHHHHTT-HHHHHHHHHHHHHHHHHHHHT-GGGGGG---------------PPPPPP------HHHHHHHHHHH-TTTHHHHHHHHHHHHHHHHH-GGGGS-B---SSS--S--B-GGGG-SS-GGGS--TT-S-HHHHHHHHHHHHHHHHHHHHHHHHHTTSS-HHHHTSHHHHHHHHHHHHHHHHHH--TT---SSSSHHHHHIIIIITT--S---SS-HHHHHHHHHHHHHHH-TTS--THHHHHHHHHHHHHHHHHHHHHHHHHTT--SS---------S-PPPTTHHHHHHHHHHTS-----TT-HHHHHHHHHHHHHHHHHHHTTSS-HHHHHHHHHHHTTT-GGGGG---PPP---------------------------------------------------TTSS-SSGGGS-HHHHHHHHSPPTT-HHHHHHHHHHHHHHH--

Foldseek 3Di:
DVLVVCVVCLVVCVVCLVVQLLALVSLLVLLLVLLQVLLVLLVPDPVVVVPDDDDDDDDDDDDDDDDDDDDDDDPPQPPSSVSLVVQCPDPSRVVVQQSSLVSNLSCLQRPVVSQAAAADPDPPCPVDHTGSCVSHPDQSLPGDYPPPDDPVNVVSSVSSVVSVVVSVVRNVCVVCVVDHPVCCPDPNNVLVVLLVQLVVLVSPADPVDDDPCHDLVVNLCSNPVPDPDDDDDDPPPSVLSSLLSLLCVQLAPNHDDPCSLLSSLVSLLVVQVVVVVVVVVVPPVDDDDDDDDPPPPPDDDQAPCAVSVLVCLVPPQQFQADPPDPRSVSSNLSNLSNLLSNVVSRNYDPVVVVVVCVVVVLQDPVPPPDDDDDDDDDDDDDDDDDDDDDDDDDDDDDDDDDDDDDDDDDDDDDDDDDDDDPPDDPPPPLDDPCNPPRSVNNNNVRHDDPVCPVVSVVSVVVSVVVVVD

Organism: Gulo gulo (NCBI:txid48420)

Radius of gyration: 32.76 Å; chains: 1; bounding box: 111×62×88 Å